Protein AF-C0JXL6-F1 (afdb_monomer_lite)

Foldseek 3Di:
DDDDDLFQCVVVVVVVVVCVVQPPVNDDPQKDWQAWFAFPVDLLAGFWTWTAHLVDGDIDTGGDRFDAQAQFWADLLAQWPDNPPLSCQDLPHRLRLLCLFQRCVRSVFAWPPLLWWDFDKAFPSLRADCCCVCPVLVWAKAWQVRDSQCPDPVLLVVLVVVPPQSVDPDHQPLSVLLSCLVCVVVVRDQIWTLLQVSLVVVPVVDDPVVSVVSLVVVVSSCVSRGVSVVVVCVVVVNDSNVDITTIDGIWIIQFCAASTFTATLFAADPDPPDDPVRFDADPPDTFGQATSRHSYGYFGRHGGPHYNCPPPNRVVRVVSNVVRSVVSCVVPVVDNGHGPDDPVRSSCVLCLQACLCVVFVVVDPDNCDGPQAHFLVRLSVLSNVLCCVAVQTVVVVQEHELVSLVSSVVSLVVSVVRLSNYHDNHSVSSSSSSSSVSSSSSVNVNSVVVNVDPACPRNSSHHYDD

Organism: NCBI:txid34034

Sequence (466 aa):
WQIMIHGESYKRIVAEAAKLALGEENILERVFIVELLNDANNPNQIAGAVGFSVRENKVYIIKCKTAMVACGGAVNIYQPRSVGEGKGRAWYPVWDAGSTYTMALRAGAELSMMENRFTPARFKDGYGPVGAWFLLFKAHLENALGENFAASDAAKEELANYAPYGTGAVPPTCLRNHLMLFEMKAGRGPVIMDTVSALAKLGGTMSKKELKHLESEAWEDFLDMTCGQANLWCATNTEPEKKNSEIMPTEPYLLGSHSGCCGIWASGPDEDWVPEDYKWGTNGKVYNRMTTVDGLFTAGDGVGCSGHKFSSGSHYEGRIVGKMMVRWIRDNADFTPTIKETKEELVDLVYKPVRTYLDNCDYSTMSDVNPKYCKPAGMALRLMKITHEYGAGTATYYQTNGRSLEICMENFQMMHEDLEKIAAGDLHELMRAWEIFHRLYTVEAHLRHIQFRKETRYPGFYYRRA

InterPro domains:
  IPR011803 Adenylylsulphate reductase, alpha subunit [TIGR02061] (1-464)
  IPR027477 Succinate dehydrogenase/fumarate reductase flavoprotein, catalytic domain superfamily [SSF56425] (114-261)
  IPR030664 FAD-dependent oxidoreductase SdhA/FrdA/AprA [PTHR11632] (25-459)
  IPR036188 FAD/NAD(P)-binding domain superfamily [G3DSA:3.50.50.60] (1-155)
  IPR036188 FAD/NAD(P)-binding domain superfamily [G3DSA:3.50.50.60] (168-466)
  IPR036188 FAD/NAD(P)-binding domain superfamily [SSF51905] (1-351)
  IPR037099 Fumarate reductase/succinate dehydrogenase flavoprotein-like, C-terminal domain superfamily [SSF46977] (370-465)

Secondary structure (DSSP, 8-state):
-------TTHHHHHHHHHHHHH-GGG---SEEEEEEEEBSS-TTBEEEEEEEESSSS-EEEEE-SSEEE----B-SSS--S--SGGGG--SS-TT-BSHHHHHHHHTTPPEESTT--B--EEETTT----HHHHHTS---EE-TTS--GGGSHHHHHHHHTTTTTTTSSS--HHHHHHHHHHHHHTT-PPEEE-HHHHHHHHHTTS-HHHHHHHHHHHHHHHHTT-HHHHHHHHHTT--TTT--EEEEE---BB-SSSS---EE-----S-TTS-GGG--EETTEE-TTB-SSBTEEE-GGGB-S----HHHHHHHHHHHHHHHHHHHHHHTTT----B-S-HHHHHHHHHHHHHHHHTTGGGSSSTTS-TT-B-HHHHHHHHHHHHHHHTT-GGGTTEE-HHHHHHHHHHHHHHHHHHTTB--SSHHHHHHHHHHHHHHHHHHHHHHHHHH--S-SSTTT-EE--

pLDDT: mean 96.46, std 4.43, range [49.75, 98.94]

Structure (mmCIF, N/CA/C/O backbone):
data_AF-C0JXL6-F1
#
_entry.id   AF-C0JXL6-F1
#
loop_
_atom_site.group_PDB
_atom_site.id
_atom_site.type_symbol
_atom_site.label_atom_id
_atom_site.label_alt_id
_atom_site.label_comp_id
_atom_site.label_asym_id
_atom_site.label_entity_id
_atom_site.label_seq_id
_atom_site.pdbx_PDB_ins_code
_atom_site.Cartn_x
_atom_site.Cartn_y
_atom_site.Cartn_z
_atom_site.occupancy
_atom_site.B_iso_or_equiv
_atom_site.auth_seq_id
_atom_site.auth_comp_id
_atom_site.auth_asym_id
_atom_site.auth_atom_id
_atom_site.pdbx_PDB_model_num
ATOM 1 N N . TRP A 1 1 ? 18.077 11.929 -4.199 1.00 49.75 1 TRP A N 1
ATOM 2 C CA . TRP A 1 1 ? 19.347 11.327 -3.764 1.00 49.75 1 TRP A CA 1
ATOM 3 C C . TRP A 1 1 ? 19.103 9.843 -3.579 1.00 49.75 1 TRP A C 1
ATOM 5 O O . TRP A 1 1 ? 18.193 9.496 -2.839 1.00 49.75 1 TRP A O 1
ATOM 15 N N . GLN A 1 2 ? 19.827 8.993 -4.303 1.00 67.06 2 GLN A N 1
ATOM 16 C CA . GLN A 1 2 ? 19.901 7.560 -4.019 1.00 67.06 2 GLN A CA 1
ATOM 17 C C . GLN A 1 2 ? 21.312 7.292 -3.511 1.00 67.06 2 GLN A C 1
ATOM 19 O O . GLN A 1 2 ? 22.275 7.737 -4.132 1.00 67.06 2 GLN A O 1
ATOM 24 N N . ILE A 1 3 ? 21.405 6.647 -2.355 1.00 86.31 3 ILE A N 1
ATOM 25 C CA . ILE A 1 3 ? 22.659 6.197 -1.762 1.00 86.31 3 ILE A CA 1
ATOM 26 C C . ILE A 1 3 ? 22.586 4.676 -1.685 1.00 86.31 3 ILE A C 1
ATOM 28 O O . ILE A 1 3 ? 21.560 4.140 -1.265 1.00 86.31 3 ILE A O 1
ATOM 32 N N . MET A 1 4 ? 23.637 4.001 -2.138 1.00 86.25 4 MET A N 1
ATOM 33 C CA . MET A 1 4 ? 23.740 2.551 -2.002 1.00 86.25 4 MET A CA 1
ATOM 34 C C . MET A 1 4 ? 24.101 2.219 -0.553 1.00 86.25 4 MET A C 1
ATOM 36 O O . MET A 1 4 ? 24.864 2.953 0.081 1.00 86.25 4 MET A O 1
ATOM 40 N N . ILE A 1 5 ? 23.522 1.145 -0.025 1.00 92.75 5 ILE A N 1
ATOM 41 C CA . ILE A 1 5 ? 23.782 0.633 1.322 1.00 92.75 5 ILE A CA 1
ATOM 42 C C . ILE A 1 5 ? 23.865 -0.890 1.258 1.00 92.75 5 ILE A C 1
ATOM 44 O O . ILE A 1 5 ? 23.148 -1.487 0.464 1.00 92.75 5 ILE A O 1
ATOM 48 N N . HIS A 1 6 ? 24.664 -1.487 2.140 1.00 95.25 6 HIS A N 1
ATOM 49 C CA . HIS A 1 6 ? 24.623 -2.923 2.428 1.00 95.25 6 HIS A CA 1
ATOM 50 C C . HIS A 1 6 ? 23.470 -3.176 3.405 1.00 95.25 6 HIS A C 1
ATOM 52 O O . HIS A 1 6 ? 23.592 -2.985 4.620 1.00 95.25 6 HIS A O 1
ATOM 58 N N . GLY A 1 7 ? 22.297 -3.431 2.838 1.00 95.75 7 GLY A N 1
ATOM 59 C CA . GLY A 1 7 ? 20.996 -3.239 3.467 1.00 95.75 7 GLY A CA 1
ATOM 60 C C . GLY A 1 7 ? 20.316 -4.497 3.995 1.00 95.75 7 GLY A C 1
ATOM 61 O O . GLY A 1 7 ? 19.226 -4.359 4.551 1.00 95.75 7 GLY A O 1
ATOM 62 N N . GLU A 1 8 ? 20.914 -5.687 3.872 1.00 97.69 8 GLU A N 1
ATOM 63 C CA . GLU A 1 8 ? 20.296 -6.965 4.282 1.00 97.69 8 GLU A CA 1
ATOM 64 C C . GLU A 1 8 ? 19.684 -6.897 5.696 1.00 97.69 8 GLU A C 1
ATOM 66 O O . GLU A 1 8 ? 18.514 -7.219 5.917 1.00 97.69 8 GLU A O 1
ATOM 71 N N . SER A 1 9 ? 20.441 -6.351 6.650 1.00 98.12 9 SER A N 1
ATOM 72 C CA . SER A 1 9 ? 20.039 -6.249 8.057 1.00 98.12 9 SER A CA 1
ATOM 73 C C . SER A 1 9 ? 19.316 -4.942 8.407 1.00 98.12 9 SER A C 1
ATOM 75 O O . SER A 1 9 ? 19.086 -4.651 9.585 1.00 98.12 9 SER A O 1
ATOM 77 N N . TYR A 1 10 ? 18.897 -4.140 7.423 1.00 98.25 10 TYR A N 1
ATOM 78 C CA . TYR A 1 10 ? 18.360 -2.797 7.665 1.00 98.25 10 TYR A CA 1
ATOM 79 C C . TYR A 1 10 ? 17.147 -2.808 8.610 1.00 98.25 10 TYR A C 1
ATOM 81 O O . TYR A 1 10 ? 17.117 -2.074 9.603 1.00 98.25 10 TYR A O 1
ATOM 89 N N . LYS A 1 11 ? 16.165 -3.695 8.388 1.00 98.12 11 LYS A N 1
ATOM 90 C CA . LYS A 1 11 ? 15.006 -3.796 9.294 1.00 98.12 11 LYS A CA 1
ATOM 91 C C . LYS A 1 11 ? 15.401 -4.284 10.691 1.00 98.12 11 LYS A C 1
ATOM 93 O O . LYS A 1 11 ? 14.800 -3.824 11.659 1.00 98.12 11 LYS A O 1
ATOM 98 N N . ARG A 1 12 ? 16.382 -5.186 10.813 1.00 98.12 12 ARG A N 1
ATOM 99 C CA . ARG A 1 12 ? 16.858 -5.698 12.112 1.00 98.12 12 ARG A CA 1
ATOM 100 C C . ARG A 1 12 ? 17.464 -4.572 12.944 1.00 98.12 12 ARG A C 1
ATOM 102 O O . ARG A 1 12 ? 17.045 -4.395 14.081 1.00 98.12 12 ARG A O 1
ATOM 109 N N . ILE A 1 13 ? 18.329 -3.758 12.339 1.00 98.62 13 ILE A N 1
ATOM 110 C CA . ILE A 1 13 ? 18.956 -2.596 12.987 1.00 98.62 13 ILE A CA 1
ATOM 111 C C . ILE A 1 13 ? 17.895 -1.598 13.477 1.00 98.62 13 ILE A C 1
ATOM 113 O O . ILE A 1 13 ? 17.912 -1.177 14.632 1.00 98.62 13 ILE A O 1
ATOM 117 N N . VAL A 1 14 ? 16.926 -1.241 12.625 1.00 98.44 14 VAL A N 1
ATOM 118 C CA . VAL A 1 14 ? 15.862 -0.291 13.005 1.00 98.44 14 VAL A CA 1
ATOM 119 C C . VAL A 1 14 ? 14.944 -0.869 14.091 1.00 98.44 14 VAL A C 1
ATOM 121 O O . VAL A 1 14 ? 14.536 -0.145 14.999 1.00 98.44 14 VAL A O 1
ATOM 124 N N . ALA A 1 15 ? 14.615 -2.162 14.017 1.00 98.44 15 ALA A N 1
ATOM 125 C CA . ALA A 1 15 ? 13.768 -2.828 15.004 1.00 98.44 15 ALA A CA 1
ATOM 126 C C . ALA A 1 15 ? 14.455 -2.956 16.371 1.00 98.44 15 ALA A C 1
ATOM 128 O O . ALA A 1 15 ? 13.800 -2.758 17.391 1.00 98.44 15 ALA A O 1
ATOM 129 N N . GLU A 1 16 ? 15.759 -3.235 16.402 1.00 98.62 16 GLU A N 1
ATOM 130 C CA . GLU A 1 16 ? 16.542 -3.274 17.638 1.00 98.62 16 GLU A CA 1
ATOM 131 C C . GLU A 1 16 ? 16.536 -1.913 18.340 1.00 98.62 16 GLU A C 1
ATOM 133 O O . GLU A 1 16 ? 16.217 -1.836 19.525 1.00 98.62 16 GLU A O 1
ATOM 138 N N . ALA A 1 17 ? 16.774 -0.826 17.597 1.00 98.50 17 ALA A N 1
ATOM 139 C CA . ALA A 1 17 ? 16.717 0.526 18.148 1.00 98.50 17 ALA A CA 1
ATOM 140 C C . ALA A 1 17 ? 15.333 0.861 18.739 1.00 98.50 17 ALA A C 1
ATOM 142 O O . ALA A 1 17 ? 15.245 1.446 19.818 1.00 98.50 17 ALA A O 1
ATOM 143 N N . ALA A 1 18 ? 14.247 0.460 18.066 1.00 98.19 18 ALA A N 1
ATOM 144 C CA . AL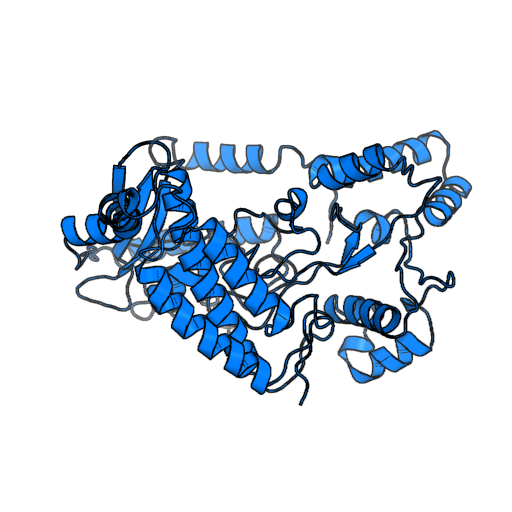A A 1 18 ? 12.888 0.646 18.575 1.00 98.19 18 ALA A CA 1
ATOM 145 C C . ALA A 1 18 ? 12.621 -0.187 19.841 1.00 98.19 18 ALA A C 1
ATOM 147 O O . ALA A 1 18 ? 12.051 0.328 20.801 1.00 98.19 18 ALA A O 1
ATOM 148 N N . LYS A 1 19 ? 13.073 -1.448 19.864 1.00 98.50 19 LYS A N 1
ATOM 149 C CA . LYS A 1 19 ? 12.938 -2.349 21.016 1.00 98.50 19 LYS A CA 1
ATOM 150 C C . LYS A 1 19 ? 13.689 -1.826 22.240 1.00 98.50 19 LYS A C 1
ATOM 152 O O . LYS A 1 19 ? 13.130 -1.824 23.331 1.00 98.50 19 LYS A O 1
ATOM 157 N N . LEU A 1 20 ? 14.913 -1.329 22.056 1.00 98.44 20 LEU A N 1
ATOM 158 C CA . LEU A 1 20 ? 15.708 -0.724 23.129 1.00 98.44 20 LEU A CA 1
ATOM 159 C C . LEU A 1 20 ? 15.070 0.557 23.681 1.00 98.44 20 LEU A C 1
ATOM 161 O O . LEU A 1 20 ? 15.148 0.808 24.879 1.00 98.44 20 LEU A O 1
ATOM 165 N N . ALA A 1 21 ? 14.442 1.363 22.822 1.00 98.31 21 ALA A N 1
ATOM 166 C CA . ALA A 1 21 ? 13.808 2.611 23.238 1.00 98.31 21 ALA A CA 1
ATOM 167 C C . ALA A 1 21 ? 12.467 2.404 23.963 1.00 98.31 21 ALA A C 1
ATOM 169 O O . ALA A 1 21 ? 12.161 3.162 24.881 1.00 98.31 21 ALA A O 1
ATOM 170 N N . LEU A 1 22 ? 11.660 1.423 23.539 1.00 97.56 22 LEU A N 1
ATOM 171 C CA . LEU A 1 22 ? 10.325 1.177 24.100 1.00 97.56 22 LEU A CA 1
ATOM 172 C C . LEU A 1 22 ? 10.312 0.178 25.262 1.00 97.56 22 LEU A C 1
ATOM 174 O O . LEU A 1 22 ? 9.408 0.261 26.085 1.00 97.56 22 LEU A O 1
ATOM 178 N N . GLY A 1 23 ? 11.265 -0.754 25.327 1.00 98.25 23 GLY A N 1
ATOM 179 C CA . GLY A 1 23 ? 11.166 -1.938 26.186 1.00 98.25 23 GLY A CA 1
ATOM 180 C C . GLY A 1 23 ? 10.314 -3.035 25.536 1.00 98.25 23 GLY A C 1
ATOM 181 O O . GLY A 1 23 ? 9.304 -2.765 24.883 1.00 98.25 23 GLY A O 1
ATOM 182 N N . GLU A 1 24 ? 10.737 -4.292 25.672 1.00 97.38 24 GLU A N 1
ATOM 183 C CA . GLU A 1 24 ? 10.068 -5.446 25.049 1.00 97.38 24 GLU A CA 1
ATOM 184 C C . GLU A 1 24 ? 8.654 -5.671 25.593 1.00 97.38 24 GLU A C 1
ATOM 186 O O . GLU A 1 24 ? 7.757 -6.069 24.857 1.00 97.38 24 GLU A O 1
ATOM 191 N N . GLU A 1 25 ? 8.433 -5.351 26.863 1.00 97.62 25 GLU A N 1
ATOM 192 C CA . GLU A 1 25 ? 7.148 -5.445 27.549 1.00 97.62 25 GLU A CA 1
ATOM 193 C C . GLU A 1 25 ? 6.068 -4.523 26.963 1.00 97.62 25 GLU A C 1
ATOM 195 O O . GLU A 1 25 ? 4.878 -4.784 27.137 1.00 97.62 25 GLU A O 1
ATOM 200 N N . ASN A 1 26 ? 6.473 -3.476 26.234 1.00 98.12 26 ASN A N 1
ATOM 201 C CA . ASN A 1 26 ? 5.577 -2.535 25.562 1.00 98.12 26 ASN A CA 1
ATOM 202 C C . ASN A 1 26 ? 5.335 -2.897 24.085 1.00 98.12 26 ASN A C 1
ATOM 204 O O . ASN A 1 26 ? 4.724 -2.120 23.348 1.00 98.12 26 ASN A O 1
ATOM 208 N N . ILE A 1 27 ? 5.809 -4.066 23.634 1.00 98.56 27 ILE A N 1
ATOM 209 C CA . ILE A 1 27 ? 5.685 -4.532 22.251 1.00 98.56 27 ILE A CA 1
ATOM 210 C C . ILE A 1 27 ? 4.828 -5.795 22.209 1.00 98.56 27 ILE A C 1
ATOM 212 O O . ILE A 1 27 ? 5.221 -6.869 22.658 1.00 98.56 27 ILE A O 1
ATOM 216 N N . LEU A 1 28 ? 3.653 -5.677 21.594 1.00 98.44 28 LEU A N 1
ATOM 217 C CA . LEU A 1 28 ? 2.789 -6.815 21.300 1.00 98.44 28 LEU A CA 1
ATOM 218 C C . LEU A 1 28 ? 3.066 -7.318 19.880 1.00 98.44 28 LEU A C 1
ATOM 220 O O . LEU A 1 28 ? 2.667 -6.694 18.897 1.00 98.44 28 LEU A O 1
ATOM 224 N N . GLU A 1 29 ? 3.737 -8.461 19.761 1.00 98.69 29 GLU A N 1
ATOM 225 C CA . GLU A 1 29 ? 3.913 -9.148 18.480 1.00 98.69 29 GLU A CA 1
ATOM 226 C C . GLU A 1 29 ? 2.806 -10.174 18.227 1.00 98.69 29 GLU A C 1
ATOM 228 O O . GLU A 1 29 ? 2.172 -10.684 19.148 1.00 98.69 29 GLU A O 1
ATOM 233 N N . ARG A 1 30 ? 2.598 -10.527 16.950 1.00 98.69 30 ARG A N 1
ATOM 234 C CA . ARG A 1 30 ? 1.589 -11.520 16.529 1.00 98.69 30 ARG A CA 1
ATOM 235 C C . ARG A 1 30 ? 0.165 -11.176 16.983 1.00 98.69 30 ARG A C 1
ATOM 237 O O . ARG A 1 30 ? -0.664 -12.073 17.103 1.00 98.69 30 ARG A O 1
ATOM 244 N N . VAL A 1 31 ? -0.124 -9.888 17.150 1.00 98.88 31 VAL A N 1
ATOM 245 C CA . VAL A 1 31 ? -1.469 -9.351 17.353 1.00 98.88 31 VAL A CA 1
ATOM 246 C C . VAL A 1 31 ? -1.882 -8.606 16.089 1.00 98.88 31 VAL A C 1
ATOM 248 O O . VAL A 1 31 ? -1.199 -7.676 15.664 1.00 98.88 31 VAL A O 1
ATOM 251 N N . PHE A 1 32 ? -2.974 -9.036 15.463 1.00 98.88 32 PHE A N 1
ATOM 252 C CA . PHE A 1 32 ? -3.560 -8.354 14.315 1.00 98.88 32 PHE A CA 1
ATOM 253 C C . PHE A 1 32 ? -4.652 -7.401 14.804 1.00 98.88 32 PHE A C 1
ATOM 255 O O . PHE A 1 32 ? -5.586 -7.837 15.478 1.00 98.88 32 PHE A O 1
ATOM 262 N N . ILE A 1 33 ? -4.528 -6.112 14.486 1.00 98.88 33 ILE A N 1
ATOM 263 C CA . ILE A 1 33 ? -5.540 -5.097 14.808 1.00 98.88 33 ILE A CA 1
ATOM 264 C C . ILE A 1 33 ? -6.602 -5.087 13.709 1.00 98.88 33 ILE A C 1
ATOM 266 O O . ILE A 1 33 ? -6.267 -5.079 12.525 1.00 98.88 33 ILE A O 1
ATOM 270 N N . VAL A 1 34 ? -7.866 -5.122 14.124 1.00 98.69 34 VAL A N 1
ATOM 271 C CA . VAL A 1 34 ? -9.043 -5.260 13.258 1.00 98.69 34 VAL A CA 1
ATOM 272 C C . VAL A 1 34 ? -9.753 -3.925 13.062 1.00 98.69 34 VAL A C 1
ATOM 274 O O . VAL A 1 34 ? -10.103 -3.574 11.945 1.00 98.69 34 VAL A O 1
ATOM 277 N N . GLU A 1 35 ? -9.979 -3.180 14.141 1.00 98.69 35 GLU A N 1
ATOM 278 C CA . GLU A 1 35 ? -10.809 -1.974 14.106 1.00 98.69 35 GLU A CA 1
ATOM 279 C C . GLU A 1 35 ? -10.278 -0.947 15.112 1.00 98.69 35 GLU A C 1
ATOM 281 O O . GLU A 1 35 ? -9.796 -1.308 16.195 1.00 98.69 35 GLU A O 1
ATOM 286 N N . LEU A 1 36 ? -10.364 0.333 14.749 1.00 98.81 36 LEU A N 1
ATOM 287 C CA . LEU A 1 36 ? -10.132 1.453 15.660 1.00 98.81 36 LEU A CA 1
ATOM 288 C C . LEU A 1 36 ? -11.436 1.821 16.371 1.00 98.81 36 LEU A C 1
ATOM 290 O O . LEU A 1 36 ? -12.514 1.747 15.793 1.00 98.81 36 LEU A O 1
ATOM 294 N N . LEU A 1 37 ? -11.331 2.229 17.631 1.00 98.75 37 LEU A N 1
ATOM 295 C CA . LEU A 1 37 ? -12.476 2.531 18.485 1.00 98.75 37 LEU A CA 1
ATOM 296 C C . LEU A 1 37 ? -12.469 4.020 18.817 1.00 98.75 37 LEU A C 1
ATOM 298 O O . LEU A 1 37 ? -11.505 4.508 19.415 1.00 98.75 37 LEU A O 1
ATOM 302 N N . ASN A 1 38 ? -13.534 4.726 18.445 1.00 98.69 38 ASN A N 1
ATOM 303 C CA . ASN A 1 38 ? -13.706 6.141 18.771 1.00 98.69 38 ASN A CA 1
ATOM 304 C C . ASN A 1 38 ? -14.308 6.323 20.172 1.00 98.69 38 ASN A C 1
ATOM 306 O O . ASN A 1 38 ? -14.887 5.400 20.749 1.00 98.69 38 ASN A O 1
ATOM 310 N N . ASP A 1 39 ? -14.141 7.515 20.739 1.00 98.50 39 ASP A N 1
ATOM 311 C CA . ASP A 1 39 ? -14.635 7.846 22.069 1.00 98.50 39 ASP A CA 1
ATOM 312 C C . ASP A 1 39 ? -16.166 7.890 22.101 1.00 98.50 39 ASP A C 1
ATOM 314 O O . ASP A 1 39 ? -16.822 8.455 21.224 1.00 98.50 39 ASP A O 1
ATOM 318 N N . ALA A 1 40 ? -16.746 7.324 23.157 1.00 98.00 40 ALA A N 1
ATOM 319 C CA . ALA A 1 40 ? -18.186 7.274 23.363 1.00 98.00 40 ALA A CA 1
ATOM 320 C C . ALA A 1 40 ? -18.828 8.667 23.449 1.00 98.00 40 ALA A C 1
ATOM 322 O O . ALA A 1 40 ? -20.004 8.819 23.116 1.00 98.00 40 ALA A O 1
ATOM 323 N N . ASN A 1 41 ? -18.070 9.672 23.896 1.00 96.94 41 ASN A N 1
ATOM 324 C CA . ASN A 1 41 ? -18.550 11.036 24.100 1.00 96.94 41 ASN A CA 1
ATOM 325 C C . ASN A 1 41 ? -18.173 11.971 22.943 1.00 96.94 41 ASN A C 1
ATOM 327 O O . ASN A 1 41 ? -18.780 13.032 22.803 1.00 96.94 41 ASN A O 1
ATOM 331 N N . ASN A 1 42 ? -17.195 11.591 22.115 1.00 96.38 42 ASN A N 1
ATOM 332 C CA . ASN A 1 42 ? -16.804 12.323 20.915 1.00 96.38 42 ASN A CA 1
ATOM 333 C C . ASN A 1 42 ? -16.536 11.347 19.751 1.00 96.38 42 ASN A C 1
ATOM 335 O O . ASN A 1 42 ? -15.442 10.784 19.659 1.00 96.38 42 ASN A O 1
ATOM 339 N N . PRO A 1 43 ? -17.493 11.175 18.819 1.00 95.38 43 PRO A N 1
ATOM 340 C CA . PRO A 1 43 ? -17.367 10.203 17.738 1.00 95.38 43 PRO A CA 1
ATOM 341 C C . PRO A 1 43 ? -16.276 10.541 16.711 1.00 95.38 43 PRO A C 1
ATOM 343 O O . PRO A 1 43 ? -15.982 9.683 15.887 1.00 95.38 43 PRO A O 1
ATOM 346 N N . ASN A 1 44 ? -15.676 11.741 16.740 1.00 97.25 44 ASN A N 1
ATOM 347 C CA . ASN A 1 44 ? -14.538 12.128 15.892 1.00 97.25 44 ASN A CA 1
ATOM 348 C C . ASN A 1 44 ? -13.195 12.106 16.652 1.00 97.25 44 ASN A C 1
ATOM 350 O O . ASN A 1 44 ? -12.255 12.801 16.277 1.00 97.25 44 ASN A O 1
ATOM 354 N N . GLN A 1 45 ? -13.091 11.344 17.741 1.00 98.25 45 GLN A N 1
ATOM 355 C CA . GLN A 1 45 ? -11.879 11.253 18.554 1.00 98.25 45 GLN A CA 1
ATOM 356 C C . GLN A 1 45 ? -11.531 9.801 18.850 1.00 98.25 45 GLN A C 1
ATOM 358 O O . GLN A 1 45 ? -12.407 9.009 19.179 1.00 98.25 45 GLN A O 1
ATOM 363 N N . ILE A 1 46 ? -10.249 9.448 18.767 1.00 98.69 46 ILE A N 1
ATOM 364 C CA . ILE A 1 46 ? -9.799 8.081 19.036 1.00 98.69 46 ILE A CA 1
ATOM 365 C C . ILE A 1 46 ? -9.832 7.753 20.539 1.00 98.69 46 ILE A C 1
ATOM 367 O O . ILE A 1 46 ? -9.455 8.575 21.376 1.00 98.69 46 ILE A O 1
ATOM 371 N N . ALA A 1 47 ? -10.214 6.522 20.881 1.00 98.62 47 ALA A N 1
ATOM 372 C CA . ALA A 1 47 ? -10.197 5.995 22.250 1.00 98.62 47 ALA A CA 1
ATOM 373 C C . ALA A 1 47 ? -9.498 4.632 22.384 1.00 98.62 47 ALA A C 1
ATOM 375 O O . ALA A 1 47 ? -9.131 4.223 23.493 1.00 98.62 47 ALA A O 1
ATOM 376 N N . GLY A 1 48 ? -9.289 3.907 21.285 1.00 98.56 48 GLY A N 1
ATOM 377 C CA . GLY A 1 48 ? -8.676 2.589 21.351 1.00 98.56 48 GLY A CA 1
ATOM 378 C C . GLY A 1 48 ? -8.621 1.832 20.035 1.00 98.56 48 GLY A C 1
ATOM 379 O O . GLY A 1 48 ? -8.818 2.383 18.955 1.00 98.56 48 GLY A O 1
ATOM 380 N N . ALA A 1 49 ? -8.356 0.537 20.152 1.00 98.88 49 ALA A N 1
ATOM 381 C CA . ALA A 1 49 ? -8.392 -0.425 19.064 1.00 98.88 49 ALA A CA 1
ATOM 382 C C . ALA A 1 49 ? -8.758 -1.817 19.594 1.00 98.88 49 ALA A C 1
ATOM 384 O O . ALA A 1 49 ? -8.515 -2.131 20.765 1.00 98.88 49 ALA A O 1
ATOM 385 N N . VAL A 1 50 ? -9.285 -2.673 18.722 1.00 98.88 50 VAL A N 1
ATOM 386 C CA . VAL A 1 50 ? -9.493 -4.097 19.004 1.00 98.88 50 VAL A CA 1
ATOM 387 C C . VAL A 1 50 ? -8.726 -4.958 18.005 1.00 98.88 50 VAL A C 1
ATOM 389 O O . VAL A 1 50 ? -8.630 -4.646 16.819 1.00 98.88 50 VAL A O 1
ATOM 392 N N . GLY A 1 51 ? -8.159 -6.055 18.491 1.00 98.81 51 GLY A N 1
ATOM 393 C CA . GLY A 1 51 ? -7.446 -7.032 17.684 1.00 98.81 51 GLY A CA 1
ATOM 394 C C . GLY A 1 51 ? -7.416 -8.403 18.340 1.00 98.81 51 GLY A C 1
ATOM 395 O O . GLY A 1 51 ? -8.052 -8.633 19.366 1.00 98.81 51 GLY A O 1
ATOM 396 N N . PHE A 1 52 ? -6.657 -9.329 17.771 1.00 98.88 52 PHE A N 1
ATOM 397 C CA . PHE A 1 52 ? -6.509 -10.675 18.321 1.00 98.88 52 PHE A CA 1
ATOM 398 C C . PHE A 1 52 ? -5.127 -11.251 18.051 1.00 98.88 52 PHE A C 1
ATOM 400 O O . PHE A 1 52 ? -4.431 -10.848 17.118 1.00 98.88 52 PHE A O 1
ATOM 407 N N . SER A 1 53 ? -4.728 -12.210 18.882 1.00 98.88 53 SER A N 1
ATOM 408 C CA . SER A 1 53 ? -3.508 -12.973 18.658 1.00 98.88 53 SER A CA 1
ATOM 409 C C . SER A 1 53 ? -3.690 -13.972 17.521 1.00 98.88 53 SER A C 1
ATOM 411 O O . SER A 1 53 ? -4.665 -14.712 17.467 1.00 98.88 53 SER A O 1
ATOM 413 N N . VAL A 1 54 ? -2.693 -14.061 16.644 1.00 98.69 54 VAL A N 1
ATOM 414 C CA . VAL A 1 54 ? -2.619 -15.097 15.602 1.00 98.69 54 VAL A CA 1
ATOM 415 C C . VAL A 1 54 ? -1.855 -16.344 16.073 1.00 98.69 54 VAL A C 1
ATOM 417 O O . VAL A 1 54 ? -1.323 -17.105 15.260 1.00 98.69 54 VAL A O 1
ATOM 420 N N . ARG A 1 55 ? -1.695 -16.514 17.391 1.00 98.56 55 ARG A N 1
ATOM 421 C CA . ARG A 1 55 ? -0.994 -17.646 18.029 1.00 98.56 55 ARG A CA 1
ATOM 422 C C . ARG A 1 55 ? -1.795 -18.314 19.140 1.00 98.56 55 ARG A C 1
ATOM 424 O O . ARG A 1 55 ? -1.551 -19.476 19.433 1.00 98.56 55 ARG A O 1
ATOM 431 N N . GLU A 1 56 ? -2.730 -17.596 19.740 1.00 98.06 56 GLU A N 1
ATOM 432 C CA . GLU A 1 56 ? -3.590 -18.065 20.822 1.00 98.06 56 GLU A CA 1
ATOM 433 C C . GLU A 1 56 ? -4.974 -17.426 20.673 1.00 98.06 56 GLU A C 1
ATOM 435 O O . GLU A 1 56 ? -5.100 -16.343 20.102 1.00 98.06 56 GLU A O 1
ATOM 440 N N . ASN A 1 57 ? -6.013 -18.067 21.208 1.00 98.12 57 ASN A N 1
ATOM 441 C CA . ASN A 1 57 ? -7.391 -17.578 21.116 1.00 98.12 57 ASN A CA 1
ATOM 442 C C . ASN A 1 57 ? -7.630 -16.418 22.099 1.00 98.12 57 ASN A C 1
ATOM 444 O O . ASN A 1 57 ? -8.368 -16.547 23.075 1.00 98.12 57 ASN A O 1
ATOM 448 N N . LYS A 1 58 ? -6.987 -15.273 21.854 1.00 98.62 58 LYS A N 1
ATOM 449 C CA . LYS A 1 58 ? -6.996 -14.094 22.727 1.00 98.62 58 LYS A CA 1
ATOM 450 C C . LYS A 1 58 ? -7.358 -12.840 21.941 1.00 98.62 58 LYS A C 1
ATOM 452 O O . LYS A 1 58 ? -6.674 -12.498 20.979 1.00 98.62 58 LYS A O 1
ATOM 457 N N . VAL A 1 59 ? -8.398 -12.140 22.392 1.00 98.75 59 VAL A N 1
ATOM 458 C CA . VAL A 1 59 ? -8.789 -10.813 21.889 1.00 98.75 59 VAL A CA 1
ATOM 459 C C . VAL A 1 59 ? -8.128 -9.744 22.752 1.00 98.75 59 VAL A C 1
ATOM 461 O O . VAL A 1 59 ? -8.154 -9.826 23.980 1.00 98.75 59 VAL A O 1
ATOM 464 N N . TYR A 1 60 ? -7.544 -8.745 22.102 1.00 98.81 60 TYR A N 1
ATOM 465 C CA . TYR A 1 60 ? -6.952 -7.567 22.719 1.00 98.81 60 TYR A CA 1
ATOM 466 C C . TYR A 1 60 ? -7.889 -6.383 22.517 1.00 98.81 60 TYR A C 1
ATOM 468 O O . TYR A 1 60 ? -8.211 -6.039 21.385 1.00 98.81 60 TYR A O 1
ATOM 476 N N . ILE A 1 61 ? -8.290 -5.747 23.614 1.00 98.62 61 ILE A N 1
ATOM 477 C CA . ILE A 1 61 ? -9.005 -4.470 23.605 1.00 98.62 61 ILE A CA 1
ATOM 478 C C . ILE A 1 61 ? -8.056 -3.453 24.229 1.00 98.62 61 ILE A C 1
ATOM 480 O O . ILE A 1 61 ? -7.746 -3.532 25.419 1.00 98.62 61 ILE A O 1
ATOM 484 N N . ILE A 1 62 ? -7.546 -2.542 23.409 1.00 98.56 62 ILE A N 1
ATOM 485 C CA . ILE A 1 62 ? -6.492 -1.599 23.776 1.00 98.56 62 ILE A CA 1
ATOM 486 C C . ILE A 1 62 ? -7.126 -0.220 23.899 1.00 98.56 62 ILE A C 1
ATOM 488 O O . ILE A 1 62 ? -7.626 0.316 22.917 1.00 98.56 62 ILE A O 1
ATOM 492 N N . LYS A 1 63 ? -7.094 0.367 25.098 1.00 98.44 63 LYS A N 1
ATOM 493 C CA . LYS A 1 63 ? -7.487 1.765 25.325 1.00 98.44 63 LYS A CA 1
ATOM 494 C C . LYS A 1 63 ? -6.272 2.672 25.174 1.00 98.44 63 LYS A C 1
ATOM 496 O O . LYS A 1 63 ? -5.217 2.375 25.733 1.00 98.44 63 LYS A O 1
ATOM 501 N N . CYS A 1 64 ? -6.418 3.788 24.470 1.00 98.31 64 CYS A N 1
ATOM 502 C CA . CYS A 1 64 ? -5.343 4.758 24.276 1.00 98.31 64 CYS A CA 1
ATOM 503 C C . CYS A 1 64 ? -5.880 6.190 24.190 1.00 98.31 64 CYS A C 1
ATOM 505 O O . CYS A 1 64 ? -6.973 6.421 23.688 1.00 98.31 64 CYS A O 1
ATOM 507 N N . LYS A 1 65 ? -5.083 7.166 24.642 1.00 98.31 65 LYS A N 1
ATOM 508 C CA . LYS A 1 65 ? -5.401 8.597 24.470 1.00 98.31 65 LYS A CA 1
ATOM 509 C C . LYS A 1 65 ? -5.159 9.089 23.039 1.00 98.31 65 LYS A C 1
ATOM 511 O O . LYS A 1 65 ? -5.785 10.038 22.600 1.00 98.31 65 LYS A O 1
ATOM 516 N N . THR A 1 66 ? -4.207 8.473 22.348 1.00 98.56 66 THR A N 1
ATOM 517 C CA . THR A 1 66 ? -3.810 8.781 20.972 1.00 98.56 66 THR A CA 1
ATOM 518 C C . THR A 1 66 ? -3.295 7.501 20.325 1.00 98.56 66 THR A C 1
ATOM 520 O O . THR A 1 66 ? -2.764 6.631 21.021 1.00 98.56 66 THR A O 1
ATOM 523 N N . ALA A 1 67 ? -3.442 7.388 19.008 1.00 98.75 67 ALA A N 1
ATOM 524 C CA . ALA A 1 67 ? -2.985 6.243 18.235 1.00 98.75 67 ALA A CA 1
ATOM 525 C C . ALA A 1 67 ? -2.225 6.701 16.989 1.00 98.75 67 ALA A C 1
ATOM 527 O O . ALA A 1 67 ? -2.555 7.723 16.394 1.00 98.75 67 ALA A O 1
ATOM 528 N N . MET A 1 68 ? -1.241 5.907 16.568 1.00 98.75 68 MET A N 1
ATOM 529 C CA . MET A 1 68 ? -0.658 6.000 15.233 1.00 98.75 68 MET A CA 1
ATOM 530 C C . MET A 1 68 ? -0.988 4.725 14.467 1.00 98.75 68 MET A C 1
ATOM 532 O O . MET A 1 68 ? -0.598 3.636 14.888 1.00 98.75 68 MET A O 1
ATOM 536 N N . VAL A 1 69 ? -1.649 4.862 13.321 1.00 98.69 69 VAL A N 1
ATOM 537 C CA . VAL A 1 69 ? -1.869 3.750 12.395 1.00 98.69 69 VAL A CA 1
ATOM 538 C C . VAL A 1 69 ? -0.838 3.809 11.267 1.00 98.69 69 VAL A C 1
ATOM 540 O O . VAL A 1 69 ? -0.832 4.738 10.468 1.00 98.69 69 VAL A O 1
ATOM 543 N N . ALA A 1 70 ? 0.075 2.837 11.216 1.00 98.50 70 ALA A N 1
ATOM 544 C CA . ALA A 1 70 ? 1.172 2.783 10.242 1.00 98.50 70 ALA A CA 1
ATOM 545 C C . ALA A 1 70 ? 1.435 1.332 9.793 1.00 98.50 70 ALA A C 1
ATOM 547 O O . ALA A 1 70 ? 2.515 0.777 9.989 1.00 98.50 70 ALA A O 1
ATOM 548 N N . CYS A 1 71 ? 0.413 0.699 9.219 1.00 98.69 71 CYS A N 1
ATOM 549 C CA . CYS A 1 71 ? 0.379 -0.723 8.861 1.00 98.69 71 CYS A CA 1
ATOM 550 C C . CYS A 1 71 ? 0.734 -0.994 7.383 1.00 98.69 71 CYS A C 1
ATOM 552 O O . CYS A 1 71 ? 0.260 -1.977 6.818 1.00 98.69 71 CYS A O 1
ATOM 554 N N . GLY A 1 72 ? 1.528 -0.120 6.754 1.00 98.56 72 GLY A N 1
ATOM 555 C CA . GLY A 1 72 ? 1.903 -0.235 5.340 1.00 98.56 72 GLY A CA 1
ATOM 556 C C . GLY A 1 72 ? 0.788 0.152 4.363 1.00 98.56 72 GLY A C 1
ATOM 557 O O . GLY A 1 72 ? -0.204 0.784 4.749 1.00 98.56 72 GLY A O 1
ATOM 558 N N . GLY A 1 73 ? 0.991 -0.195 3.092 1.00 98.62 73 GLY A N 1
ATOM 559 C CA . GLY A 1 73 ? 0.088 0.104 1.978 1.00 98.62 73 GLY A CA 1
ATOM 560 C C . GLY A 1 73 ? -0.971 -0.980 1.752 1.00 98.62 73 GLY A C 1
ATOM 561 O O . GLY A 1 73 ? -1.472 -1.596 2.695 1.00 98.62 73 GLY A O 1
ATOM 562 N N . ALA A 1 74 ? -1.320 -1.232 0.486 1.00 98.81 74 ALA A N 1
ATOM 563 C CA . ALA A 1 74 ? -2.213 -2.313 0.075 1.00 98.81 74 ALA A CA 1
ATOM 564 C C . ALA A 1 74 ? -1.744 -3.026 -1.204 1.00 98.81 74 ALA A C 1
ATOM 566 O O . ALA A 1 74 ? -1.516 -2.412 -2.253 1.00 98.81 74 ALA A O 1
ATOM 567 N N . VAL A 1 75 ? -1.657 -4.353 -1.102 1.00 98.62 75 VAL A N 1
ATOM 568 C CA . VAL A 1 75 ? -1.171 -5.301 -2.113 1.00 98.62 75 VAL A CA 1
ATOM 569 C C . VAL A 1 75 ? -2.165 -6.458 -2.249 1.00 98.62 75 VAL A C 1
ATOM 571 O O . VAL A 1 75 ? -2.975 -6.697 -1.351 1.00 98.62 75 VAL A O 1
ATOM 574 N N . ASN A 1 76 ? -2.144 -7.177 -3.378 1.00 98.25 76 ASN A N 1
ATOM 575 C CA . ASN A 1 76 ? -3.137 -8.208 -3.729 1.00 98.25 76 ASN A CA 1
ATOM 576 C C . ASN A 1 76 ? -4.585 -7.684 -3.726 1.00 98.25 76 ASN A C 1
ATOM 578 O O . ASN A 1 76 ? -5.537 -8.408 -3.449 1.00 98.25 76 ASN A O 1
ATOM 582 N N . ILE A 1 77 ? -4.737 -6.402 -4.049 1.00 98.25 77 ILE A N 1
ATOM 583 C CA . ILE A 1 77 ? -6.011 -5.742 -4.358 1.00 98.25 77 ILE A CA 1
ATOM 584 C C . ILE A 1 77 ? -6.329 -5.791 -5.858 1.00 98.25 77 ILE A C 1
ATOM 586 O O . ILE A 1 77 ? -7.459 -5.525 -6.242 1.00 98.25 77 ILE A O 1
ATOM 590 N N . TYR A 1 78 ? -5.351 -6.153 -6.694 1.00 98.69 78 TYR A N 1
ATOM 591 C CA . TYR A 1 78 ? -5.481 -6.485 -8.114 1.00 98.69 78 TYR A CA 1
ATOM 592 C C . TYR A 1 78 ? -4.911 -7.877 -8.343 1.00 98.69 78 TYR A C 1
ATOM 594 O O . TYR A 1 78 ? -3.980 -8.283 -7.648 1.00 98.69 78 TYR A O 1
ATOM 602 N N . GLN A 1 79 ? -5.446 -8.596 -9.328 1.00 98.38 79 GLN A N 1
ATOM 603 C CA . GLN A 1 79 ? -4.875 -9.876 -9.729 1.00 98.38 79 GLN A CA 1
ATOM 604 C C . GLN A 1 79 ? -3.445 -9.673 -10.264 1.00 98.38 79 GLN A C 1
ATOM 606 O O . GLN A 1 79 ? -3.257 -8.893 -11.203 1.00 98.38 79 GLN A O 1
ATOM 611 N N . PRO A 1 80 ? -2.440 -10.363 -9.699 1.00 98.06 80 PRO A N 1
ATOM 612 C CA . PRO A 1 80 ? -1.072 -10.278 -10.185 1.00 98.06 80 PRO A CA 1
ATOM 613 C C . PRO A 1 80 ? -0.893 -11.023 -11.506 1.00 98.06 80 PRO A C 1
ATOM 615 O O . PRO A 1 80 ? -1.722 -11.843 -11.910 1.00 98.06 80 PRO A O 1
ATOM 618 N N . ARG A 1 81 ? 0.236 -10.769 -12.175 1.00 98.12 81 ARG A N 1
ATOM 619 C CA . ARG A 1 81 ? 0.582 -11.444 -13.440 1.00 98.12 81 ARG A CA 1
ATOM 620 C C . ARG A 1 81 ? 0.767 -12.957 -13.293 1.00 98.12 81 ARG A C 1
ATOM 622 O O . ARG A 1 81 ? 0.453 -13.692 -14.224 1.00 98.12 81 ARG A O 1
ATOM 629 N N . SER A 1 82 ? 1.211 -13.413 -12.123 1.00 97.75 82 SER A N 1
ATOM 630 C CA . SER A 1 82 ? 1.337 -14.830 -11.772 1.00 97.75 82 SER A CA 1
ATOM 631 C C . SER A 1 82 ? 0.267 -15.212 -10.754 1.00 97.75 82 SER A C 1
ATOM 633 O O . SER A 1 82 ? 0.248 -14.673 -9.655 1.00 97.75 82 SER A O 1
ATOM 635 N N . VAL A 1 83 ? -0.621 -16.150 -11.097 1.00 96.31 83 VAL A N 1
ATOM 636 C CA . VAL A 1 83 ? -1.832 -16.451 -10.296 1.00 96.31 83 VAL A CA 1
ATOM 637 C C . VAL A 1 83 ? -1.744 -17.719 -9.437 1.00 96.31 83 VAL A C 1
ATOM 639 O O . VAL A 1 83 ? -2.565 -17.899 -8.536 1.00 96.31 83 VAL A O 1
ATOM 642 N N . GLY A 1 84 ? -0.752 -18.576 -9.702 1.00 96.75 84 GLY A N 1
ATOM 643 C CA . GLY A 1 84 ? -0.417 -19.746 -8.883 1.00 96.75 84 GLY A CA 1
ATOM 644 C C . GLY A 1 84 ? 0.437 -19.366 -7.670 1.00 96.75 84 GLY A C 1
ATOM 645 O O . GLY A 1 84 ? 0.178 -18.363 -7.008 1.00 96.75 84 GLY A O 1
ATOM 646 N N . GLU A 1 85 ? 1.503 -20.122 -7.399 1.00 97.31 85 GLU A N 1
ATOM 647 C CA . GLU A 1 85 ? 2.446 -19.826 -6.303 1.00 97.31 85 GLU A CA 1
ATOM 648 C C . GLU A 1 85 ? 3.069 -18.426 -6.421 1.00 97.31 85 GLU A C 1
ATOM 650 O O . GLU A 1 85 ? 3.209 -17.704 -5.432 1.00 97.31 85 GLU A O 1
ATOM 655 N N . GLY A 1 86 ? 3.338 -17.986 -7.656 1.00 96.38 86 GLY A N 1
ATOM 656 C CA . GLY A 1 86 ? 3.859 -16.653 -7.961 1.00 96.38 86 GLY A CA 1
ATOM 657 C C . GLY A 1 86 ? 2.945 -15.492 -7.547 1.00 96.38 86 GLY A C 1
ATOM 658 O O . GLY A 1 86 ? 3.400 -14.354 -7.542 1.00 96.38 86 GLY A O 1
ATOM 659 N N . LYS A 1 87 ? 1.702 -15.749 -7.117 1.00 95.94 87 LYS A N 1
ATOM 660 C CA . LYS A 1 87 ? 0.828 -14.737 -6.497 1.00 95.94 87 LYS A CA 1
ATOM 661 C C . LYS A 1 87 ? 1.443 -14.138 -5.229 1.00 95.94 87 LYS A C 1
ATOM 663 O O . LYS A 1 87 ? 1.151 -13.001 -4.875 1.00 95.94 87 LYS A O 1
ATOM 668 N N . GLY A 1 88 ? 2.299 -14.897 -4.539 1.00 96.88 88 GLY A N 1
ATOM 669 C CA . GLY A 1 88 ? 3.072 -14.398 -3.402 1.00 96.88 88 GLY A CA 1
ATOM 670 C C . GLY A 1 88 ? 4.163 -13.393 -3.791 1.00 96.88 88 GLY A C 1
ATOM 671 O O . GLY A 1 88 ? 4.655 -12.662 -2.933 1.00 96.88 88 GLY A O 1
ATOM 672 N N . ARG A 1 89 ? 4.541 -13.329 -5.076 1.00 98.00 89 ARG A N 1
ATOM 673 C CA . ARG A 1 89 ? 5.607 -12.469 -5.597 1.00 98.00 89 ARG A CA 1
ATOM 674 C C . ARG A 1 89 ? 5.050 -11.144 -6.117 1.00 98.00 89 ARG A C 1
ATOM 676 O O . ARG A 1 89 ? 5.206 -10.805 -7.279 1.00 98.00 89 ARG A O 1
ATOM 683 N N . ALA A 1 90 ? 4.446 -10.356 -5.239 1.00 98.00 90 ALA A N 1
ATOM 684 C CA . ALA A 1 90 ? 4.204 -8.943 -5.525 1.00 98.00 90 ALA A CA 1
ATOM 685 C C . ALA A 1 90 ? 5.518 -8.137 -5.436 1.00 98.00 90 ALA A C 1
ATOM 687 O O . ALA A 1 90 ? 6.476 -8.572 -4.784 1.00 98.00 90 ALA A O 1
ATOM 688 N N . TRP A 1 91 ? 5.590 -6.973 -6.090 1.00 98.56 91 TRP A N 1
ATOM 689 C CA . TRP A 1 91 ? 6.731 -6.056 -5.942 1.00 98.56 91 TRP A CA 1
ATOM 690 C C . TRP A 1 91 ? 6.718 -5.373 -4.568 1.00 98.56 91 TRP A C 1
ATOM 692 O O . TRP A 1 91 ? 7.753 -5.301 -3.908 1.00 98.56 91 TRP A O 1
ATOM 702 N N . TYR A 1 92 ? 5.549 -4.904 -4.125 1.00 98.38 92 TYR A N 1
ATOM 703 C CA . TYR A 1 92 ? 5.361 -4.364 -2.776 1.00 98.38 92 TYR A CA 1
ATOM 704 C C . TYR A 1 92 ? 5.017 -5.496 -1.783 1.00 98.38 92 TYR A C 1
ATOM 706 O O . TYR A 1 92 ? 4.590 -6.567 -2.228 1.00 98.38 92 TYR A O 1
ATOM 714 N N . PRO A 1 93 ? 5.219 -5.332 -0.460 1.00 98.12 93 PRO A N 1
ATOM 715 C CA . PRO A 1 93 ? 5.068 -6.426 0.494 1.00 98.12 93 PRO A CA 1
ATOM 716 C C . PRO A 1 93 ? 3.672 -7.061 0.490 1.00 98.12 93 PRO A C 1
ATOM 718 O O . PRO A 1 93 ? 2.669 -6.417 0.769 1.00 98.12 93 PRO A O 1
ATOM 721 N N . VAL A 1 94 ? 3.603 -8.364 0.206 1.00 98.12 94 VAL A N 1
ATOM 722 C CA . VAL A 1 94 ? 2.333 -9.090 -0.006 1.00 98.12 94 VAL A CA 1
ATOM 723 C C . VAL A 1 94 ? 1.412 -9.124 1.226 1.00 98.12 94 VAL A C 1
ATOM 725 O O . VAL A 1 94 ? 0.206 -9.349 1.110 1.00 98.12 94 VAL A O 1
ATOM 728 N N . TRP A 1 95 ? 1.978 -8.901 2.412 1.00 98.06 95 TRP A N 1
ATOM 729 C CA . TRP A 1 95 ? 1.260 -8.849 3.685 1.00 98.06 95 TRP A CA 1
ATOM 730 C C . TRP A 1 95 ? 0.576 -7.501 3.956 1.00 98.06 95 TRP A C 1
ATOM 732 O O . TRP A 1 95 ? -0.249 -7.427 4.862 1.00 98.06 95 TRP A O 1
ATOM 742 N N . ASP A 1 96 ? 0.855 -6.458 3.172 1.00 98.69 96 ASP A N 1
ATOM 743 C CA . ASP A 1 96 ? 0.202 -5.156 3.317 1.00 98.69 96 ASP A CA 1
ATOM 744 C C . ASP A 1 96 ? -1.232 -5.229 2.763 1.00 98.69 96 ASP A C 1
ATOM 746 O O . ASP A 1 96 ? -1.464 -5.322 1.555 1.00 98.69 96 ASP A O 1
ATOM 750 N N . ALA A 1 97 ? -2.218 -5.236 3.661 1.00 98.75 97 ALA A N 1
ATOM 751 C CA . ALA A 1 97 ? -3.628 -5.470 3.337 1.00 98.75 97 ALA A CA 1
ATOM 752 C C . ALA A 1 97 ? -4.479 -4.191 3.229 1.00 98.75 97 ALA A C 1
ATOM 754 O O . ALA A 1 97 ? -5.695 -4.279 3.094 1.00 98.75 97 ALA A O 1
ATOM 755 N N . GLY A 1 98 ? -3.878 -3.001 3.313 1.00 98.75 98 GLY A N 1
ATOM 756 C CA . GLY A 1 98 ? -4.626 -1.743 3.396 1.00 98.75 98 GLY A CA 1
ATOM 757 C C . GLY A 1 98 ? -5.221 -1.469 4.778 1.00 98.75 98 GLY A C 1
ATOM 758 O O . GLY A 1 98 ? -6.101 -0.618 4.910 1.00 98.75 98 GLY A O 1
ATOM 759 N N . SER A 1 99 ? -4.734 -2.153 5.822 1.00 98.88 99 SER A N 1
ATOM 760 C CA . SER A 1 99 ? -5.193 -1.958 7.204 1.00 98.88 99 SER A CA 1
ATOM 761 C C . SER A 1 99 ? -5.058 -0.498 7.642 1.00 98.88 99 SER A C 1
ATOM 763 O O . SER A 1 99 ? -5.948 0.018 8.310 1.00 98.88 99 SER A O 1
ATOM 765 N N . THR A 1 100 ? -3.998 0.198 7.205 1.00 98.88 100 THR A N 1
ATOM 766 C CA . THR A 1 100 ? -3.802 1.630 7.480 1.00 98.88 100 THR A CA 1
ATOM 767 C C . THR A 1 100 ? -4.986 2.470 7.020 1.00 98.88 100 THR A C 1
ATOM 769 O O . THR A 1 100 ? -5.508 3.283 7.778 1.00 98.88 100 THR A O 1
ATOM 772 N N . TYR A 1 101 ? -5.422 2.250 5.782 1.00 98.88 101 TYR A N 1
ATOM 773 C CA . TYR A 1 101 ? -6.442 3.063 5.134 1.00 98.88 101 TYR A CA 1
ATOM 774 C C . TYR A 1 101 ? -7.834 2.718 5.638 1.00 98.88 101 TYR A C 1
ATOM 776 O O . TYR A 1 101 ? -8.603 3.615 5.963 1.00 98.88 101 TYR A O 1
ATOM 784 N N . THR A 1 102 ? -8.145 1.424 5.739 1.00 98.88 102 THR A N 1
ATOM 785 C CA . THR A 1 102 ? -9.482 0.982 6.153 1.00 98.88 102 THR A CA 1
ATOM 786 C C . THR A 1 102 ? -9.782 1.374 7.583 1.00 98.88 102 THR A C 1
ATOM 788 O O . THR A 1 102 ? -10.839 1.940 7.836 1.00 98.88 102 THR A O 1
ATOM 791 N N . MET A 1 103 ? -8.856 1.123 8.509 1.00 98.88 103 MET A N 1
ATOM 792 C CA . MET A 1 103 ? -9.090 1.443 9.913 1.00 98.88 103 MET A CA 1
ATOM 793 C C . MET A 1 103 ? -9.243 2.954 10.129 1.00 98.88 103 MET A C 1
ATOM 795 O O . MET A 1 103 ? -10.141 3.379 10.847 1.00 98.88 103 MET A O 1
ATOM 799 N N . ALA A 1 104 ? -8.424 3.779 9.467 1.00 98.81 104 ALA A N 1
ATOM 800 C CA . ALA A 1 104 ? -8.559 5.232 9.549 1.00 98.81 104 ALA A CA 1
ATOM 801 C C . ALA A 1 104 ? -9.876 5.727 8.923 1.00 98.81 104 ALA A C 1
ATOM 803 O O . ALA A 1 104 ? -10.588 6.509 9.546 1.00 98.81 104 ALA A O 1
ATOM 804 N N . LEU A 1 105 ? -10.234 5.228 7.733 1.00 98.62 105 LEU A N 1
ATOM 805 C CA . LEU A 1 105 ? -11.496 5.548 7.059 1.00 98.62 105 LEU A CA 1
ATOM 806 C C . LEU A 1 105 ? -12.707 5.201 7.931 1.00 98.62 105 LEU A C 1
ATOM 808 O O . LEU A 1 105 ? -13.629 6.001 8.053 1.00 98.62 105 LEU A O 1
ATOM 812 N N . ARG A 1 106 ? -12.704 4.015 8.549 1.00 98.38 106 ARG A N 1
ATOM 813 C CA . ARG A 1 106 ? -13.797 3.551 9.414 1.00 98.38 106 ARG A CA 1
ATOM 814 C C . ARG A 1 106 ? -13.881 4.320 10.730 1.00 98.38 106 ARG A C 1
ATOM 816 O O . ARG A 1 106 ? -14.983 4.511 11.232 1.00 98.38 106 ARG A O 1
ATOM 823 N N . ALA A 1 107 ? -12.757 4.842 11.218 1.00 98.44 107 ALA A N 1
ATOM 824 C CA . ALA A 1 107 ? -12.726 5.808 12.314 1.00 98.44 107 ALA A CA 1
ATOM 825 C C . ALA A 1 107 ? -13.204 7.219 11.906 1.00 98.44 107 ALA A C 1
ATOM 827 O O . ALA A 1 107 ? -13.332 8.079 12.772 1.00 98.44 107 ALA A O 1
ATOM 828 N N . GLY A 1 108 ? -13.475 7.475 10.619 1.00 98.38 108 GLY A N 1
ATOM 829 C CA . GLY A 1 108 ? -13.951 8.767 10.113 1.00 98.38 108 GLY A CA 1
ATOM 830 C C . GLY A 1 108 ? -12.857 9.692 9.571 1.00 98.38 108 GLY A C 1
ATOM 831 O O . GLY A 1 108 ? -13.137 10.851 9.268 1.00 98.38 108 GLY A O 1
ATOM 832 N N . ALA A 1 109 ? -11.618 9.212 9.428 1.00 98.69 109 ALA A N 1
ATOM 833 C CA . ALA A 1 109 ? -10.539 10.017 8.868 1.00 98.69 109 ALA A CA 1
ATOM 834 C C . ALA A 1 109 ? -10.722 10.227 7.359 1.00 98.69 109 ALA A C 1
ATOM 836 O O . ALA A 1 109 ? -11.019 9.292 6.611 1.00 98.69 109 ALA A O 1
ATOM 837 N N . GLU A 1 110 ? -10.486 11.455 6.903 1.00 98.69 110 GLU A N 1
ATOM 838 C CA . GLU A 1 110 ? -10.534 11.796 5.487 1.00 98.69 110 GLU A CA 1
ATOM 839 C C . GLU A 1 110 ? -9.377 11.134 4.729 1.00 98.69 110 GLU A C 1
ATOM 841 O O . GLU A 1 110 ? -8.220 11.162 5.158 1.00 98.69 110 GLU A O 1
ATOM 846 N N . LEU A 1 111 ? -9.678 10.545 3.572 1.00 98.75 111 LEU A N 1
ATOM 847 C CA . LEU A 1 111 ? -8.674 10.023 2.651 1.00 98.75 111 LEU A CA 1
ATOM 848 C C . LEU A 1 111 ? -8.424 11.021 1.521 1.00 98.75 111 LEU A C 1
ATOM 850 O O . LEU A 1 111 ? -9.341 11.677 1.037 1.00 98.75 111 LEU A O 1
ATOM 854 N N . SER A 1 112 ? -7.187 11.085 1.041 1.00 98.25 112 SER A N 1
ATOM 855 C CA . SER A 1 112 ? -6.799 11.982 -0.041 1.00 98.25 112 SER A CA 1
ATOM 856 C C . SER A 1 112 ? -5.903 11.288 -1.057 1.00 98.25 112 SER A C 1
ATOM 858 O O . SER A 1 112 ? -5.132 10.376 -0.744 1.00 98.25 112 SER A O 1
ATOM 860 N N . MET A 1 113 ? -6.041 11.711 -2.315 1.00 98.44 113 MET A N 1
ATOM 861 C CA . MET A 1 113 ? -5.307 11.164 -3.459 1.00 98.44 113 MET A CA 1
ATOM 862 C C . MET A 1 113 ? -5.423 9.639 -3.602 1.00 98.44 113 MET A C 1
ATOM 864 O O . MET A 1 113 ? -4.530 9.005 -4.167 1.00 98.44 113 MET A O 1
ATOM 868 N N . MET A 1 114 ? -6.514 9.028 -3.118 1.00 98.81 114 MET A N 1
ATOM 869 C CA . MET A 1 114 ? -6.675 7.574 -3.169 1.00 98.81 114 MET A CA 1
ATOM 870 C C . MET A 1 114 ? -6.695 7.030 -4.592 1.00 98.81 114 MET A C 1
ATOM 872 O O . MET A 1 114 ? -6.332 5.882 -4.772 1.00 98.81 114 MET A O 1
ATOM 876 N N . GLU A 1 115 ? -7.033 7.821 -5.614 1.00 98.62 115 GLU A N 1
ATOM 877 C CA . GLU A 1 115 ? -6.933 7.442 -7.029 1.00 98.62 115 GLU A CA 1
ATOM 878 C C . GLU A 1 115 ? -5.495 7.216 -7.510 1.00 98.62 115 GLU A C 1
ATOM 880 O O . GLU A 1 115 ? -5.279 6.570 -8.542 1.00 98.62 115 GLU A O 1
ATOM 885 N N . ASN A 1 116 ? -4.508 7.771 -6.805 1.00 98.75 116 ASN A N 1
ATOM 886 C CA . ASN A 1 116 ? -3.117 7.550 -7.129 1.00 98.75 116 ASN A CA 1
ATOM 887 C C . ASN A 1 116 ? -2.727 6.117 -6.741 1.00 98.75 116 ASN A C 1
ATOM 889 O O . ASN A 1 116 ? -2.938 5.661 -5.627 1.00 98.75 116 ASN A O 1
ATOM 893 N N . ARG A 1 117 ? -2.157 5.398 -7.699 1.00 98.44 117 ARG A N 1
ATOM 894 C CA . ARG A 1 117 ? -1.642 4.035 -7.546 1.00 98.44 117 ARG A CA 1
ATOM 895 C C . ARG A 1 117 ? -0.213 4.021 -8.051 1.00 98.44 117 ARG A C 1
ATOM 897 O O . ARG A 1 117 ? 0.141 4.845 -8.895 1.00 98.44 117 ARG A O 1
ATOM 904 N N . PHE A 1 118 ? 0.581 3.060 -7.604 1.00 98.62 118 PHE A N 1
ATOM 905 C CA . PHE A 1 118 ? 1.899 2.826 -8.171 1.00 98.62 118 PHE A CA 1
ATOM 906 C C . PHE A 1 118 ? 1.932 1.513 -8.951 1.00 98.62 118 PHE A C 1
ATOM 908 O O . PHE A 1 118 ? 1.603 0.453 -8.426 1.00 98.62 118 PHE A O 1
ATOM 915 N N . THR A 1 119 ? 2.356 1.601 -10.210 1.00 97.75 119 THR A N 1
ATOM 916 C CA . THR A 1 119 ? 2.527 0.459 -11.115 1.00 97.75 119 THR A CA 1
ATOM 917 C C . THR A 1 119 ? 4.006 0.374 -11.483 1.00 97.75 119 THR A C 1
ATOM 919 O O . THR A 1 119 ? 4.429 0.985 -12.457 1.00 97.75 119 THR A O 1
ATOM 922 N N . PRO A 1 120 ? 4.866 -0.263 -10.685 1.00 97.31 120 PRO A N 1
ATOM 923 C CA . PRO A 1 120 ? 6.294 -0.317 -10.982 1.00 97.31 120 PRO A CA 1
ATOM 924 C C . PRO A 1 120 ? 6.576 -1.085 -12.282 1.00 97.31 120 PRO A C 1
ATOM 926 O O . PRO A 1 120 ? 6.004 -2.138 -12.527 1.00 97.31 120 PRO A O 1
ATOM 929 N N . ALA A 1 121 ? 7.506 -0.583 -13.095 1.00 97.00 121 ALA A N 1
ATOM 930 C CA . ALA A 1 121 ? 8.155 -1.358 -14.151 1.00 97.00 121 ALA A CA 1
ATOM 931 C C . ALA A 1 121 ? 9.436 -1.987 -13.591 1.00 97.00 121 ALA A C 1
ATOM 933 O O . ALA A 1 121 ? 10.313 -1.273 -13.089 1.00 97.00 121 ALA A O 1
ATOM 934 N N . ARG A 1 122 ? 9.514 -3.317 -13.601 1.00 98.06 122 ARG A N 1
ATOM 935 C CA . ARG A 1 122 ? 10.603 -4.102 -12.993 1.00 98.06 122 ARG A CA 1
ATOM 936 C C . ARG A 1 122 ? 10.987 -5.261 -13.890 1.00 98.06 122 ARG A C 1
ATOM 938 O O . ARG A 1 122 ? 10.268 -5.537 -14.849 1.00 98.06 122 ARG A O 1
ATOM 945 N N . PHE A 1 123 ? 12.071 -5.953 -13.553 1.00 98.38 123 PHE A N 1
ATOM 946 C CA . PHE A 1 123 ? 12.355 -7.242 -14.173 1.00 98.38 123 PHE A CA 1
ATOM 947 C C . PHE A 1 123 ? 11.140 -8.163 -14.068 1.00 98.38 123 PHE A C 1
ATOM 949 O O . PHE A 1 123 ? 10.502 -8.263 -13.017 1.00 98.38 123 PHE A O 1
ATOM 956 N N . LYS A 1 124 ? 10.770 -8.759 -15.199 1.00 98.44 124 LYS A N 1
ATOM 957 C CA . LYS A 1 124 ? 9.541 -9.528 -15.346 1.00 98.44 124 LYS A CA 1
ATOM 958 C C . LYS A 1 124 ? 9.523 -10.706 -14.362 1.00 98.44 124 LYS A C 1
ATOM 960 O O . LYS A 1 124 ? 10.536 -11.362 -14.143 1.00 98.44 124 LYS A O 1
ATOM 965 N N . ASP A 1 125 ? 8.346 -10.953 -13.789 1.00 98.06 125 ASP A N 1
ATOM 966 C CA . ASP A 1 125 ? 8.006 -12.014 -12.828 1.00 98.06 125 ASP A CA 1
ATOM 967 C C . ASP A 1 125 ? 8.684 -11.898 -11.448 1.00 98.06 125 ASP A C 1
ATOM 969 O O . ASP A 1 125 ? 7.993 -11.893 -10.431 1.00 98.06 125 ASP A O 1
ATOM 973 N N . GLY A 1 126 ? 10.012 -11.777 -11.381 1.00 97.62 126 GLY A N 1
ATOM 974 C CA . GLY A 1 126 ? 10.753 -11.669 -10.115 1.00 97.62 126 GLY A CA 1
ATOM 975 C C . GLY A 1 126 ? 10.677 -10.283 -9.465 1.00 97.62 126 GLY A C 1
ATOM 976 O O . GLY A 1 126 ? 10.894 -10.155 -8.258 1.00 97.62 126 GLY A O 1
ATOM 977 N N . TYR A 1 127 ? 10.331 -9.265 -10.259 1.00 98.19 127 TYR A N 1
ATOM 978 C CA . TYR A 1 127 ? 10.169 -7.864 -9.873 1.00 98.19 127 TYR A CA 1
ATOM 979 C C . TYR A 1 127 ? 11.393 -7.236 -9.200 1.00 98.19 127 TYR A C 1
ATOM 981 O O . TYR A 1 127 ? 11.260 -6.332 -8.370 1.00 98.19 127 TYR A O 1
ATOM 989 N N . GLY A 1 128 ? 12.587 -7.671 -9.611 1.00 97.31 128 GLY A N 1
ATOM 990 C CA . GLY A 1 128 ? 13.845 -7.099 -9.145 1.00 97.31 128 GLY A CA 1
ATOM 991 C C . GLY A 1 128 ? 13.997 -5.608 -9.473 1.00 97.31 128 GLY A C 1
ATOM 992 O O . GLY A 1 128 ? 13.410 -5.114 -10.450 1.00 97.31 128 GLY A O 1
ATOM 993 N N . PRO A 1 129 ? 14.764 -4.872 -8.654 1.00 95.00 129 PRO A N 1
ATOM 994 C CA . PRO A 1 129 ? 15.027 -3.454 -8.858 1.00 95.00 129 PRO A CA 1
ATOM 995 C C . PRO A 1 129 ? 15.716 -3.180 -10.198 1.00 95.00 129 PRO A C 1
ATOM 997 O O . PRO A 1 129 ? 16.502 -3.965 -10.708 1.00 95.00 129 PRO A O 1
ATOM 1000 N N . VAL A 1 130 ? 15.396 -2.026 -10.780 1.00 93.25 130 VAL A N 1
ATOM 1001 C CA . VAL A 1 130 ? 15.958 -1.549 -12.059 1.00 93.25 130 VAL A CA 1
ATOM 1002 C C . VAL A 1 130 ? 16.780 -0.268 -11.887 1.00 93.25 130 VAL A C 1
ATOM 1004 O O . VAL A 1 130 ? 17.366 0.236 -12.839 1.00 93.25 130 VAL A O 1
ATOM 1007 N N . GLY A 1 131 ? 16.788 0.300 -10.675 1.00 86.06 131 GLY A N 1
ATOM 1008 C CA . GLY A 1 131 ? 17.404 1.595 -10.386 1.00 86.06 131 GLY A CA 1
ATOM 1009 C C . GLY A 1 131 ? 18.911 1.580 -10.615 1.00 86.06 131 GLY A C 1
ATOM 1010 O O . GLY A 1 131 ? 19.413 2.438 -11.341 1.00 86.06 131 GLY A O 1
ATOM 1011 N N . ALA A 1 132 ? 19.602 0.577 -10.066 1.00 85.50 132 ALA A N 1
ATOM 1012 C CA . ALA A 1 132 ? 21.033 0.387 -10.268 1.00 85.50 132 ALA A CA 1
ATOM 1013 C C . ALA A 1 132 ? 21.358 0.233 -11.762 1.00 85.50 132 ALA A C 1
ATOM 1015 O O . ALA A 1 132 ? 22.215 0.945 -12.280 1.00 85.50 132 ALA A O 1
ATOM 1016 N N . TRP A 1 133 ? 20.607 -0.599 -12.489 1.00 88.62 133 TRP A N 1
ATOM 1017 C CA . TRP A 1 133 ? 20.796 -0.834 -13.925 1.00 88.62 133 TRP A CA 1
ATOM 1018 C C . TRP A 1 133 ? 20.700 0.435 -14.781 1.00 88.62 133 TRP A C 1
ATOM 1020 O O . TRP A 1 133 ? 21.567 0.684 -15.618 1.00 88.62 133 TRP A O 1
ATOM 1030 N N . PHE A 1 134 ? 19.714 1.298 -14.530 1.00 88.31 134 PHE A N 1
ATOM 1031 C CA . PHE A 1 134 ? 19.617 2.577 -15.240 1.00 88.31 134 PHE A CA 1
ATOM 1032 C C . PHE A 1 134 ? 20.692 3.585 -14.815 1.00 88.31 134 PHE A C 1
ATOM 1034 O O . PHE A 1 134 ? 21.243 4.306 -15.648 1.00 88.31 134 PHE A O 1
ATOM 1041 N N . LEU A 1 135 ? 20.968 3.695 -13.513 1.00 81.81 135 LEU A N 1
ATOM 1042 C CA . LEU A 1 135 ? 21.745 4.811 -12.969 1.00 81.81 135 LEU A CA 1
ATOM 1043 C C . LEU A 1 135 ? 23.239 4.520 -12.859 1.00 81.81 135 LEU A C 1
ATOM 1045 O O . LEU A 1 135 ? 24.029 5.413 -13.166 1.00 81.81 135 LEU A O 1
ATOM 1049 N N . LEU A 1 136 ? 23.621 3.313 -12.453 1.00 81.00 136 LEU A N 1
ATOM 1050 C CA . LEU A 1 136 ? 25.012 2.875 -12.317 1.00 81.00 136 LEU A CA 1
ATOM 1051 C C . LEU A 1 136 ? 25.500 2.252 -13.625 1.00 81.00 136 LEU A C 1
ATOM 1053 O O . LEU A 1 136 ? 26.463 2.741 -14.210 1.00 81.00 136 LEU A O 1
ATOM 1057 N N . PHE A 1 137 ? 24.772 1.256 -14.138 1.00 83.81 137 PHE A N 1
ATOM 1058 C CA . PHE A 1 137 ? 25.189 0.506 -15.330 1.00 83.81 137 PHE A CA 1
ATOM 1059 C C . PHE A 1 137 ? 24.885 1.223 -16.650 1.00 83.81 137 PHE A C 1
ATOM 1061 O O . PHE A 1 137 ? 25.395 0.831 -17.696 1.00 83.81 137 PHE A O 1
ATOM 1068 N N . LYS A 1 138 ? 24.074 2.291 -16.614 1.00 88.94 138 LYS A N 1
ATOM 1069 C CA . LYS A 1 138 ? 23.638 3.056 -17.797 1.00 88.94 138 LYS A CA 1
ATOM 1070 C C . LYS A 1 138 ? 22.954 2.185 -18.860 1.00 88.94 138 LYS A C 1
ATOM 1072 O O . LYS A 1 138 ? 23.025 2.511 -20.044 1.00 88.94 138 LYS A O 1
ATOM 1077 N N . ALA A 1 139 ? 22.294 1.106 -18.439 1.00 92.50 139 ALA A N 1
ATOM 1078 C CA . ALA A 1 139 ? 21.481 0.282 -19.322 1.00 92.50 139 ALA A CA 1
ATOM 1079 C C . ALA A 1 139 ? 20.266 1.074 -19.826 1.00 92.50 139 ALA A C 1
ATOM 1081 O O . ALA A 1 139 ? 19.752 1.959 -19.134 1.00 92.50 139 ALA A O 1
ATOM 1082 N N . HIS A 1 140 ? 19.788 0.741 -21.020 1.00 93.75 140 HIS A N 1
ATOM 1083 C CA . HIS A 1 140 ? 18.555 1.283 -21.592 1.00 93.75 140 HIS A CA 1
ATOM 1084 C C . HIS A 1 140 ? 17.533 0.171 -21.836 1.00 93.75 140 HIS A C 1
ATOM 1086 O O . HIS A 1 140 ? 17.811 -1.014 -21.640 1.00 93.75 140 HIS A O 1
ATOM 1092 N N . LEU A 1 141 ? 16.314 0.578 -22.198 1.00 96.00 141 LEU A N 1
ATOM 1093 C CA . LEU A 1 141 ? 15.256 -0.345 -22.589 1.00 96.00 141 LEU A CA 1
ATOM 1094 C C . LEU A 1 141 ? 15.131 -0.386 -24.102 1.00 96.00 141 LEU A C 1
ATOM 1096 O O . LEU A 1 141 ? 15.134 0.662 -24.744 1.00 96.00 141 LEU A O 1
ATOM 1100 N N . GLU A 1 142 ? 14.937 -1.584 -24.629 1.00 97.00 142 GLU A N 1
ATOM 1101 C CA . GLU A 1 142 ? 14.663 -1.837 -26.034 1.00 97.00 142 GLU A CA 1
ATOM 1102 C C . GLU A 1 142 ? 13.297 -2.497 -26.208 1.00 97.00 142 GLU A C 1
ATOM 1104 O O . GLU A 1 142 ? 12.808 -3.202 -25.320 1.00 97.00 142 GLU A O 1
ATOM 1109 N N . ASN A 1 143 ? 12.658 -2.240 -27.345 1.00 96.62 143 ASN A N 1
ATOM 1110 C CA . ASN A 1 143 ? 11.494 -3.003 -27.788 1.00 96.62 143 ASN A CA 1
ATOM 1111 C C . ASN A 1 143 ? 11.956 -4.276 -28.538 1.00 96.62 143 ASN A C 1
ATOM 1113 O O . ASN A 1 143 ? 13.153 -4.537 -28.671 1.00 96.62 143 ASN A O 1
ATOM 1117 N N . ALA A 1 144 ? 11.024 -5.070 -29.068 1.00 95.94 144 ALA A N 1
ATOM 1118 C CA . ALA A 1 144 ? 11.347 -6.311 -29.782 1.00 95.94 144 ALA A CA 1
ATOM 1119 C C . ALA A 1 144 ? 12.163 -6.117 -31.074 1.00 95.94 144 ALA A C 1
ATOM 1121 O O . ALA A 1 144 ? 12.680 -7.090 -31.620 1.00 95.94 144 ALA A O 1
ATOM 1122 N N . LEU A 1 145 ? 12.264 -4.882 -31.573 1.00 95.44 145 LEU A N 1
ATOM 1123 C CA . LEU A 1 145 ? 13.038 -4.523 -32.760 1.00 95.44 145 LEU A CA 1
ATOM 1124 C C . LEU A 1 145 ? 14.483 -4.114 -32.416 1.00 95.44 145 LEU A C 1
ATOM 1126 O O . LEU A 1 145 ? 15.251 -3.803 -33.324 1.00 95.44 145 LEU A O 1
ATOM 1130 N N . GLY A 1 146 ? 14.862 -4.112 -31.131 1.00 94.81 146 GLY A N 1
ATOM 1131 C CA . GLY A 1 146 ? 16.166 -3.623 -30.663 1.00 94.81 146 GLY A CA 1
ATOM 1132 C C . GLY A 1 146 ? 16.255 -2.094 -30.613 1.00 94.81 146 GLY A C 1
ATOM 1133 O O . GLY A 1 146 ? 17.342 -1.525 -30.567 1.00 94.81 146 GLY A O 1
ATOM 1134 N N . GLU A 1 147 ? 15.119 -1.394 -30.663 1.00 95.19 147 GLU A N 1
ATOM 1135 C CA . GLU A 1 147 ? 15.096 0.065 -30.658 1.00 95.19 147 GLU A CA 1
ATOM 1136 C C . GLU A 1 147 ? 15.037 0.585 -29.224 1.00 95.19 147 GLU A C 1
ATOM 1138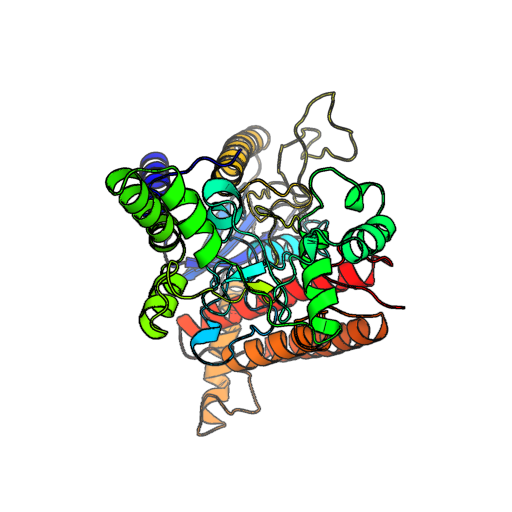 O O . GLU A 1 147 ? 14.135 0.222 -28.463 1.00 95.19 147 GLU A O 1
ATOM 1143 N N . ASN A 1 148 ? 15.922 1.526 -28.881 1.00 95.25 148 ASN A N 1
ATOM 1144 C CA . ASN A 1 148 ? 15.789 2.337 -27.670 1.00 95.25 148 ASN A CA 1
ATOM 1145 C C . ASN A 1 148 ? 14.600 3.305 -27.809 1.00 95.25 148 ASN A C 1
ATOM 1147 O O . ASN A 1 148 ? 14.759 4.503 -28.067 1.00 95.25 148 ASN A O 1
ATOM 1151 N N . PHE A 1 149 ? 13.388 2.765 -27.667 1.00 94.38 149 PHE A N 1
ATOM 1152 C CA . PHE A 1 149 ? 12.132 3.453 -27.959 1.00 94.38 149 PHE A CA 1
ATOM 1153 C C . PHE A 1 149 ? 11.972 4.739 -27.147 1.00 94.38 149 PHE A C 1
ATOM 1155 O O . PHE A 1 149 ? 11.445 5.719 -27.664 1.00 94.38 149 PHE A O 1
ATOM 1162 N N . ALA A 1 150 ? 12.477 4.785 -25.910 1.00 91.12 150 ALA A N 1
ATOM 1163 C CA . ALA A 1 150 ? 12.376 5.959 -25.046 1.00 91.12 150 ALA A CA 1
ATOM 1164 C C . ALA A 1 150 ? 13.163 7.174 -25.575 1.00 91.12 150 ALA A C 1
ATOM 1166 O O . ALA A 1 150 ? 12.853 8.305 -25.203 1.00 91.12 150 ALA A O 1
ATOM 1167 N N . ALA A 1 151 ? 14.159 6.953 -26.438 1.00 90.75 151 ALA A N 1
ATOM 1168 C CA . ALA A 1 151 ? 14.943 8.003 -27.087 1.00 90.75 151 ALA A CA 1
ATOM 1169 C C . ALA A 1 151 ? 14.441 8.363 -28.501 1.00 90.75 151 ALA A C 1
ATOM 1171 O O . ALA A 1 151 ? 14.969 9.295 -29.115 1.00 90.75 151 ALA A O 1
ATOM 1172 N N . SER A 1 152 ? 13.441 7.642 -29.018 1.00 92.19 152 SER A N 1
ATOM 1173 C CA . SER A 1 152 ? 12.899 7.844 -30.365 1.00 92.19 152 SER A CA 1
ATOM 1174 C C . SER A 1 152 ? 12.119 9.156 -30.499 1.00 92.19 152 SER A C 1
ATOM 1176 O O . SER A 1 152 ? 11.594 9.696 -29.522 1.00 92.19 152 SER A O 1
ATOM 1178 N N . ASP A 1 153 ? 11.997 9.658 -31.728 1.00 93.12 153 ASP A N 1
ATOM 1179 C CA . ASP A 1 153 ? 11.181 10.846 -32.003 1.00 93.12 153 ASP A CA 1
ATOM 1180 C C . ASP A 1 153 ? 9.686 10.583 -31.767 1.00 93.12 153 ASP A C 1
ATOM 1182 O O . ASP A 1 153 ? 9.001 11.456 -31.240 1.00 93.12 153 ASP A O 1
ATOM 1186 N N . ALA A 1 154 ? 9.211 9.356 -32.013 1.00 92.50 154 ALA A N 1
ATOM 1187 C CA . ALA A 1 154 ? 7.847 8.942 -31.684 1.00 92.50 154 ALA A CA 1
ATOM 1188 C C . ALA A 1 154 ? 7.557 9.040 -30.174 1.00 92.50 154 ALA A C 1
ATOM 1190 O O . ALA A 1 154 ? 6.497 9.515 -29.775 1.00 92.50 154 ALA A O 1
ATOM 1191 N N . ALA A 1 155 ? 8.508 8.651 -29.316 1.00 92.94 155 ALA A N 1
ATOM 1192 C CA . ALA A 1 155 ? 8.352 8.812 -27.871 1.00 92.94 155 ALA A CA 1
ATOM 1193 C C . ALA A 1 155 ? 8.342 10.286 -27.444 1.00 92.94 155 ALA A C 1
ATOM 1195 O O . ALA A 1 155 ? 7.577 10.652 -26.553 1.00 92.94 155 ALA A O 1
ATOM 1196 N N . LYS A 1 156 ? 9.154 11.147 -28.073 1.00 92.75 156 LYS A N 1
ATOM 1197 C CA . LYS A 1 156 ? 9.131 12.596 -27.800 1.00 92.75 156 LYS A CA 1
ATOM 1198 C C . LYS A 1 156 ? 7.798 13.221 -28.209 1.00 92.75 156 LYS A C 1
ATOM 1200 O O . LYS A 1 156 ? 7.260 14.022 -27.449 1.00 92.75 156 LYS A O 1
ATOM 1205 N N . GLU A 1 157 ? 7.274 12.850 -29.376 1.00 95.00 157 GLU A N 1
ATOM 1206 C CA . GLU A 1 157 ? 5.970 13.303 -29.866 1.00 95.00 157 GLU A CA 1
ATOM 1207 C C . GLU A 1 157 ? 4.843 12.853 -28.928 1.00 95.00 157 GLU A C 1
ATOM 1209 O O . GLU A 1 157 ? 4.039 13.676 -28.494 1.00 95.00 157 GLU A O 1
ATOM 1214 N N . GLU A 1 158 ? 4.846 11.584 -28.509 1.00 95.25 158 GLU A N 1
ATOM 1215 C CA . GLU A 1 158 ? 3.843 11.073 -27.570 1.00 95.25 158 GLU A CA 1
ATOM 1216 C C . GLU A 1 158 ? 3.922 11.775 -26.205 1.00 95.25 158 GLU A C 1
ATOM 1218 O O . GLU A 1 158 ? 2.900 12.151 -25.627 1.00 95.25 158 GLU A O 1
ATOM 1223 N N . LEU A 1 159 ? 5.129 12.021 -25.683 1.00 96.19 159 LEU A N 1
ATOM 1224 C CA . LEU A 1 159 ? 5.313 12.744 -24.422 1.00 96.19 159 LEU A CA 1
ATOM 1225 C C . LEU A 1 159 ? 4.910 14.224 -24.505 1.00 96.19 159 LEU A C 1
ATOM 1227 O O . LEU A 1 159 ? 4.513 14.796 -23.484 1.00 96.19 159 LEU A O 1
ATOM 1231 N N . ALA A 1 160 ? 4.971 14.849 -25.684 1.00 95.75 160 ALA A N 1
ATOM 1232 C CA . ALA A 1 160 ? 4.566 16.243 -25.871 1.00 95.75 160 ALA A CA 1
ATOM 1233 C C . ALA A 1 160 ? 3.075 16.467 -25.557 1.00 95.75 160 ALA A C 1
ATOM 1235 O O . ALA A 1 160 ? 2.710 17.540 -25.069 1.00 95.75 160 ALA A O 1
ATOM 1236 N N . ASN A 1 161 ? 2.236 15.432 -25.700 1.00 95.38 161 ASN A N 1
ATOM 1237 C CA . ASN A 1 161 ? 0.822 15.450 -25.303 1.00 95.38 161 ASN A CA 1
ATOM 1238 C C . ASN A 1 161 ? 0.609 15.683 -23.792 1.00 95.38 161 ASN A C 1
ATOM 1240 O O . ASN A 1 161 ? -0.505 15.978 -23.358 1.00 95.38 161 ASN A O 1
ATOM 1244 N N . TYR A 1 162 ? 1.667 15.569 -22.982 1.00 95.69 162 TYR A N 1
ATOM 1245 C CA . TYR A 1 162 ? 1.642 15.718 -21.525 1.00 95.69 162 TYR A CA 1
ATOM 1246 C C . TYR A 1 162 ? 2.487 16.899 -21.025 1.00 95.69 162 TYR A C 1
ATOM 1248 O O . TYR A 1 162 ? 2.966 16.884 -19.886 1.00 95.69 162 TYR A O 1
ATOM 1256 N N . ALA A 1 163 ? 2.709 17.919 -21.857 1.00 94.44 163 ALA A N 1
ATOM 1257 C CA . ALA A 1 163 ? 3.422 19.132 -21.461 1.00 94.44 163 ALA A CA 1
ATOM 1258 C C . ALA A 1 163 ? 2.754 19.848 -20.254 1.00 94.44 163 ALA A C 1
ATOM 1260 O O . ALA A 1 163 ? 1.529 19.821 -20.118 1.00 94.44 163 ALA A O 1
ATOM 1261 N N . PRO A 1 164 ? 3.534 20.488 -19.356 1.00 94.81 164 PRO A N 1
ATOM 1262 C CA . PRO A 1 164 ? 5.000 20.568 -19.361 1.00 94.81 164 PRO A CA 1
ATOM 1263 C C . PRO A 1 164 ? 5.687 19.317 -18.780 1.00 94.81 164 PRO A C 1
ATOM 1265 O O . PRO A 1 164 ? 6.911 19.215 -18.806 1.00 94.81 164 PRO A O 1
ATOM 1268 N N . TYR A 1 165 ? 4.925 18.364 -18.236 1.00 95.31 165 TYR A N 1
ATOM 1269 C CA . TYR A 1 165 ? 5.465 17.221 -17.495 1.00 95.31 165 TYR A CA 1
ATOM 1270 C C . TYR A 1 165 ? 6.218 16.230 -18.393 1.00 95.31 165 TYR A C 1
ATOM 1272 O O . TYR A 1 165 ? 7.269 15.727 -18.001 1.00 95.31 165 TYR A O 1
ATOM 1280 N N . GLY A 1 166 ? 5.701 15.957 -19.594 1.00 93.75 166 GLY A N 1
ATOM 1281 C CA . GLY A 1 166 ? 6.332 15.059 -20.568 1.00 93.75 166 GLY A CA 1
ATOM 1282 C C . GLY A 1 166 ? 7.549 15.653 -21.277 1.00 93.75 166 GLY A C 1
ATOM 1283 O O . GLY A 1 166 ? 8.397 14.910 -21.754 1.00 93.75 166 GLY A O 1
ATOM 1284 N N . THR A 1 167 ? 7.681 16.980 -21.279 1.00 92.69 167 THR A N 1
ATOM 1285 C CA . THR A 1 167 ? 8.792 17.709 -21.913 1.00 92.69 167 THR A CA 1
ATOM 1286 C C . THR A 1 167 ? 9.904 18.084 -20.928 1.00 92.69 167 THR A C 1
ATOM 1288 O O . THR A 1 167 ? 10.848 18.781 -21.294 1.00 92.69 167 THR A O 1
ATOM 1291 N N . GLY A 1 168 ? 9.795 17.670 -19.662 1.00 90.38 168 GLY A N 1
ATOM 1292 C CA . GLY A 1 168 ? 10.847 17.864 -18.668 1.00 90.38 168 GLY A CA 1
ATOM 1293 C C . GLY A 1 168 ? 12.078 16.995 -18.950 1.00 90.38 168 GLY A C 1
ATOM 1294 O O . GLY A 1 168 ? 11.978 15.937 -19.565 1.00 90.38 168 GLY A O 1
ATOM 1295 N N . ALA A 1 169 ? 13.244 17.408 -18.439 1.00 87.69 169 ALA A N 1
ATOM 1296 C CA . ALA A 1 169 ? 14.511 16.691 -18.643 1.00 87.69 169 ALA A CA 1
ATOM 1297 C C . ALA A 1 169 ? 14.478 15.230 -18.155 1.00 87.69 169 ALA A C 1
ATOM 1299 O O . ALA A 1 169 ? 15.154 14.367 -18.710 1.00 87.69 169 ALA A O 1
ATOM 1300 N N . VAL A 1 170 ? 13.687 14.953 -17.115 1.00 86.81 170 VAL A N 1
ATOM 1301 C CA . VAL A 1 170 ? 13.421 13.601 -16.622 1.00 86.81 170 VAL A CA 1
ATOM 1302 C C . VAL A 1 170 ? 11.906 13.399 -16.612 1.00 86.81 170 VAL A C 1
ATOM 1304 O O . VAL A 1 170 ? 11.237 13.939 -15.726 1.00 86.81 170 VAL A O 1
ATOM 1307 N N . PRO A 1 171 ? 11.346 12.629 -17.562 1.00 90.38 171 PRO A N 1
ATOM 1308 C CA . PRO A 1 171 ? 9.913 12.368 -17.599 1.00 90.38 171 PRO A CA 1
ATOM 1309 C C . PRO A 1 171 ? 9.443 11.702 -16.296 1.00 90.38 171 PRO A C 1
ATOM 1311 O O . PRO A 1 171 ? 10.136 10.804 -15.810 1.00 90.38 171 PRO A O 1
ATOM 1314 N N . PRO A 1 172 ? 8.284 12.077 -15.725 1.00 95.25 172 PRO A N 1
ATOM 1315 C CA . PRO A 1 172 ? 7.673 11.397 -14.584 1.00 95.25 172 PRO A CA 1
ATOM 1316 C C . PRO A 1 172 ? 7.571 9.875 -14.750 1.00 95.25 172 PRO A C 1
ATOM 1318 O O . PRO A 1 172 ? 7.403 9.359 -15.853 1.00 95.25 172 PRO A O 1
ATOM 1321 N N . THR A 1 173 ? 7.617 9.135 -13.638 1.00 95.62 173 THR A N 1
ATOM 1322 C CA . THR A 1 173 ? 7.612 7.658 -13.653 1.00 95.62 173 THR A CA 1
ATOM 1323 C C . THR A 1 173 ? 6.406 7.064 -14.381 1.00 95.62 173 THR A C 1
ATOM 1325 O O . THR A 1 173 ? 6.571 6.113 -15.139 1.00 95.62 173 THR A O 1
ATOM 1328 N N . CYS A 1 174 ? 5.215 7.640 -14.204 1.00 97.56 174 CYS A N 1
ATOM 1329 C CA . CYS A 1 174 ? 4.020 7.211 -14.929 1.00 97.56 174 CYS A CA 1
ATOM 1330 C C . CYS A 1 174 ? 4.181 7.387 -16.450 1.00 97.56 174 CYS A C 1
ATOM 1332 O O . CYS A 1 174 ? 3.885 6.461 -17.197 1.00 97.56 174 CYS A O 1
ATOM 1334 N N . LEU A 1 175 ? 4.769 8.493 -16.918 1.00 97.81 175 LEU A N 1
ATOM 1335 C CA . LEU A 1 175 ? 5.014 8.719 -18.345 1.00 97.81 175 LEU A CA 1
ATOM 1336 C C . LEU A 1 175 ? 6.044 7.751 -18.940 1.00 97.81 175 LEU A C 1
ATOM 1338 O O . LEU A 1 175 ? 5.881 7.303 -20.072 1.00 97.81 175 LEU A O 1
ATOM 1342 N N . ARG A 1 176 ? 7.054 7.337 -18.166 1.00 95.25 176 ARG A N 1
ATOM 1343 C CA . ARG A 1 176 ? 7.975 6.271 -18.603 1.00 95.25 176 ARG A CA 1
ATOM 1344 C C . ARG A 1 176 ? 7.253 4.929 -18.773 1.00 95.25 176 ARG A C 1
ATOM 1346 O O . ARG A 1 176 ? 7.472 4.242 -19.766 1.00 95.25 176 ARG A O 1
ATOM 1353 N N . ASN A 1 177 ? 6.337 4.585 -17.865 1.00 96.94 177 ASN A N 1
ATOM 1354 C CA . ASN A 1 177 ? 5.479 3.409 -18.048 1.00 96.94 177 ASN A CA 1
ATOM 1355 C C . ASN A 1 177 ? 4.537 3.558 -19.241 1.00 96.94 177 ASN A C 1
ATOM 1357 O O . ASN A 1 177 ? 4.255 2.584 -19.931 1.00 96.94 177 ASN A O 1
ATOM 1361 N N . HIS A 1 178 ? 4.010 4.759 -19.466 1.00 97.75 178 HIS A N 1
ATOM 1362 C CA . HIS A 1 178 ? 3.116 5.017 -20.580 1.00 97.75 178 HIS A CA 1
ATOM 1363 C C . HIS A 1 178 ? 3.790 4.717 -21.921 1.00 97.75 178 HIS A C 1
ATOM 1365 O O . HIS A 1 178 ? 3.163 4.047 -22.739 1.00 97.75 178 HIS A O 1
ATOM 1371 N N . LEU A 1 179 ? 5.059 5.103 -22.100 1.00 96.75 179 LEU A N 1
ATOM 1372 C CA . LEU A 1 179 ? 5.842 4.734 -23.282 1.00 96.75 179 LEU A CA 1
ATOM 1373 C C . LEU A 1 179 ? 5.992 3.215 -23.429 1.00 96.75 179 LEU A C 1
ATOM 1375 O O . LEU A 1 179 ? 5.783 2.682 -24.514 1.00 96.75 179 LEU A O 1
ATOM 1379 N N . MET A 1 180 ? 6.259 2.488 -22.339 1.00 96.75 180 MET A N 1
ATOM 1380 C CA . MET A 1 180 ? 6.287 1.019 -22.397 1.00 96.75 180 MET A CA 1
ATOM 1381 C C . MET A 1 180 ? 4.938 0.437 -22.842 1.00 96.75 180 MET A C 1
ATOM 1383 O O . MET A 1 180 ? 4.887 -0.468 -23.671 1.00 96.75 180 MET A O 1
ATOM 1387 N N . LEU A 1 181 ? 3.826 0.957 -22.315 1.00 97.06 181 LEU A N 1
ATOM 1388 C CA . LEU A 1 181 ? 2.490 0.498 -22.702 1.00 97.06 181 LEU A CA 1
ATOM 1389 C C . LEU A 1 181 ? 2.134 0.874 -24.139 1.00 97.06 181 LEU A C 1
ATOM 1391 O O . LEU A 1 181 ? 1.369 0.144 -24.766 1.00 97.06 181 LEU A O 1
ATOM 1395 N N . PHE A 1 182 ? 2.662 1.984 -24.648 1.00 95.00 182 PHE A N 1
ATOM 1396 C CA . PHE A 1 182 ? 2.517 2.393 -26.040 1.00 95.00 182 PHE A CA 1
ATOM 1397 C C . PHE A 1 182 ? 3.158 1.358 -26.976 1.00 95.00 182 PHE A C 1
ATOM 1399 O O . PHE A 1 182 ? 2.484 0.845 -27.870 1.00 95.00 182 PHE A O 1
ATOM 1406 N N . GLU A 1 183 ? 4.395 0.943 -26.687 1.00 96.44 183 GLU A N 1
ATOM 1407 C CA . GLU A 1 183 ? 5.087 -0.127 -27.419 1.00 96.44 183 GLU A CA 1
ATOM 1408 C C . GLU A 1 183 ? 4.343 -1.466 -27.333 1.00 96.44 183 GLU A C 1
ATOM 1410 O O . GLU A 1 183 ? 4.071 -2.114 -28.347 1.00 96.44 183 GLU A O 1
ATOM 1415 N N . MET A 1 184 ? 3.951 -1.870 -26.121 1.00 96.12 184 MET A N 1
ATOM 1416 C CA . MET A 1 184 ? 3.272 -3.149 -25.897 1.00 96.12 184 MET A CA 1
ATOM 1417 C C . MET A 1 184 ? 1.914 -3.225 -26.607 1.00 96.12 184 MET A C 1
ATOM 1419 O O . MET A 1 184 ? 1.571 -4.272 -27.149 1.00 96.12 184 MET A O 1
ATOM 1423 N N . LYS A 1 185 ? 1.135 -2.135 -26.621 1.00 95.56 185 LYS A N 1
ATOM 1424 C CA . LYS A 1 185 ? -0.171 -2.086 -27.305 1.00 95.56 185 LYS A CA 1
ATOM 1425 C C . LYS A 1 185 ? -0.050 -2.115 -28.818 1.00 95.56 185 LYS A C 1
ATOM 1427 O O . LYS A 1 185 ? -0.955 -2.608 -29.482 1.00 95.56 185 LYS A O 1
ATOM 1432 N N . ALA A 1 186 ? 1.056 -1.612 -29.349 1.00 95.50 186 ALA A N 1
ATOM 1433 C CA . ALA A 1 186 ? 1.348 -1.677 -30.769 1.00 95.50 186 ALA A CA 1
ATOM 1434 C C . ALA A 1 186 ? 1.961 -3.023 -31.204 1.00 95.50 186 ALA A C 1
ATOM 1436 O O . ALA A 1 186 ? 2.351 -3.165 -32.359 1.00 95.50 186 ALA A O 1
ATOM 1437 N N . GLY A 1 187 ? 2.070 -4.003 -30.295 1.00 96.19 187 GLY A N 1
ATOM 1438 C CA . GLY A 1 187 ? 2.641 -5.318 -30.592 1.00 96.19 187 GLY A CA 1
ATOM 1439 C C . GLY A 1 187 ? 4.167 -5.331 -30.705 1.00 96.19 187 GLY A C 1
ATOM 1440 O O . GLY A 1 187 ? 4.720 -6.319 -31.172 1.00 96.19 187 GLY A O 1
ATOM 1441 N N . ARG A 1 188 ? 4.853 -4.266 -30.267 1.00 96.62 188 ARG A N 1
ATOM 1442 C CA . ARG A 1 188 ? 6.323 -4.153 -30.301 1.00 96.62 188 ARG A CA 1
ATOM 1443 C C . ARG A 1 188 ? 7.005 -4.632 -29.015 1.00 96.62 188 ARG A C 1
ATOM 1445 O O . ARG A 1 188 ? 8.208 -4.467 -28.856 1.00 96.62 188 ARG A O 1
ATOM 1452 N N . GLY A 1 189 ? 6.254 -5.223 -28.084 1.00 95.12 189 GLY A N 1
ATOM 1453 C CA . GLY A 1 189 ? 6.841 -5.958 -26.959 1.00 95.12 189 GLY A CA 1
ATOM 1454 C C . GLY A 1 189 ? 7.469 -7.292 -27.406 1.00 95.12 189 GLY A C 1
ATOM 1455 O O . GLY A 1 189 ? 7.154 -7.760 -28.500 1.00 95.12 189 GLY A O 1
ATOM 1456 N N . PRO A 1 190 ? 8.299 -7.948 -26.572 1.00 96.88 190 PRO A N 1
ATOM 1457 C CA . PRO A 1 190 ? 8.625 -7.610 -25.183 1.00 96.88 190 PRO A CA 1
ATOM 1458 C C . PRO A 1 190 ? 9.506 -6.361 -25.042 1.00 96.88 190 PRO A C 1
ATOM 1460 O O . PRO A 1 190 ? 10.188 -5.956 -25.976 1.00 96.88 190 PRO A O 1
ATOM 1463 N N . VAL A 1 191 ? 9.472 -5.753 -23.853 1.00 97.69 191 VAL A N 1
ATOM 1464 C CA . VAL A 1 191 ? 10.410 -4.690 -23.470 1.00 97.69 191 VAL A CA 1
ATOM 1465 C C . VAL A 1 191 ? 11.581 -5.339 -22.745 1.00 97.69 191 VAL A C 1
ATOM 1467 O O . VAL A 1 191 ? 11.376 -6.063 -21.772 1.00 97.69 191 VAL A O 1
ATOM 1470 N N . ILE A 1 192 ? 12.797 -5.088 -23.211 1.00 97.81 192 ILE A N 1
ATOM 1471 C CA . ILE A 1 192 ? 14.021 -5.760 -22.775 1.00 97.81 192 ILE A CA 1
ATOM 1472 C C . ILE A 1 192 ? 14.961 -4.720 -22.170 1.00 97.81 192 ILE A C 1
ATOM 1474 O O . ILE A 1 192 ? 15.126 -3.637 -22.718 1.00 97.81 192 ILE A O 1
ATOM 1478 N N . MET A 1 193 ? 15.577 -5.030 -21.032 1.00 97.38 193 MET A N 1
ATOM 1479 C CA . MET A 1 193 ? 16.707 -4.261 -20.523 1.00 97.38 193 MET A CA 1
ATOM 1480 C C . MET A 1 193 ? 18.002 -4.807 -21.117 1.00 97.38 193 MET A C 1
ATOM 1482 O O . MET A 1 193 ? 18.321 -5.980 -20.907 1.00 97.38 193 MET A O 1
ATOM 1486 N N . ASP A 1 194 ? 18.738 -3.958 -21.833 1.00 96.00 194 ASP A N 1
ATOM 1487 C CA . ASP A 1 194 ? 19.994 -4.335 -22.484 1.00 96.00 194 ASP A CA 1
ATOM 1488 C C . ASP A 1 194 ? 21.169 -4.328 -21.491 1.00 96.00 194 ASP A C 1
ATOM 1490 O O . ASP A 1 194 ? 21.970 -3.393 -21.417 1.00 96.00 194 ASP A O 1
ATOM 1494 N N . THR A 1 195 ? 21.230 -5.370 -20.659 1.00 93.50 195 THR A N 1
ATOM 1495 C CA . THR A 1 195 ? 22.285 -5.568 -19.657 1.00 93.50 195 THR A CA 1
ATOM 1496 C C . THR A 1 195 ? 23.608 -5.973 -20.301 1.00 93.50 195 THR A C 1
ATOM 1498 O O . THR A 1 195 ? 24.665 -5.536 -19.845 1.00 93.50 195 THR A O 1
ATOM 1501 N N . VAL A 1 196 ? 23.561 -6.752 -21.385 1.00 93.56 196 VAL A N 1
ATOM 1502 C CA . VAL A 1 196 ? 24.740 -7.283 -22.080 1.00 93.56 196 VAL A CA 1
ATOM 1503 C C . VAL A 1 196 ? 25.577 -6.151 -22.666 1.00 93.56 196 VAL A C 1
ATOM 1505 O O . VAL A 1 196 ? 26.764 -6.044 -22.346 1.00 93.56 196 VAL A O 1
ATOM 1508 N N . SER A 1 197 ? 24.984 -5.262 -23.474 1.00 93.50 197 SER A N 1
ATOM 1509 C CA . SER A 1 197 ? 25.762 -4.168 -24.073 1.00 93.50 197 SER A CA 1
ATOM 1510 C C . SER A 1 197 ? 26.206 -3.147 -23.029 1.00 93.50 197 SER A C 1
ATOM 1512 O O . SER A 1 197 ? 27.305 -2.599 -23.137 1.00 93.50 197 SER A O 1
ATOM 1514 N N . ALA A 1 198 ? 25.388 -2.907 -21.997 1.00 91.94 198 ALA A N 1
ATOM 1515 C CA . ALA A 1 198 ? 25.738 -2.013 -20.896 1.00 91.94 198 ALA A CA 1
ATOM 1516 C C . ALA A 1 198 ? 27.002 -2.492 -20.160 1.00 91.94 198 ALA A C 1
ATOM 1518 O O . ALA A 1 198 ? 27.958 -1.728 -19.996 1.00 91.94 198 ALA A O 1
ATOM 1519 N N . LEU A 1 199 ? 27.050 -3.776 -19.793 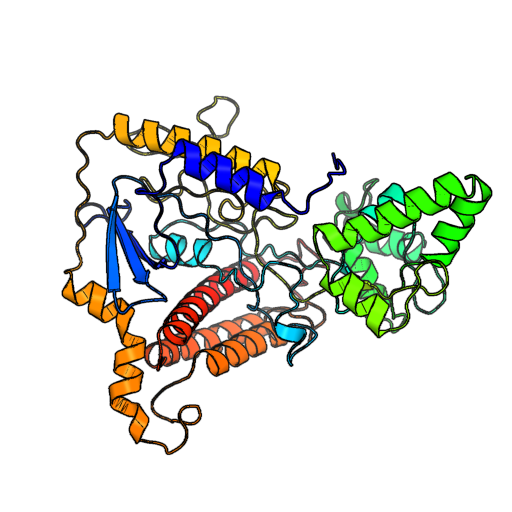1.00 88.81 199 LEU A N 1
ATOM 1520 C CA . LEU A 1 199 ? 28.209 -4.380 -19.134 1.00 88.81 199 LEU A CA 1
ATOM 1521 C C . LEU A 1 199 ? 29.426 -4.460 -20.063 1.00 88.81 199 LEU A C 1
ATOM 1523 O O . LEU A 1 199 ? 30.535 -4.135 -19.637 1.00 88.81 199 LEU A O 1
ATOM 1527 N N . ALA A 1 200 ? 29.239 -4.809 -21.340 1.00 90.06 200 ALA A N 1
ATOM 1528 C CA . ALA A 1 200 ? 30.325 -4.836 -22.320 1.00 90.06 200 ALA A CA 1
ATOM 1529 C C . ALA A 1 200 ? 30.973 -3.452 -22.503 1.00 90.06 200 ALA A C 1
ATOM 1531 O O . ALA A 1 200 ? 32.201 -3.334 -22.536 1.00 90.06 200 ALA A O 1
ATOM 1532 N N . LYS A 1 201 ? 30.161 -2.387 -22.562 1.00 90.94 201 LYS A N 1
ATOM 1533 C CA . LYS A 1 201 ? 30.639 -1.003 -22.674 1.00 90.94 201 LYS A CA 1
ATOM 1534 C C . LYS A 1 201 ? 31.475 -0.591 -21.464 1.00 90.94 201 LYS A C 1
ATOM 1536 O O . LYS A 1 201 ? 32.537 0.003 -21.638 1.00 90.94 201 LYS A O 1
ATOM 1541 N N . LEU A 1 202 ? 31.027 -0.930 -20.256 1.00 86.19 202 LEU A N 1
ATOM 1542 C CA . LEU A 1 202 ? 31.771 -0.657 -19.023 1.00 86.19 202 LEU A CA 1
ATOM 1543 C C . LEU A 1 202 ? 33.075 -1.461 -18.959 1.00 86.19 202 LEU A C 1
ATOM 1545 O O . LEU A 1 202 ? 34.123 -0.907 -18.620 1.00 86.19 202 LEU A O 1
ATOM 1549 N N . GLY A 1 203 ? 33.044 -2.726 -19.388 1.00 84.44 203 GLY A N 1
ATOM 1550 C CA . GLY A 1 203 ? 34.220 -3.591 -19.500 1.00 84.44 203 GLY A CA 1
ATOM 1551 C C . GLY A 1 203 ? 35.295 -3.079 -20.468 1.00 84.44 203 GLY A C 1
ATOM 1552 O O . GLY A 1 203 ? 36.460 -3.434 -20.318 1.00 84.44 203 GLY A O 1
ATOM 1553 N N . GLY A 1 204 ? 34.940 -2.210 -21.421 1.00 87.38 204 GLY A N 1
ATOM 1554 C CA . GLY A 1 204 ? 35.902 -1.532 -22.295 1.00 87.38 204 GLY A CA 1
ATOM 1555 C C . GLY A 1 204 ? 36.708 -0.425 -21.604 1.00 87.38 204 GLY A C 1
ATOM 1556 O O . GLY A 1 204 ? 37.790 -0.074 -22.071 1.00 87.38 204 GLY A O 1
ATOM 1557 N N . THR A 1 205 ? 36.200 0.123 -20.497 1.00 87.12 205 THR A N 1
ATOM 1558 C CA . THR A 1 205 ? 36.829 1.232 -19.754 1.00 87.12 205 THR A CA 1
ATOM 1559 C C . THR A 1 205 ? 37.372 0.837 -18.382 1.00 87.12 205 THR A C 1
ATOM 1561 O O . THR A 1 205 ? 38.167 1.579 -17.812 1.00 87.12 205 THR A O 1
ATOM 1564 N N . MET A 1 206 ? 36.952 -0.311 -17.847 1.00 88.12 206 MET A N 1
ATOM 1565 C CA . MET A 1 206 ? 37.275 -0.772 -16.495 1.00 88.12 206 MET A CA 1
ATOM 1566 C C . MET A 1 206 ? 38.210 -1.986 -16.535 1.00 88.12 206 MET A C 1
ATOM 1568 O O . MET A 1 206 ? 38.153 -2.817 -17.441 1.00 88.12 206 MET A O 1
ATOM 1572 N N . SER A 1 207 ? 39.069 -2.133 -15.528 1.00 89.06 207 SER A N 1
ATOM 1573 C CA . SER A 1 207 ? 39.876 -3.342 -15.344 1.00 89.06 207 SER A CA 1
ATOM 1574 C C . SER A 1 207 ? 39.006 -4.554 -14.988 1.00 89.06 207 SER A C 1
ATOM 1576 O O . SER A 1 207 ? 37.899 -4.427 -14.465 1.00 89.06 207 SER A O 1
ATOM 1578 N N . LYS A 1 208 ? 39.542 -5.772 -15.164 1.00 85.50 208 LYS A N 1
ATOM 1579 C CA . LYS A 1 208 ? 38.848 -7.015 -14.760 1.00 85.50 208 LYS A CA 1
ATOM 1580 C C . LYS A 1 208 ? 38.429 -7.026 -13.284 1.00 85.50 208 LYS A C 1
ATOM 1582 O O . LYS A 1 208 ? 37.416 -7.627 -12.943 1.00 85.50 208 LYS A O 1
ATOM 1587 N N . LYS A 1 209 ? 39.217 -6.394 -12.403 1.00 88.19 209 LYS A N 1
ATOM 1588 C CA . LYS A 1 209 ? 38.917 -6.320 -10.966 1.00 88.19 209 LYS A CA 1
ATOM 1589 C C . LYS A 1 209 ? 37.740 -5.384 -10.696 1.00 88.19 209 LYS A C 1
ATOM 1591 O O . LYS A 1 209 ? 36.868 -5.733 -9.910 1.00 88.19 209 LYS A O 1
ATOM 1596 N N . GLU A 1 210 ? 37.718 -4.229 -11.354 1.00 87.25 210 GLU A N 1
ATOM 1597 C CA . GLU A 1 210 ? 36.627 -3.258 -11.243 1.00 87.25 210 GLU A CA 1
ATOM 1598 C C . GLU A 1 210 ? 35.327 -3.809 -11.832 1.00 87.25 210 GLU A C 1
ATOM 1600 O O . GLU A 1 210 ? 34.282 -3.678 -11.208 1.00 87.25 210 GLU A O 1
ATOM 1605 N N . LEU A 1 211 ? 35.397 -4.509 -12.969 1.00 80.94 211 LEU A N 1
ATOM 1606 C CA . LEU A 1 211 ? 34.227 -5.146 -13.574 1.00 80.94 211 LEU A CA 1
ATOM 1607 C C . LEU A 1 211 ? 33.625 -6.221 -12.658 1.00 80.94 211 LEU A C 1
ATOM 1609 O O . LEU A 1 211 ? 32.418 -6.236 -12.450 1.00 80.94 211 LEU A O 1
ATOM 1613 N N . LYS A 1 212 ? 34.464 -7.071 -12.049 1.00 84.25 212 LYS A N 1
ATOM 1614 C CA . LYS A 1 212 ? 34.009 -8.082 -11.081 1.00 84.25 212 LYS A CA 1
ATOM 1615 C C . LYS A 1 212 ? 33.412 -7.457 -9.815 1.00 84.25 212 LYS A C 1
ATOM 1617 O O . LYS A 1 212 ? 32.496 -8.015 -9.220 1.00 84.25 212 LYS A O 1
ATOM 1622 N N . HIS A 1 213 ? 33.943 -6.318 -9.376 1.00 85.81 213 HIS A N 1
ATOM 1623 C CA . HIS A 1 213 ? 33.375 -5.586 -8.247 1.00 85.81 213 HIS A CA 1
ATOM 1624 C C . HIS A 1 213 ? 31.993 -5.024 -8.591 1.00 85.81 213 HIS A C 1
ATOM 1626 O O . HIS A 1 213 ? 31.055 -5.238 -7.834 1.00 85.81 213 HIS A O 1
ATOM 1632 N N . LEU A 1 214 ? 31.853 -4.406 -9.763 1.00 81.75 214 LEU A N 1
ATOM 1633 C CA . LEU A 1 214 ? 30.584 -3.872 -10.246 1.00 81.75 214 LEU A CA 1
ATOM 1634 C C . LEU A 1 214 ? 29.533 -4.978 -10.470 1.00 81.75 214 LEU A C 1
ATOM 1636 O O . LEU A 1 214 ? 28.362 -4.801 -10.156 1.00 81.75 214 LEU A O 1
ATOM 1640 N N . GLU A 1 215 ? 29.946 -6.146 -10.966 1.00 81.06 215 GLU A N 1
ATOM 1641 C CA . GLU A 1 215 ? 29.090 -7.335 -11.048 1.00 81.06 215 GLU A CA 1
ATOM 1642 C C . GLU A 1 215 ? 28.573 -7.745 -9.658 1.00 81.06 215 GLU A C 1
ATOM 1644 O O . GLU A 1 215 ? 27.383 -8.003 -9.493 1.00 81.06 215 GLU A O 1
ATOM 1649 N N . SER A 1 216 ? 29.443 -7.738 -8.641 1.00 86.75 216 SER A N 1
ATOM 1650 C CA . SER A 1 216 ? 29.044 -7.997 -7.252 1.00 86.75 216 SER A CA 1
ATOM 1651 C C . SER A 1 216 ? 28.022 -6.977 -6.746 1.00 86.75 216 SER A C 1
ATOM 1653 O O . SER A 1 216 ? 27.069 -7.380 -6.087 1.00 86.75 216 SER A O 1
ATOM 1655 N N . GLU A 1 217 ? 28.180 -5.689 -7.070 1.00 83.12 217 GLU A N 1
ATOM 1656 C CA . GLU A 1 217 ? 27.200 -4.647 -6.723 1.00 83.12 217 GLU A CA 1
ATOM 1657 C C . GLU A 1 217 ? 25.850 -4.873 -7.430 1.00 83.12 217 GLU A C 1
ATOM 1659 O O . GLU A 1 217 ? 24.794 -4.655 -6.836 1.00 83.12 217 GLU A O 1
ATOM 1664 N N . ALA A 1 218 ? 25.861 -5.357 -8.680 1.00 81.62 218 ALA A N 1
ATOM 1665 C CA . ALA A 1 218 ? 24.645 -5.698 -9.425 1.00 81.62 218 ALA A CA 1
ATOM 1666 C C . ALA A 1 218 ? 23.858 -6.829 -8.747 1.00 81.62 218 ALA A C 1
ATOM 1668 O O . ALA A 1 218 ? 22.633 -6.771 -8.640 1.00 81.62 218 ALA A O 1
ATOM 1669 N N . TRP A 1 219 ? 24.570 -7.868 -8.300 1.00 89.88 219 TRP A N 1
ATOM 1670 C CA . TRP A 1 219 ? 23.976 -8.988 -7.575 1.00 89.88 219 TRP A CA 1
ATOM 1671 C C . TRP A 1 219 ? 23.506 -8.580 -6.184 1.00 89.88 219 TRP A C 1
ATOM 1673 O O . TRP A 1 219 ? 22.435 -9.007 -5.754 1.00 89.88 219 TRP A O 1
ATOM 1683 N N . GLU A 1 220 ? 24.268 -7.740 -5.491 1.00 91.62 220 GLU A N 1
ATOM 1684 C CA . GLU A 1 220 ? 23.899 -7.222 -4.178 1.00 91.62 220 GLU A CA 1
ATOM 1685 C C . GLU A 1 220 ? 22.604 -6.401 -4.222 1.00 91.62 220 GLU A C 1
ATOM 1687 O O . GLU A 1 220 ? 21.747 -6.604 -3.366 1.00 91.62 220 GLU A O 1
ATOM 1692 N N . ASP A 1 221 ? 22.371 -5.603 -5.274 1.00 88.75 221 ASP A N 1
ATOM 1693 C CA . ASP A 1 221 ? 21.090 -4.900 -5.491 1.00 88.75 221 ASP A CA 1
ATOM 1694 C C . ASP A 1 221 ? 19.890 -5.870 -5.479 1.00 88.75 221 ASP A C 1
ATOM 1696 O O . ASP A 1 221 ? 18.788 -5.511 -5.068 1.00 88.75 221 ASP A O 1
ATOM 1700 N N . PHE A 1 222 ? 20.077 -7.135 -5.871 1.00 93.88 222 PHE A N 1
ATOM 1701 C CA . PHE A 1 222 ? 19.036 -8.159 -5.752 1.00 93.88 222 PHE A CA 1
ATOM 1702 C C . PHE A 1 222 ? 19.056 -8.876 -4.407 1.00 93.88 222 PHE A C 1
ATOM 1704 O O . PHE A 1 222 ? 17.990 -9.105 -3.836 1.00 93.88 222 PHE A O 1
ATOM 1711 N N . LEU A 1 223 ? 20.225 -9.260 -3.905 1.00 96.06 223 LEU A N 1
ATOM 1712 C CA . LEU A 1 223 ? 20.346 -10.058 -2.684 1.00 96.06 223 LEU A CA 1
ATOM 1713 C C . LEU A 1 223 ? 19.956 -9.273 -1.423 1.00 96.06 223 LEU A C 1
ATOM 1715 O O . LEU A 1 223 ? 19.407 -9.866 -0.498 1.00 96.06 223 LEU A O 1
ATOM 1719 N N . ASP A 1 224 ? 20.126 -7.951 -1.419 1.00 94.94 224 ASP A N 1
ATOM 1720 C CA . ASP A 1 224 ? 19.779 -7.104 -0.275 1.00 94.94 224 ASP A CA 1
ATOM 1721 C C . ASP A 1 224 ? 18.286 -6.772 -0.177 1.00 94.94 224 ASP A C 1
ATOM 1723 O O . ASP A 1 224 ? 17.804 -6.405 0.898 1.00 94.94 224 ASP A O 1
ATOM 1727 N N . MET A 1 225 ? 17.520 -6.878 -1.271 1.00 95.25 225 MET A N 1
ATOM 1728 C CA . MET A 1 225 ? 16.109 -6.460 -1.254 1.00 95.25 225 MET A CA 1
ATOM 1729 C C . MET A 1 225 ? 15.125 -7.331 -2.035 1.00 95.25 225 MET A C 1
ATOM 1731 O O . MET A 1 225 ? 13.917 -7.247 -1.803 1.00 95.25 225 MET A O 1
ATOM 1735 N N . THR A 1 226 ? 15.558 -8.139 -3.003 1.00 96.88 226 THR A N 1
ATOM 1736 C CA . THR A 1 226 ? 14.661 -8.941 -3.854 1.00 96.88 226 THR A CA 1
ATOM 1737 C C . THR A 1 226 ? 15.322 -10.239 -4.332 1.00 96.88 226 THR A C 1
ATOM 1739 O O . THR A 1 226 ? 15.462 -10.485 -5.531 1.00 96.88 226 THR A O 1
ATOM 1742 N N . CYS A 1 227 ? 15.626 -11.148 -3.398 1.00 97.25 227 CYS A N 1
ATOM 1743 C CA . CYS A 1 227 ? 16.193 -12.468 -3.718 1.00 97.25 227 CYS A CA 1
ATOM 1744 C C . CYS A 1 227 ? 15.342 -13.283 -4.710 1.00 97.25 227 CYS A C 1
ATOM 1746 O O . CYS A 1 227 ? 15.856 -14.160 -5.395 1.00 97.25 227 CYS A O 1
ATOM 1748 N N . GLY A 1 228 ? 14.040 -12.985 -4.830 1.00 97.25 228 GLY A N 1
ATOM 1749 C CA . GLY A 1 228 ? 13.169 -13.595 -5.840 1.00 97.25 228 GLY A CA 1
ATOM 1750 C C . GLY A 1 228 ? 13.651 -13.373 -7.279 1.00 97.25 228 GLY A C 1
ATOM 1751 O O . GLY A 1 228 ? 13.509 -14.275 -8.099 1.00 97.25 228 GLY A O 1
ATOM 1752 N N . GLN A 1 229 ? 14.269 -12.224 -7.579 1.00 98.06 229 GLN A N 1
ATOM 1753 C CA . GLN A 1 229 ? 14.848 -11.966 -8.898 1.00 98.06 229 GLN A CA 1
ATOM 1754 C C . GLN A 1 229 ? 16.136 -12.764 -9.118 1.00 98.06 229 GLN A C 1
ATOM 1756 O O . GLN A 1 229 ? 16.295 -13.369 -10.175 1.00 98.06 229 GLN A O 1
ATOM 1761 N N . ALA A 1 230 ? 17.020 -12.813 -8.116 1.00 97.12 230 ALA A N 1
ATOM 1762 C CA . ALA A 1 230 ? 18.231 -13.630 -8.171 1.00 97.12 230 ALA A CA 1
ATOM 1763 C C . ALA A 1 230 ? 17.885 -15.116 -8.384 1.00 97.12 230 ALA A C 1
ATOM 1765 O O . ALA A 1 230 ? 18.419 -15.756 -9.286 1.00 97.12 230 ALA A O 1
ATOM 1766 N N . ASN A 1 231 ? 16.902 -15.636 -7.638 1.00 98.00 231 ASN A N 1
ATOM 1767 C CA . ASN A 1 231 ? 16.389 -16.996 -7.816 1.00 98.00 231 ASN A CA 1
ATOM 1768 C C . ASN A 1 231 ? 15.854 -17.233 -9.233 1.00 98.00 231 ASN A C 1
ATOM 1770 O O . ASN A 1 231 ? 16.113 -18.285 -9.814 1.00 98.00 231 ASN A O 1
ATOM 1774 N N . LEU A 1 232 ? 15.126 -16.267 -9.800 1.00 98.19 232 LEU A N 1
ATOM 1775 C CA . LEU A 1 232 ? 14.610 -16.369 -11.163 1.00 98.19 232 LEU A CA 1
ATOM 1776 C C . LEU A 1 232 ? 15.741 -16.417 -12.197 1.00 98.19 232 LEU A C 1
ATOM 1778 O O . LEU A 1 232 ? 15.682 -17.219 -13.128 1.00 98.19 232 LEU A O 1
ATOM 1782 N N . TRP A 1 233 ? 16.779 -15.595 -12.044 1.00 97.69 233 TRP A N 1
ATOM 1783 C CA . TRP A 1 233 ? 17.938 -15.621 -12.937 1.00 97.69 233 TRP A CA 1
ATOM 1784 C C . TRP A 1 233 ? 18.708 -16.937 -12.849 1.00 97.69 233 TRP A C 1
ATOM 1786 O O . TRP A 1 233 ? 18.999 -17.524 -13.891 1.00 97.69 233 TRP A O 1
ATOM 1796 N N . CYS A 1 234 ? 18.906 -17.475 -11.644 1.00 96.88 234 CYS A N 1
ATOM 1797 C CA . CYS A 1 234 ? 19.447 -18.822 -11.461 1.00 96.88 234 CYS A CA 1
ATOM 1798 C C . CYS A 1 234 ? 18.575 -19.885 -12.152 1.00 96.88 234 CYS A C 1
ATOM 1800 O O . CYS A 1 234 ? 19.085 -20.713 -12.900 1.00 96.88 234 CYS A O 1
ATOM 1802 N N . ALA A 1 235 ? 17.252 -19.841 -11.964 1.00 98.00 235 ALA A N 1
ATOM 1803 C CA . ALA A 1 235 ? 16.321 -20.822 -12.529 1.00 98.00 235 ALA A CA 1
ATOM 1804 C C . ALA A 1 235 ? 16.195 -20.755 -14.062 1.00 98.00 235 ALA A C 1
ATOM 1806 O O . ALA A 1 235 ? 15.763 -21.717 -14.693 1.00 98.00 235 ALA A O 1
ATOM 1807 N N . THR A 1 236 ? 16.555 -19.622 -14.670 1.00 97.50 236 THR A N 1
ATOM 1808 C CA . THR A 1 236 ? 16.429 -19.381 -16.117 1.00 97.50 236 THR A CA 1
ATOM 1809 C C . THR A 1 236 ? 17.772 -19.322 -16.842 1.00 97.50 236 THR A C 1
ATOM 1811 O O . THR A 1 236 ? 17.801 -18.948 -18.021 1.00 97.50 236 THR A O 1
ATOM 1814 N N . ASN A 1 237 ? 18.863 -19.692 -16.158 1.00 97.19 237 ASN A N 1
ATOM 1815 C CA . ASN A 1 237 ? 20.239 -19.599 -16.654 1.00 97.19 237 ASN A CA 1
ATOM 1816 C C . ASN A 1 237 ? 20.536 -18.208 -17.238 1.00 97.19 237 ASN A C 1
ATOM 1818 O O . ASN A 1 237 ? 21.001 -18.073 -18.371 1.00 97.19 237 ASN A O 1
ATOM 1822 N N . THR A 1 238 ? 20.157 -17.164 -16.501 1.00 95.69 238 THR A N 1
ATOM 1823 C CA . THR A 1 238 ? 20.315 -15.774 -16.929 1.00 95.69 238 THR A CA 1
ATOM 1824 C C . THR A 1 238 ? 21.537 -15.172 -16.254 1.00 95.69 238 THR A C 1
ATOM 1826 O O . THR A 1 238 ? 21.487 -14.763 -15.098 1.00 95.69 238 THR A O 1
ATOM 1829 N N . GLU A 1 239 ? 22.632 -15.134 -17.005 1.00 92.69 239 GLU A N 1
ATOM 1830 C CA . GLU A 1 239 ? 23.844 -14.387 -16.673 1.00 92.69 239 GLU A CA 1
ATOM 1831 C C . GLU A 1 239 ? 23.725 -13.000 -17.335 1.00 92.69 239 GLU A C 1
ATOM 1833 O O . GLU A 1 239 ? 23.604 -12.944 -18.566 1.00 92.69 239 GLU A O 1
ATOM 1838 N N . PRO A 1 240 ? 23.677 -11.886 -16.579 1.00 90.56 240 PRO A N 1
ATOM 1839 C CA . PRO A 1 240 ? 23.326 -10.566 -17.119 1.00 90.56 240 PRO A CA 1
ATOM 1840 C C . PRO A 1 240 ? 24.304 -10.038 -18.178 1.00 90.56 240 PRO A C 1
ATOM 1842 O O . PRO A 1 240 ? 23.926 -9.209 -19.006 1.00 90.56 240 PRO A O 1
ATOM 1845 N N . GLU A 1 241 ? 25.539 -10.529 -18.194 1.00 89.00 241 GLU A N 1
ATOM 1846 C CA . GLU A 1 241 ? 26.563 -10.231 -19.194 1.00 89.00 241 GLU A CA 1
ATOM 1847 C C . GLU A 1 241 ? 26.439 -11.074 -20.475 1.00 89.00 241 GLU A C 1
ATOM 1849 O O . GLU A 1 241 ? 27.119 -10.792 -21.461 1.00 89.00 241 GLU A O 1
ATOM 1854 N N . LYS A 1 242 ? 25.561 -12.087 -20.490 1.00 93.25 242 LYS A N 1
ATOM 1855 C CA . LYS A 1 242 ? 25.318 -12.970 -21.650 1.00 93.25 242 LYS A CA 1
ATOM 1856 C C . LYS A 1 242 ? 23.880 -12.937 -22.154 1.00 93.25 242 LYS A C 1
ATOM 1858 O O . LYS A 1 242 ? 23.639 -13.244 -23.321 1.00 93.25 242 LYS A O 1
ATOM 1863 N N . LYS A 1 243 ? 22.920 -12.617 -21.287 1.00 95.50 243 LYS A N 1
ATOM 1864 C CA . LYS A 1 243 ? 21.490 -12.695 -21.580 1.00 95.50 243 LYS A CA 1
ATOM 1865 C C . LYS A 1 243 ? 20.734 -11.530 -20.948 1.00 95.50 243 LYS A C 1
ATOM 1867 O O . LYS A 1 243 ? 20.657 -11.406 -19.729 1.00 95.50 243 LYS A O 1
ATOM 1872 N N . ASN A 1 244 ? 20.112 -10.732 -21.810 1.00 96.19 244 ASN A N 1
ATOM 1873 C CA . ASN A 1 244 ? 19.225 -9.642 -21.420 1.00 96.19 244 ASN A CA 1
ATOM 1874 C C . ASN A 1 244 ? 17.955 -10.155 -20.720 1.00 96.19 244 ASN A C 1
ATOM 1876 O O . ASN A 1 244 ? 17.547 -11.306 -20.891 1.00 96.19 244 ASN A O 1
ATOM 1880 N N . SER A 1 245 ? 17.309 -9.282 -19.946 1.00 97.38 245 SER A N 1
ATOM 1881 C CA . SER A 1 245 ? 16.102 -9.616 -19.179 1.00 97.38 245 SER A CA 1
ATOM 1882 C C . SER A 1 245 ? 14.919 -8.718 -19.527 1.00 97.38 245 SER A C 1
ATOM 1884 O O . SER A 1 245 ? 15.066 -7.514 -19.727 1.00 97.38 245 SER A O 1
ATOM 1886 N N . GLU A 1 246 ? 13.723 -9.305 -19.561 1.00 98.06 246 GLU A N 1
ATOM 1887 C CA . GLU A 1 246 ? 12.478 -8.583 -19.826 1.00 98.06 246 GLU A CA 1
ATOM 1888 C C . GLU A 1 246 ? 12.092 -7.657 -18.667 1.00 98.06 246 GLU A C 1
ATOM 1890 O O . GLU A 1 246 ? 12.241 -8.007 -17.493 1.00 98.06 246 GLU A O 1
ATOM 1895 N N . ILE A 1 247 ? 11.516 -6.503 -19.001 1.00 98.19 247 ILE A N 1
ATOM 1896 C CA . ILE A 1 247 ? 10.904 -5.561 -18.065 1.00 98.19 247 ILE A CA 1
ATOM 1897 C C . ILE A 1 247 ? 9.394 -5.550 -18.278 1.00 98.19 247 ILE A C 1
ATOM 1899 O O . ILE A 1 247 ? 8.894 -5.513 -19.400 1.00 98.19 247 ILE A O 1
ATOM 1903 N N . MET A 1 248 ? 8.651 -5.536 -17.177 1.00 97.75 248 MET A N 1
ATOM 1904 C CA . MET A 1 248 ? 7.199 -5.583 -17.190 1.00 97.75 248 MET A CA 1
ATOM 1905 C C . MET A 1 248 ? 6.618 -4.624 -16.142 1.00 97.75 248 MET A C 1
ATOM 1907 O O . MET A 1 248 ? 7.029 -4.672 -14.979 1.00 97.75 248 MET A O 1
ATOM 1911 N N . PRO A 1 249 ? 5.642 -3.770 -16.504 1.00 97.56 249 PRO A N 1
ATOM 1912 C CA . PRO A 1 249 ? 4.822 -3.068 -15.523 1.00 97.56 249 PRO A CA 1
ATOM 1913 C C . PRO A 1 249 ? 3.984 -4.079 -14.729 1.00 97.56 249 PRO A C 1
ATOM 1915 O O . PRO A 1 249 ? 3.313 -4.920 -15.328 1.00 97.56 249 PRO A O 1
ATOM 1918 N N . THR A 1 250 ? 4.011 -4.042 -13.400 1.00 98.31 250 THR A N 1
ATOM 1919 C CA . THR A 1 250 ? 3.284 -4.997 -12.535 1.00 98.31 250 THR A CA 1
ATOM 1920 C C . THR A 1 250 ? 1.783 -4.705 -12.472 1.00 98.31 250 THR A C 1
ATOM 1922 O O . THR A 1 250 ? 1.285 -3.764 -13.083 1.00 98.31 250 THR A O 1
ATOM 1925 N N . GLU A 1 251 ? 1.022 -5.480 -11.709 1.00 98.56 251 GLU A N 1
ATOM 1926 C CA . GLU A 1 251 ? -0.283 -5.042 -11.211 1.00 98.56 251 GLU A CA 1
ATOM 1927 C C . GLU A 1 251 ? -0.168 -3.794 -10.300 1.00 98.56 251 GLU A C 1
ATOM 1929 O O . GLU A 1 251 ? 0.908 -3.537 -9.752 1.00 98.56 251 GLU A O 1
ATOM 1934 N N . PRO A 1 252 ? -1.234 -2.984 -10.148 1.00 98.62 252 PRO A N 1
ATOM 1935 C CA . PRO A 1 252 ? -1.195 -1.807 -9.284 1.00 98.62 252 PRO A CA 1
ATOM 1936 C C . PRO A 1 252 ? -1.103 -2.098 -7.781 1.00 98.62 252 PRO A C 1
ATOM 1938 O O . PRO A 1 252 ? -1.761 -3.006 -7.273 1.00 98.62 252 PRO A O 1
ATOM 1941 N N . TYR A 1 253 ? -0.397 -1.220 -7.066 1.00 98.81 253 TYR A N 1
ATOM 1942 C CA . TYR A 1 253 ? -0.338 -1.168 -5.601 1.00 98.81 253 TYR A CA 1
ATOM 1943 C C . TYR A 1 253 ? -0.786 0.201 -5.079 1.00 98.81 253 TYR A C 1
ATOM 1945 O O . TYR A 1 253 ? -0.629 1.213 -5.771 1.00 98.81 253 TYR A O 1
ATOM 1953 N N . LEU A 1 254 ? -1.300 0.244 -3.848 1.00 98.81 254 LEU A N 1
ATOM 1954 C CA . LEU A 1 254 ? -1.638 1.489 -3.150 1.00 98.81 254 LEU A CA 1
ATOM 1955 C C . LEU A 1 254 ? -0.663 1.708 -2.001 1.00 98.81 254 LEU A C 1
ATOM 1957 O O . LEU A 1 254 ? -0.478 0.828 -1.167 1.00 98.81 254 LEU A O 1
ATOM 1961 N N . LEU A 1 255 ? -0.001 2.857 -2.005 1.00 98.50 255 LEU A N 1
ATOM 1962 C CA . LEU A 1 255 ? 1.037 3.227 -1.055 1.00 98.50 255 LEU A CA 1
ATOM 1963 C C . LEU A 1 255 ? 1.242 4.749 -1.060 1.00 98.50 255 LEU A C 1
ATOM 1965 O O . LEU A 1 255 ? 1.059 5.411 -2.087 1.00 98.50 255 LEU A O 1
ATOM 1969 N N . GLY A 1 256 ? 1.636 5.288 0.092 1.00 98.31 256 GLY A N 1
ATOM 1970 C CA . GLY A 1 256 ? 1.859 6.722 0.310 1.00 98.31 256 GLY A CA 1
ATOM 1971 C C . GLY A 1 256 ? 3.330 7.100 0.488 1.00 98.31 256 GLY A C 1
ATOM 1972 O O . GLY A 1 256 ? 3.676 8.276 0.411 1.00 98.31 256 GLY A O 1
ATOM 1973 N N . SER A 1 257 ? 4.220 6.124 0.707 1.00 98.38 257 SER A N 1
ATOM 1974 C CA . SER A 1 257 ? 5.631 6.386 1.013 1.00 98.38 257 SER A CA 1
ATOM 1975 C C . SER A 1 257 ? 6.564 6.313 -0.194 1.00 98.38 257 SER A C 1
ATOM 1977 O O . SER A 1 257 ? 7.590 6.991 -0.201 1.00 98.38 257 SER A O 1
ATOM 1979 N N . HIS A 1 258 ? 6.255 5.507 -1.212 1.00 97.81 258 HIS A N 1
ATOM 1980 C CA . HIS A 1 258 ? 7.121 5.327 -2.385 1.00 97.81 258 HIS A CA 1
ATOM 1981 C C . HIS A 1 258 ? 6.757 6.319 -3.500 1.00 97.81 258 HIS A C 1
ATOM 1983 O O . HIS A 1 258 ? 6.719 7.516 -3.279 1.00 97.81 258 HIS A O 1
ATOM 1989 N N . SER A 1 259 ? 6.522 5.864 -4.729 1.00 96.69 259 SER A N 1
ATOM 1990 C CA . SER A 1 259 ? 6.259 6.743 -5.882 1.00 96.69 259 SER A CA 1
ATOM 1991 C C . SER A 1 259 ? 4.769 6.978 -6.100 1.00 96.69 259 SER A C 1
ATOM 1993 O O . SER A 1 259 ? 4.399 7.703 -7.020 1.00 96.69 259 SER A O 1
ATOM 1995 N N . GLY A 1 260 ? 3.937 6.340 -5.275 1.00 97.69 260 GLY A N 1
ATOM 1996 C CA . GLY A 1 260 ? 2.551 6.721 -5.084 1.00 97.69 260 GLY A CA 1
ATOM 1997 C C . GLY A 1 260 ? 2.405 7.691 -3.911 1.00 97.69 260 GLY A C 1
ATOM 1998 O O . GLY A 1 260 ? 3.347 7.917 -3.150 1.00 97.69 260 GLY A O 1
ATOM 1999 N N . CYS A 1 261 ? 1.223 8.280 -3.796 1.00 98.25 261 CYS A N 1
ATOM 2000 C CA . CYS A 1 261 ? 0.865 9.246 -2.766 1.00 98.25 261 CYS A CA 1
ATOM 2001 C C . CYS A 1 261 ? -0.600 9.116 -2.317 1.00 98.25 261 CYS A C 1
ATOM 2003 O O . CYS A 1 261 ? -1.179 10.097 -1.854 1.00 98.25 261 CYS A O 1
ATOM 2005 N N . CYS A 1 262 ? -1.216 7.940 -2.453 1.00 98.62 262 CYS A N 1
ATOM 2006 C CA . CYS A 1 262 ? -2.525 7.701 -1.846 1.00 98.62 262 CYS A CA 1
ATOM 2007 C C . CYS A 1 262 ? -2.389 7.512 -0.334 1.00 98.62 262 CYS A C 1
ATOM 2009 O O . CYS A 1 262 ? -1.448 6.865 0.129 1.00 98.62 262 CYS A O 1
ATOM 2011 N N . GLY A 1 263 ? -3.345 8.032 0.428 1.00 98.69 263 GLY A N 1
ATOM 2012 C CA . GLY A 1 263 ? -3.412 7.778 1.859 1.00 98.69 263 GLY A CA 1
ATOM 2013 C C . GLY A 1 263 ? -4.437 8.648 2.566 1.00 98.69 263 GLY A C 1
ATOM 2014 O O . GLY A 1 263 ? -5.412 9.104 1.978 1.00 98.69 263 GLY A O 1
ATOM 2015 N N . ILE A 1 264 ? -4.204 8.864 3.849 1.00 98.88 264 ILE A N 1
ATOM 2016 C CA . ILE A 1 264 ? -5.035 9.650 4.752 1.00 98.88 264 ILE A CA 1
ATOM 2017 C C . ILE A 1 264 ? -4.605 11.117 4.655 1.00 98.88 264 ILE A C 1
ATOM 2019 O O . ILE A 1 264 ? -3.408 11.420 4.561 1.00 98.88 264 ILE A O 1
ATOM 2023 N N . TRP A 1 265 ? -5.574 12.027 4.666 1.00 98.75 265 TRP A N 1
ATOM 2024 C CA . TRP A 1 265 ? -5.326 13.459 4.765 1.00 98.75 265 TRP A CA 1
ATOM 2025 C C . TRP A 1 265 ? -4.809 13.775 6.172 1.00 98.75 265 TRP A C 1
ATOM 2027 O O . TRP A 1 265 ? -5.462 13.463 7.170 1.00 98.75 265 TRP A O 1
ATOM 2037 N N . ALA A 1 266 ? -3.600 14.333 6.260 1.00 98.62 266 ALA A N 1
ATOM 2038 C CA . ALA A 1 266 ? -2.912 14.572 7.527 1.00 98.62 266 ALA A CA 1
ATOM 2039 C C . ALA A 1 266 ? -2.367 16.003 7.596 1.00 98.62 266 ALA A C 1
ATOM 2041 O O . ALA A 1 266 ? -1.831 16.510 6.608 1.00 98.62 266 ALA A O 1
ATOM 2042 N N . SER A 1 267 ? -2.483 16.629 8.769 1.00 98.69 267 SER A N 1
ATOM 2043 C CA . SER A 1 267 ? -2.179 18.048 8.953 1.00 98.69 267 SER A CA 1
ATOM 2044 C C . SER A 1 267 ? -0.706 18.341 8.683 1.00 98.69 267 SER A C 1
ATOM 2046 O O . SER A 1 267 ? 0.191 17.577 9.064 1.00 98.69 267 SER A O 1
ATOM 2048 N N . GLY A 1 268 ? -0.443 19.497 8.083 1.00 98.50 268 GLY A N 1
ATOM 2049 C CA . GLY A 1 268 ? 0.877 20.101 7.998 1.00 98.50 268 GLY A CA 1
ATOM 2050 C C . GLY A 1 268 ? 1.404 20.575 9.362 1.00 98.50 268 GLY A C 1
ATOM 2051 O O . GLY A 1 268 ? 0.705 20.486 10.379 1.00 98.50 268 GLY A O 1
ATOM 2052 N N . PRO A 1 269 ? 2.665 21.044 9.409 1.00 98.12 269 PRO A N 1
ATOM 2053 C CA . PRO A 1 269 ? 3.223 21.659 10.603 1.00 98.12 269 PRO A CA 1
ATOM 2054 C C . PRO A 1 269 ? 2.607 23.041 10.869 1.00 98.12 269 PRO A C 1
ATOM 2056 O O . PRO A 1 269 ? 2.177 23.740 9.954 1.00 98.12 269 PRO A O 1
ATOM 2059 N N . ASP A 1 270 ? 2.602 23.417 12.144 1.00 97.75 270 ASP A N 1
ATOM 2060 C CA . ASP A 1 270 ? 2.094 24.690 12.660 1.00 97.75 270 ASP A CA 1
ATOM 2061 C C . ASP A 1 270 ? 3.099 25.825 12.405 1.00 97.75 270 ASP A C 1
ATOM 2063 O O . ASP A 1 270 ? 3.810 26.258 13.307 1.00 97.75 270 ASP A O 1
ATOM 2067 N N . GLU A 1 271 ? 3.250 26.207 11.138 1.00 98.19 271 GLU A N 1
ATOM 2068 C CA . GLU A 1 271 ? 4.250 27.171 10.671 1.00 98.19 271 GLU A CA 1
ATOM 2069 C C . GLU A 1 271 ? 3.604 28.191 9.724 1.00 98.19 271 GLU A C 1
ATOM 2071 O O . GLU A 1 271 ? 2.761 27.828 8.900 1.00 98.19 271 GLU A O 1
ATOM 2076 N N . ASP A 1 272 ? 4.034 29.453 9.777 1.00 97.69 272 ASP A N 1
ATOM 2077 C CA . ASP A 1 272 ? 3.414 30.567 9.033 1.00 97.69 272 ASP A CA 1
ATOM 2078 C C . ASP A 1 272 ? 3.420 30.381 7.506 1.00 97.69 272 ASP A C 1
ATOM 2080 O O . ASP A 1 272 ? 2.560 30.905 6.802 1.00 97.69 272 ASP A O 1
ATOM 2084 N N . TRP A 1 273 ? 4.384 29.626 6.972 1.00 98.00 273 TRP A N 1
ATOM 2085 C CA . TRP A 1 273 ? 4.505 29.363 5.534 1.00 98.00 273 TRP A CA 1
ATOM 2086 C C . TRP A 1 273 ? 3.584 28.242 5.035 1.00 98.00 273 TRP A C 1
ATOM 2088 O O . TRP A 1 273 ? 3.447 28.057 3.823 1.00 98.00 273 TRP A O 1
ATOM 2098 N N . VAL A 1 274 ? 2.973 27.471 5.937 1.00 98.25 274 VAL A N 1
ATOM 2099 C CA . VAL A 1 274 ? 1.996 26.440 5.575 1.00 98.25 274 VAL A CA 1
ATOM 2100 C C . VAL A 1 274 ? 0.617 27.102 5.449 1.00 98.25 274 VAL A C 1
ATOM 2102 O O . VAL A 1 274 ? 0.218 27.817 6.366 1.00 98.25 274 VAL A O 1
ATOM 2105 N N . PRO A 1 275 ? -0.131 26.879 4.354 1.00 98.25 275 PRO A N 1
ATOM 2106 C CA . PRO A 1 275 ? -1.490 27.403 4.211 1.00 98.25 275 PRO A CA 1
ATOM 2107 C C . PRO A 1 275 ? -2.439 26.889 5.300 1.00 98.25 275 PRO A C 1
ATOM 2109 O O . PRO A 1 275 ? -2.345 25.727 5.693 1.00 98.25 275 PRO A O 1
ATOM 2112 N N . GLU A 1 276 ? -3.387 27.722 5.733 1.00 97.62 276 GLU A N 1
ATOM 2113 C CA . GLU A 1 276 ? -4.356 27.362 6.783 1.00 97.62 276 GLU A CA 1
ATOM 2114 C C . GLU A 1 276 ? -5.217 26.150 6.413 1.00 97.62 276 GLU A C 1
ATOM 2116 O O . GLU A 1 276 ? -5.415 25.273 7.245 1.00 97.62 276 GLU A O 1
ATOM 2121 N N . ASP A 1 277 ? -5.613 26.013 5.145 1.00 97.25 277 ASP A N 1
ATOM 2122 C CA . ASP A 1 277 ? -6.385 24.853 4.666 1.00 97.25 277 ASP A CA 1
ATOM 2123 C C . ASP A 1 277 ? -5.630 23.515 4.819 1.00 97.25 277 ASP A C 1
ATOM 2125 O O . ASP A 1 277 ? -6.220 22.440 4.712 1.00 97.25 277 ASP A O 1
ATOM 2129 N N . TYR A 1 278 ? -4.312 23.557 5.052 1.00 98.12 278 TYR A N 1
ATOM 2130 C CA . TYR A 1 278 ? -3.455 22.384 5.254 1.00 98.12 278 TYR A CA 1
ATOM 2131 C C . TYR A 1 278 ? -3.077 22.176 6.724 1.00 98.12 278 TYR A C 1
ATOM 2133 O O . TYR A 1 278 ? -2.191 21.369 7.017 1.00 98.12 278 TYR A O 1
ATOM 2141 N N . LYS A 1 279 ? -3.729 22.884 7.651 1.00 98.12 279 LYS A N 1
ATOM 2142 C CA . LYS A 1 279 ? -3.514 22.772 9.092 1.00 98.12 279 LYS A CA 1
ATOM 2143 C C . LYS A 1 279 ? -4.821 22.475 9.804 1.00 98.12 279 LYS A C 1
ATOM 2145 O O . LYS A 1 279 ? -5.837 23.114 9.565 1.00 98.12 279 LYS A O 1
ATOM 2150 N N . TRP A 1 280 ? -4.783 21.541 10.741 1.00 97.69 280 TRP A N 1
ATOM 2151 C CA . TRP A 1 280 ? -5.873 21.338 11.685 1.00 97.69 280 TRP A CA 1
ATOM 2152 C C . TRP A 1 280 ? -5.363 20.669 12.954 1.00 97.69 280 TRP A C 1
ATOM 2154 O O . TRP A 1 280 ? -4.188 20.315 13.104 1.00 97.69 280 TRP A O 1
ATOM 2164 N N . GLY A 1 281 ? -6.253 20.569 13.928 1.00 95.81 281 GLY A N 1
ATOM 2165 C CA . GLY A 1 281 ? -5.855 20.365 15.296 1.00 95.81 281 GLY A CA 1
ATOM 2166 C C . GLY A 1 281 ? -7.026 20.168 16.235 1.00 95.81 281 GLY A C 1
ATOM 2167 O O . GLY A 1 281 ? -8.180 20.333 15.854 1.00 95.81 281 GLY A O 1
ATOM 2168 N N . THR A 1 282 ? -6.696 19.883 17.486 1.00 95.25 282 THR A N 1
ATOM 2169 C CA . THR A 1 282 ? -7.661 19.752 18.577 1.00 95.25 282 THR A CA 1
ATOM 2170 C C . THR A 1 282 ? -7.540 20.987 19.468 1.00 95.25 282 THR A C 1
ATOM 2172 O O . THR A 1 282 ? -6.427 21.437 19.752 1.00 95.25 282 THR A O 1
ATOM 2175 N N . ASN A 1 283 ? -8.663 21.551 19.925 1.00 92.19 283 ASN A N 1
ATOM 2176 C CA . ASN A 1 283 ? -8.684 22.686 20.862 1.00 92.19 283 ASN A CA 1
ATOM 2177 C C . ASN A 1 283 ? -7.848 23.902 20.402 1.00 92.19 283 ASN A C 1
ATOM 2179 O O . ASN A 1 283 ? -7.143 24.527 21.196 1.00 92.19 283 ASN A O 1
ATOM 2183 N N . GLY A 1 284 ? -7.899 24.219 19.103 1.00 92.75 284 GLY A N 1
ATOM 2184 C CA . GLY A 1 284 ? -7.203 25.372 18.518 1.00 92.75 284 GLY A CA 1
ATOM 2185 C C . GLY A 1 284 ? -5.682 25.222 18.398 1.00 92.75 284 GLY A C 1
ATOM 2186 O O . GLY A 1 284 ? -5.003 26.208 18.126 1.00 92.75 284 GLY A O 1
ATOM 2187 N N . LYS A 1 285 ? -5.128 24.020 18.605 1.00 97.56 285 LYS A N 1
ATOM 2188 C CA . LYS A 1 285 ? -3.694 23.733 18.444 1.00 97.56 285 LYS A CA 1
ATOM 2189 C C . LYS A 1 285 ? -3.468 22.753 17.307 1.00 97.56 285 LYS A C 1
ATOM 2191 O O . LYS A 1 285 ? -4.016 21.657 17.336 1.00 97.56 285 LYS A O 1
ATOM 2196 N N . VAL A 1 286 ? -2.613 23.113 16.355 1.00 98.31 286 VAL A N 1
ATOM 2197 C CA . VAL A 1 286 ? -2.274 22.270 15.203 1.00 98.31 286 VAL A CA 1
ATOM 2198 C C . VAL A 1 286 ? -1.283 21.172 15.602 1.00 98.31 286 VAL A C 1
ATOM 2200 O O . VAL A 1 286 ? -0.279 21.419 16.283 1.00 98.31 286 VAL A O 1
ATOM 2203 N N . TYR A 1 287 ? -1.548 19.944 15.151 1.00 98.69 287 TYR A N 1
ATOM 2204 C CA . TYR A 1 287 ? -0.696 18.780 15.402 1.00 98.69 287 TYR A CA 1
ATOM 2205 C C . TYR A 1 287 ? -0.237 18.168 14.081 1.00 98.69 287 TYR A C 1
ATOM 2207 O O . TYR A 1 287 ? -1.015 17.577 13.337 1.00 98.69 287 TYR A O 1
ATOM 2215 N N . ASN A 1 288 ? 1.060 18.283 13.798 1.00 98.69 288 ASN A N 1
ATOM 2216 C CA . ASN A 1 288 ? 1.641 17.792 12.553 1.00 98.69 288 ASN A CA 1
ATOM 2217 C C . ASN A 1 288 ? 1.391 16.278 12.378 1.00 98.69 288 ASN A C 1
ATOM 2219 O O . ASN A 1 288 ? 1.669 15.498 13.291 1.00 98.69 288 ASN A O 1
ATOM 2223 N N . ARG A 1 289 ? 0.911 15.869 11.198 1.00 98.69 289 ARG A N 1
ATOM 2224 C CA . ARG A 1 289 ? 0.516 14.492 10.829 1.00 98.69 289 ARG A CA 1
ATOM 2225 C C . ARG A 1 289 ? -0.683 13.915 11.596 1.00 98.69 289 ARG A C 1
ATOM 2227 O O . ARG A 1 289 ? -0.946 12.716 11.491 1.00 98.69 289 ARG A O 1
ATOM 2234 N N . MET A 1 290 ? -1.435 14.732 12.332 1.00 98.88 290 MET A N 1
ATOM 2235 C CA . MET A 1 290 ? -2.740 14.303 12.838 1.00 98.88 290 MET A CA 1
ATOM 2236 C C . MET A 1 290 ? -3.718 14.174 11.669 1.00 98.88 290 MET A C 1
ATOM 2238 O O . MET A 1 290 ? -3.715 15.002 10.758 1.00 98.88 290 MET A O 1
ATOM 2242 N N . THR A 1 291 ? -4.532 13.126 11.676 1.00 98.88 291 THR A N 1
ATOM 2243 C CA . THR A 1 291 ? -5.637 12.957 10.723 1.00 98.88 291 THR A CA 1
ATOM 2244 C C . THR A 1 291 ? -6.781 13.918 11.065 1.00 98.88 291 THR A C 1
ATOM 2246 O O . THR A 1 291 ? -6.667 14.700 12.009 1.00 98.88 291 THR A O 1
ATOM 2249 N N . THR A 1 292 ? -7.886 13.898 10.320 1.00 98.69 292 THR A N 1
ATOM 2250 C CA . THR A 1 292 ? -9.092 14.675 10.674 1.00 98.69 292 THR A CA 1
ATOM 2251 C C . THR A 1 292 ? -9.838 14.127 11.902 1.00 98.69 292 THR A C 1
ATOM 2253 O O . THR A 1 292 ? -10.751 14.785 12.397 1.00 98.69 292 THR A O 1
ATOM 2256 N N . VAL A 1 293 ? -9.442 12.953 12.411 1.00 98.75 293 VAL A N 1
ATOM 2257 C CA . VAL A 1 293 ? -9.918 12.369 13.674 1.00 98.75 293 VAL A CA 1
ATOM 2258 C C . VAL A 1 293 ? -8.964 12.769 14.798 1.00 98.75 293 VAL A C 1
ATOM 2260 O O . VAL A 1 293 ? -7.753 12.528 14.722 1.00 98.75 293 VAL A O 1
ATOM 2263 N N . ASP A 1 294 ? -9.508 13.359 15.859 1.00 98.44 294 ASP A N 1
ATOM 2264 C CA . ASP A 1 294 ? -8.738 13.881 16.984 1.00 98.44 294 ASP A CA 1
ATOM 2265 C C . ASP A 1 294 ? -7.942 12.773 17.681 1.00 98.44 294 ASP A C 1
ATOM 2267 O O . ASP A 1 294 ? -8.458 11.704 18.019 1.00 98.44 294 ASP A O 1
ATOM 2271 N N . GLY A 1 295 ? -6.651 13.034 17.899 1.00 98.44 295 GLY A N 1
ATOM 2272 C CA . GLY A 1 295 ? -5.729 12.096 18.538 1.00 98.44 295 GLY A CA 1
ATOM 2273 C C . GLY A 1 295 ? -5.309 10.906 17.664 1.00 98.44 295 GLY A C 1
ATOM 2274 O O . GLY A 1 295 ? -4.452 10.131 18.101 1.00 98.44 295 GLY A O 1
ATOM 2275 N N . LEU A 1 296 ? -5.841 10.751 16.445 1.00 98.88 296 LEU A N 1
ATOM 2276 C CA . LEU A 1 296 ? -5.402 9.739 15.483 1.00 98.88 296 LEU A CA 1
ATOM 2277 C C . LEU A 1 296 ? -4.345 10.323 14.540 1.00 98.88 296 LEU A C 1
ATOM 2279 O O . LEU A 1 296 ? -4.564 11.333 13.872 1.00 98.88 296 LEU A O 1
ATOM 2283 N N . PHE A 1 297 ? -3.203 9.651 14.454 1.00 98.94 297 PHE A N 1
ATOM 2284 C CA . PHE A 1 297 ? -2.066 10.012 13.614 1.00 98.94 297 PHE A CA 1
ATOM 2285 C C . PHE A 1 297 ? -1.724 8.888 12.636 1.00 98.94 297 PHE A C 1
ATOM 2287 O O . PHE A 1 297 ? -2.109 7.729 12.806 1.00 98.94 297 PHE A O 1
ATOM 2294 N N . THR A 1 298 ? -0.925 9.215 11.626 1.00 98.88 298 THR A N 1
ATOM 2295 C CA . THR A 1 298 ? -0.379 8.228 10.694 1.00 98.88 298 THR A CA 1
ATOM 2296 C C . THR A 1 298 ? 0.977 8.670 10.140 1.00 98.88 298 THR A C 1
ATOM 2298 O O . THR A 1 298 ? 1.359 9.832 10.264 1.00 98.88 298 THR A O 1
ATOM 2301 N N . ALA A 1 299 ? 1.732 7.737 9.562 1.00 98.75 299 ALA A N 1
ATOM 2302 C CA . ALA A 1 299 ? 3.066 7.974 9.012 1.00 98.75 299 ALA A CA 1
ATOM 2303 C C . ALA A 1 299 ? 3.364 7.020 7.847 1.00 98.75 299 ALA A C 1
ATOM 2305 O O . ALA A 1 299 ? 2.707 5.987 7.682 1.00 98.75 299 ALA A O 1
ATOM 2306 N N . GLY A 1 300 ? 4.393 7.338 7.058 1.00 98.62 300 GLY A N 1
ATOM 2307 C CA . GLY A 1 300 ? 4.880 6.462 5.995 1.00 98.62 300 GLY A CA 1
ATOM 2308 C C . GLY A 1 300 ? 3.832 6.304 4.900 1.00 98.62 300 GLY A C 1
ATOM 2309 O O . GLY A 1 300 ? 3.408 7.291 4.308 1.00 98.62 300 GLY A O 1
ATOM 2310 N N . ASP A 1 301 ? 3.400 5.071 4.631 1.00 98.81 301 ASP A N 1
ATOM 2311 C CA . ASP A 1 301 ? 2.356 4.810 3.631 1.00 98.81 301 ASP A CA 1
ATOM 2312 C C . ASP A 1 301 ? 0.993 5.393 3.981 1.00 98.81 301 ASP A C 1
ATOM 2314 O O . ASP A 1 301 ? 0.158 5.542 3.090 1.00 98.81 301 ASP A O 1
ATOM 2318 N N . GLY A 1 302 ? 0.756 5.699 5.254 1.00 98.75 302 GLY A N 1
ATOM 2319 C CA . GLY A 1 302 ? -0.529 6.209 5.689 1.00 98.75 302 GLY A CA 1
ATOM 2320 C C . GLY A 1 302 ? -0.763 7.675 5.351 1.00 98.75 302 GLY A C 1
ATOM 2321 O O . GLY A 1 302 ? -1.907 8.042 5.125 1.00 98.75 302 GLY A O 1
ATOM 2322 N N . VAL A 1 303 ? 0.278 8.509 5.249 1.00 98.75 303 VAL A N 1
ATOM 2323 C CA . VAL A 1 303 ? 0.114 9.932 4.906 1.00 98.75 303 VAL A CA 1
ATOM 2324 C C . VAL A 1 303 ? 0.018 10.090 3.388 1.00 98.75 303 VAL A C 1
ATOM 2326 O O . VAL A 1 303 ? 0.992 9.852 2.670 1.00 98.75 303 VAL A O 1
ATOM 2329 N N . GLY A 1 304 ? -1.142 10.536 2.904 1.00 98.38 304 GLY A N 1
ATOM 2330 C CA . GLY A 1 304 ? -1.375 10.824 1.488 1.00 98.38 304 GLY A CA 1
ATOM 2331 C C . GLY A 1 304 ? -0.651 12.081 0.988 1.00 98.38 304 GLY A C 1
ATOM 2332 O O . GLY A 1 304 ? 0.053 12.776 1.725 1.00 98.38 304 GLY A O 1
ATOM 2333 N N . CYS A 1 305 ? -0.807 12.375 -0.304 1.00 98.25 305 CYS A N 1
ATOM 2334 C CA . CYS A 1 305 ? -0.376 13.606 -0.992 1.00 98.25 305 CYS A CA 1
ATOM 2335 C C . CYS A 1 305 ? 1.134 13.907 -1.001 1.00 98.25 305 CYS A C 1
ATOM 2337 O O . CYS A 1 305 ? 1.568 14.853 -1.651 1.00 98.25 305 CYS A O 1
ATOM 2339 N N . SER A 1 306 ? 1.951 13.113 -0.312 1.00 97.56 306 SER A N 1
ATOM 2340 C CA . SER A 1 306 ? 3.343 13.442 0.009 1.00 97.56 306 SER A CA 1
ATOM 2341 C C . SER A 1 306 ? 4.263 12.230 -0.155 1.00 97.56 306 SER A C 1
ATOM 2343 O O . SER A 1 306 ? 5.007 11.868 0.757 1.00 97.56 306 SER A O 1
ATOM 2345 N N . GLY A 1 307 ? 4.188 11.606 -1.336 1.00 97.56 307 GLY A N 1
ATOM 2346 C CA . GLY A 1 307 ? 5.050 10.491 -1.733 1.00 97.56 307 GLY A CA 1
ATOM 2347 C C . GLY A 1 307 ? 6.544 10.832 -1.725 1.00 97.56 307 GLY A C 1
ATOM 2348 O O . GLY A 1 307 ? 6.966 11.936 -1.395 1.00 97.56 307 GLY A O 1
ATOM 2349 N N . HIS A 1 308 ? 7.361 9.872 -2.144 1.00 97.44 308 HIS A N 1
ATOM 2350 C CA . HIS A 1 308 ? 8.826 9.920 -2.179 1.00 97.44 308 HIS A CA 1
ATOM 2351 C C . HIS A 1 308 ? 9.499 10.002 -0.795 1.00 97.44 308 HIS A C 1
ATOM 2353 O O . HIS A 1 308 ? 10.607 10.521 -0.664 1.00 97.44 308 HIS A O 1
ATOM 2359 N N . LYS A 1 309 ? 8.868 9.420 0.230 1.00 98.06 309 LYS A N 1
ATOM 2360 C CA . LYS A 1 309 ? 9.421 9.268 1.586 1.00 98.06 309 LYS A CA 1
ATOM 2361 C C . LYS A 1 309 ? 10.442 8.124 1.663 1.00 98.06 309 LYS A C 1
ATOM 2363 O O . LYS A 1 309 ? 11.500 8.282 2.268 1.00 98.06 309 LYS A O 1
ATOM 2368 N N . PHE A 1 310 ? 10.129 6.978 1.052 1.00 97.38 310 PHE A N 1
ATOM 2369 C CA . PHE A 1 310 ? 10.886 5.720 1.140 1.00 97.38 310 PHE A CA 1
ATOM 2370 C C . PHE A 1 310 ? 11.148 5.290 2.597 1.00 97.38 310 PHE A C 1
ATOM 2372 O O . PHE A 1 310 ? 10.418 5.682 3.507 1.00 97.38 310 PHE A O 1
ATOM 2379 N N . SER A 1 311 ? 12.162 4.460 2.841 1.00 97.12 311 SER A N 1
ATOM 2380 C CA . SER A 1 311 ? 12.503 3.940 4.171 1.00 97.12 311 SER A CA 1
ATOM 2381 C C . SER A 1 311 ? 12.844 5.048 5.177 1.00 97.12 311 SER A C 1
ATOM 2383 O O . SER A 1 311 ? 12.244 5.129 6.249 1.00 97.12 311 SER A O 1
ATOM 2385 N N . SER A 1 312 ? 13.788 5.923 4.828 1.00 97.12 312 SER A N 1
ATOM 2386 C CA . SER A 1 312 ? 14.311 6.961 5.719 1.00 97.12 312 SER A CA 1
ATOM 2387 C C . SER A 1 312 ? 13.279 8.045 6.020 1.00 97.12 312 SER A C 1
ATOM 2389 O O . SER A 1 312 ? 13.099 8.408 7.182 1.00 97.12 312 SER A O 1
ATOM 2391 N N . GLY A 1 313 ? 12.557 8.523 5.003 1.00 98.12 313 GLY A N 1
ATOM 2392 C CA . GLY A 1 313 ? 11.492 9.506 5.173 1.00 98.12 313 GLY A CA 1
ATOM 2393 C C . GLY A 1 313 ? 10.311 8.949 5.962 1.00 98.12 313 GLY A C 1
ATOM 2394 O O . GLY A 1 313 ? 9.785 9.655 6.815 1.00 98.12 313 GLY A O 1
ATOM 2395 N N . SER A 1 314 ? 9.946 7.676 5.765 1.00 98.62 314 SER A N 1
ATOM 2396 C CA . SER A 1 314 ? 8.895 7.035 6.574 1.00 98.62 314 SER A CA 1
ATOM 2397 C C . SER A 1 314 ? 9.304 6.924 8.041 1.00 98.62 314 SER A C 1
ATOM 2399 O O . SER A 1 314 ? 8.516 7.245 8.929 1.00 98.62 314 SER A O 1
ATOM 2401 N N . HIS A 1 315 ? 10.555 6.537 8.312 1.00 98.56 315 HIS A N 1
ATOM 2402 C CA . HIS A 1 315 ? 11.079 6.501 9.676 1.00 98.56 315 HIS A CA 1
ATOM 2403 C C . HIS A 1 315 ? 11.113 7.902 10.308 1.00 98.56 315 HIS A C 1
ATOM 2405 O O . HIS A 1 315 ? 10.710 8.082 11.456 1.00 98.56 315 HIS A O 1
ATOM 2411 N N . TYR A 1 316 ? 11.552 8.916 9.558 1.00 98.44 316 TYR A N 1
ATOM 2412 C CA . TYR A 1 316 ? 11.583 10.298 10.031 1.00 98.44 316 TYR A CA 1
ATOM 2413 C C . TYR A 1 316 ? 10.180 10.863 10.298 1.00 98.44 316 TYR A C 1
ATOM 2415 O O . TYR A 1 316 ? 9.960 11.492 11.332 1.00 98.44 316 TYR A O 1
ATOM 2423 N N . GLU A 1 317 ? 9.210 10.593 9.425 1.00 98.75 317 GLU A N 1
ATOM 2424 C CA . GLU A 1 317 ? 7.817 10.996 9.629 1.00 98.75 317 GLU A CA 1
ATOM 2425 C C . GLU A 1 317 ? 7.205 10.324 10.867 1.00 98.75 317 GLU A C 1
ATOM 2427 O O . GLU A 1 317 ? 6.550 10.995 11.663 1.00 98.75 317 GLU A O 1
ATOM 2432 N N . GLY A 1 318 ? 7.517 9.048 11.118 1.00 98.75 318 GLY A N 1
ATOM 2433 C CA . GLY A 1 318 ? 7.141 8.374 12.365 1.00 98.75 318 GLY A CA 1
ATOM 2434 C C . GLY A 1 318 ? 7.713 9.056 13.617 1.00 98.75 318 GLY A C 1
ATOM 2435 O O . GLY A 1 318 ? 7.030 9.166 14.635 1.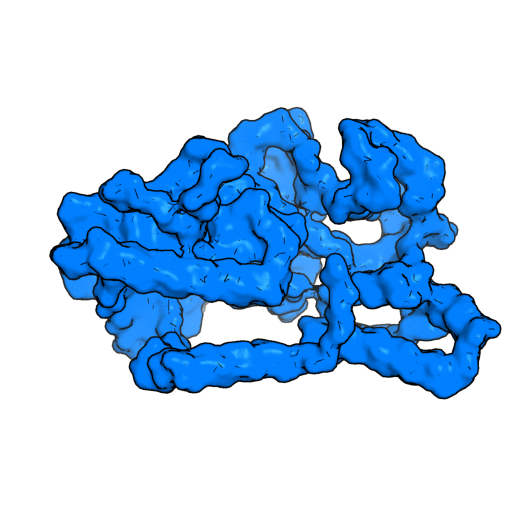00 98.75 318 GLY A O 1
ATOM 2436 N N . ARG A 1 319 ? 8.937 9.599 13.549 1.00 98.75 319 ARG A N 1
ATOM 2437 C CA . ARG A 1 319 ? 9.532 10.373 14.658 1.00 98.75 319 ARG A CA 1
ATOM 2438 C C . ARG A 1 319 ? 8.807 11.698 14.899 1.00 98.75 319 ARG A C 1
ATOM 2440 O O . ARG A 1 319 ? 8.641 12.089 16.055 1.00 98.75 319 ARG A O 1
ATOM 2447 N N . ILE A 1 320 ? 8.372 12.379 13.833 1.00 98.75 320 ILE A N 1
ATOM 2448 C CA . ILE A 1 320 ? 7.533 13.585 13.942 1.00 98.75 320 ILE A CA 1
ATOM 2449 C C . ILE A 1 320 ? 6.251 13.241 14.700 1.00 98.75 320 ILE A C 1
ATOM 2451 O O . ILE A 1 320 ? 5.922 13.914 15.679 1.00 98.75 320 ILE A O 1
ATOM 2455 N N . VAL A 1 321 ? 5.572 12.170 14.286 1.00 98.81 321 VAL A N 1
ATOM 2456 C CA . VAL A 1 321 ? 4.326 11.716 14.909 1.00 98.81 321 VAL A CA 1
ATOM 2457 C C . VAL A 1 321 ? 4.533 11.362 16.377 1.00 98.81 321 VAL A C 1
ATOM 2459 O O . VAL A 1 321 ? 3.789 11.862 17.214 1.00 98.81 321 VAL A O 1
ATOM 2462 N N . GLY A 1 322 ? 5.583 10.612 16.729 1.00 98.69 322 GLY A N 1
ATOM 2463 C CA . GLY A 1 322 ? 5.877 10.281 18.128 1.00 98.69 322 GLY A CA 1
ATOM 2464 C C . GLY A 1 322 ? 5.995 11.522 19.026 1.00 98.69 322 GLY A C 1
ATOM 2465 O O . GLY A 1 322 ? 5.421 11.565 20.114 1.00 98.69 322 GLY A O 1
ATOM 2466 N N . LYS A 1 323 ? 6.656 12.586 18.544 1.00 98.75 323 LYS A N 1
ATOM 2467 C CA . LYS A 1 323 ? 6.721 13.876 19.256 1.00 98.75 323 LYS A CA 1
ATOM 2468 C C . LYS A 1 323 ? 5.339 14.530 19.384 1.00 98.75 323 LYS A C 1
ATOM 2470 O O . LYS A 1 323 ? 5.023 15.088 20.436 1.00 98.75 323 LYS A O 1
ATOM 2475 N N . MET A 1 324 ? 4.534 14.499 18.322 1.00 98.75 324 MET A N 1
ATOM 2476 C CA . MET A 1 324 ? 3.206 15.122 18.308 1.00 98.75 324 MET A CA 1
ATOM 2477 C C . MET A 1 324 ? 2.194 14.379 19.177 1.00 98.75 324 MET A C 1
ATOM 2479 O O . MET A 1 324 ? 1.436 15.040 19.875 1.00 98.75 324 MET A O 1
ATOM 2483 N N . MET A 1 325 ? 2.241 13.049 19.233 1.00 98.81 325 MET A N 1
ATOM 2484 C CA . MET A 1 325 ? 1.406 12.242 20.128 1.00 98.81 325 MET A CA 1
ATOM 2485 C C . MET A 1 325 ? 1.660 12.599 21.598 1.00 98.81 325 MET A C 1
ATOM 2487 O O . MET A 1 325 ? 0.718 12.842 22.349 1.00 98.81 325 MET A O 1
ATOM 2491 N N . VAL A 1 326 ? 2.928 12.729 22.011 1.00 98.62 326 VAL A N 1
ATOM 2492 C CA . VAL A 1 326 ? 3.275 13.162 23.379 1.00 98.62 326 VAL A CA 1
ATOM 2493 C C . VAL A 1 326 ? 2.793 14.591 23.655 1.00 98.62 326 VAL A C 1
ATOM 2495 O O . VAL A 1 326 ? 2.236 14.858 24.721 1.00 98.62 326 VAL A O 1
ATOM 2498 N N . ARG A 1 327 ? 2.964 15.514 22.694 1.00 98.62 327 ARG A N 1
ATOM 2499 C CA . ARG A 1 327 ? 2.442 16.888 22.805 1.00 98.62 327 ARG A CA 1
ATOM 2500 C C . ARG A 1 327 ? 0.920 16.887 22.962 1.00 98.62 327 ARG A C 1
ATOM 2502 O O . ARG A 1 327 ? 0.415 17.586 23.833 1.00 98.62 327 ARG A O 1
ATOM 2509 N N . TRP A 1 328 ? 0.214 16.098 22.154 1.00 98.62 328 TRP A N 1
ATOM 2510 C CA . TRP A 1 328 ? -1.240 15.980 22.186 1.00 98.62 328 TRP A CA 1
ATOM 2511 C C . TRP A 1 328 ? -1.718 15.461 23.544 1.00 98.62 328 TRP A C 1
ATOM 2513 O O . TRP A 1 328 ? -2.589 16.078 24.147 1.00 98.62 328 TRP A O 1
ATOM 2523 N N . ILE A 1 329 ? -1.092 14.405 24.085 1.00 98.38 329 ILE A N 1
ATOM 2524 C CA . ILE A 1 329 ? -1.423 13.875 25.420 1.00 98.38 329 ILE A CA 1
ATOM 2525 C C . ILE A 1 329 ? -1.251 14.948 26.497 1.00 98.38 329 ILE A C 1
ATOM 2527 O O . ILE A 1 329 ? -2.113 15.092 27.357 1.00 98.38 329 ILE A O 1
ATOM 2531 N N . ARG A 1 330 ? -0.142 15.696 26.471 1.00 98.19 330 ARG A N 1
ATOM 2532 C CA . ARG A 1 330 ? 0.131 16.742 27.468 1.00 98.19 330 ARG A CA 1
ATOM 2533 C C . ARG A 1 330 ? -0.880 17.883 27.383 1.00 98.19 330 ARG A C 1
ATOM 2535 O O . ARG A 1 330 ? -1.332 18.380 28.406 1.00 98.19 330 ARG A O 1
ATOM 2542 N N . ASP A 1 331 ? -1.201 18.310 26.168 1.00 98.12 331 ASP A N 1
ATOM 2543 C CA . ASP A 1 331 ? -2.122 19.417 25.930 1.00 98.12 331 ASP A CA 1
ATOM 2544 C C . ASP A 1 331 ? -3.591 19.022 26.197 1.00 98.12 331 ASP A C 1
ATOM 2546 O O . ASP A 1 331 ? -4.415 19.908 26.403 1.00 98.12 331 ASP A O 1
ATOM 2550 N N . ASN A 1 332 ? -3.895 17.717 26.241 1.00 96.94 332 ASN A N 1
ATOM 2551 C CA . ASN A 1 332 ? -5.209 17.133 26.534 1.00 96.94 332 ASN A CA 1
ATOM 2552 C C . ASN A 1 332 ? -5.129 16.171 27.740 1.00 96.94 332 ASN A C 1
ATOM 2554 O O . ASN A 1 332 ? -5.655 15.056 27.705 1.00 96.94 332 ASN A O 1
ATOM 2558 N N . ALA A 1 333 ? -4.425 16.575 28.804 1.00 95.88 333 ALA A N 1
ATOM 2559 C CA . ALA A 1 333 ? -4.097 15.702 29.937 1.00 95.88 333 ALA A CA 1
ATOM 2560 C C . ALA A 1 333 ? -5.332 15.088 30.621 1.00 95.88 333 ALA A C 1
ATOM 2562 O O . ALA A 1 333 ? -5.294 13.912 31.000 1.00 95.88 333 ALA A O 1
ATOM 2563 N N . ASP A 1 334 ? -6.424 15.851 30.695 1.00 95.44 334 ASP A N 1
ATOM 2564 C CA . ASP A 1 334 ? -7.680 15.462 31.347 1.00 95.44 334 ASP A CA 1
ATOM 2565 C C . ASP A 1 334 ? -8.517 14.473 30.520 1.00 95.44 334 ASP A C 1
ATOM 2567 O O . ASP A 1 334 ? -9.470 13.879 31.030 1.00 95.44 334 ASP A O 1
ATOM 2571 N N . PHE A 1 335 ? -8.158 14.238 29.251 1.00 96.81 335 PHE A N 1
ATOM 2572 C CA . PHE A 1 335 ? -8.862 13.269 28.421 1.00 96.81 335 PHE A CA 1
ATOM 2573 C C . PHE A 1 335 ? -8.692 11.849 28.971 1.00 96.81 335 PHE A C 1
ATOM 2575 O O . PHE A 1 335 ? -7.569 11.358 29.158 1.00 96.81 335 PHE A O 1
ATOM 2582 N N . THR A 1 336 ? -9.826 11.180 29.179 1.00 97.25 336 THR A N 1
ATOM 2583 C CA . THR A 1 336 ? -9.908 9.777 29.584 1.00 97.25 336 THR A CA 1
ATOM 2584 C C . THR A 1 336 ? -10.708 9.004 28.533 1.00 97.25 336 THR A C 1
ATOM 2586 O O . THR A 1 336 ? -11.917 9.214 28.438 1.00 97.25 336 THR A O 1
ATOM 2589 N N . PRO A 1 337 ? -10.065 8.116 27.751 1.00 97.38 337 PRO A N 1
ATOM 2590 C CA . PRO A 1 337 ? -10.721 7.431 26.646 1.00 97.38 337 PRO A CA 1
ATOM 2591 C C . PRO A 1 337 ? -11.803 6.476 27.150 1.00 97.38 337 PRO A C 1
ATOM 2593 O O . PRO A 1 337 ? -11.549 5.594 27.982 1.00 97.38 337 PRO A O 1
ATOM 2596 N N . THR A 1 338 ? -13.005 6.629 26.605 1.00 97.81 338 THR A N 1
ATOM 2597 C CA . THR A 1 338 ? -14.174 5.809 26.917 1.00 97.81 338 THR A CA 1
ATOM 2598 C C . THR A 1 338 ? -14.616 5.073 25.662 1.00 97.81 338 THR A C 1
ATOM 2600 O O . THR A 1 338 ? -15.093 5.682 24.715 1.00 97.81 338 THR A O 1
ATOM 2603 N N . ILE A 1 339 ? -14.467 3.750 25.656 1.00 97.56 339 ILE A N 1
ATOM 2604 C CA . ILE A 1 339 ? -14.973 2.896 24.574 1.00 97.56 339 ILE A CA 1
ATOM 2605 C C . ILE A 1 339 ? -16.481 2.715 24.775 1.00 97.56 339 ILE A C 1
ATOM 2607 O O . ILE A 1 339 ? -16.908 2.417 25.893 1.00 97.56 339 ILE A O 1
ATOM 2611 N N . LYS A 1 340 ? -17.264 2.913 23.708 1.00 96.69 340 LYS A N 1
ATOM 2612 C CA . LYS A 1 340 ? -18.726 2.762 23.719 1.00 96.69 340 LYS A CA 1
ATOM 2613 C C . LYS A 1 340 ? -19.137 1.293 23.764 1.00 96.69 340 LYS A C 1
ATOM 2615 O O . LYS A 1 340 ? -20.072 0.940 24.476 1.00 96.69 340 LYS A O 1
ATOM 2620 N N . GLU A 1 341 ? -18.458 0.471 22.975 1.00 97.88 341 GLU A N 1
ATOM 2621 C CA . GLU A 1 341 ? -18.730 -0.950 22.825 1.00 97.88 341 GLU A CA 1
ATOM 2622 C C . GLU A 1 341 ? -18.380 -1.711 24.107 1.00 97.88 341 GLU A C 1
ATOM 2624 O O . GLU A 1 341 ? -17.363 -1.476 24.771 1.00 97.88 341 GLU A O 1
ATOM 2629 N N . THR A 1 342 ? -19.222 -2.677 24.442 1.00 98.19 342 THR A N 1
ATOM 2630 C CA . THR A 1 342 ? -18.950 -3.650 25.495 1.00 98.19 342 THR A CA 1
ATOM 2631 C C . THR A 1 342 ? -17.836 -4.609 25.076 1.00 98.19 342 THR A C 1
ATOM 2633 O O . THR A 1 342 ? -17.510 -4.780 23.898 1.00 98.19 342 THR A O 1
ATOM 2636 N N . LYS A 1 343 ? -17.238 -5.285 26.062 1.00 97.81 343 LYS A N 1
ATOM 2637 C CA . LYS A 1 343 ? -16.228 -6.316 25.804 1.00 97.81 343 LYS A CA 1
ATOM 2638 C C . LYS A 1 343 ? -16.798 -7.428 24.921 1.00 97.81 343 LYS A C 1
ATOM 2640 O O . LYS A 1 343 ? -16.108 -7.912 24.029 1.00 97.81 343 LYS A O 1
ATOM 2645 N N . GLU A 1 344 ? -18.033 -7.829 25.188 1.00 98.31 344 GLU A N 1
ATOM 2646 C CA . GLU A 1 344 ? -18.733 -8.898 24.491 1.00 98.31 344 GLU A CA 1
ATOM 2647 C C . GLU A 1 344 ? -18.977 -8.515 23.028 1.00 98.31 344 GLU A C 1
ATOM 2649 O O . GLU A 1 344 ? -18.596 -9.279 22.151 1.00 98.31 344 GLU A O 1
ATOM 2654 N N . GLU A 1 345 ? -19.466 -7.304 22.741 1.00 98.56 345 GLU A N 1
ATOM 2655 C CA . GLU A 1 345 ? -19.645 -6.818 21.361 1.00 98.56 345 GLU A CA 1
ATOM 2656 C C . GLU A 1 345 ? -18.334 -6.818 20.558 1.00 98.56 345 GLU A C 1
ATOM 2658 O O . GLU A 1 345 ? -18.319 -7.197 19.387 1.00 98.56 345 GLU A O 1
ATOM 2663 N N . LEU A 1 346 ? -17.214 -6.447 21.184 1.00 98.69 346 LEU A N 1
ATOM 2664 C CA . LEU A 1 346 ? -15.901 -6.434 20.530 1.00 98.69 346 LEU A CA 1
ATOM 2665 C C . LEU A 1 346 ? -15.353 -7.845 20.273 1.00 98.69 346 LEU A C 1
ATOM 2667 O O . LEU A 1 346 ? -14.757 -8.102 19.225 1.00 98.69 346 LEU A O 1
ATOM 2671 N N . VAL A 1 347 ? -15.554 -8.774 21.209 1.00 98.62 347 VAL A N 1
ATOM 2672 C CA . VAL A 1 347 ? -15.199 -10.191 21.024 1.00 98.62 347 VAL A CA 1
ATOM 2673 C C . VAL A 1 347 ? -16.064 -10.818 19.929 1.00 98.62 347 VAL A C 1
ATOM 2675 O O . VAL A 1 347 ? -15.552 -11.564 19.091 1.00 98.62 347 VAL A O 1
ATOM 2678 N N . ASP A 1 348 ? -17.352 -10.489 19.921 1.00 98.31 348 ASP A N 1
ATOM 2679 C CA . ASP A 1 348 ? -18.335 -10.933 18.940 1.00 98.31 348 ASP A CA 1
ATOM 2680 C C . ASP A 1 348 ? -17.989 -10.437 17.540 1.00 98.31 348 ASP A C 1
ATOM 2682 O O . ASP A 1 348 ? -17.994 -11.238 16.605 1.00 98.31 348 ASP A O 1
ATOM 2686 N N . LEU A 1 349 ? -17.613 -9.159 17.411 1.00 98.44 349 LEU A N 1
ATOM 2687 C CA . LEU A 1 349 ? -17.094 -8.584 16.175 1.00 98.44 349 LEU A CA 1
ATOM 2688 C C . LEU A 1 349 ? -15.909 -9.411 15.678 1.00 98.44 349 LEU A C 1
ATOM 2690 O O . LEU A 1 349 ? -15.996 -10.006 14.608 1.00 98.44 349 LEU A O 1
ATOM 2694 N N . VAL A 1 350 ? -14.836 -9.497 16.472 1.00 98.75 350 VAL A N 1
ATOM 2695 C CA . VAL A 1 350 ? -13.567 -10.128 16.074 1.00 98.75 350 VAL A CA 1
ATOM 2696 C C . VAL A 1 350 ? -13.741 -11.591 15.675 1.00 98.75 350 VAL A C 1
ATOM 2698 O O . VAL A 1 350 ? -13.172 -12.011 14.666 1.00 98.75 350 VAL A O 1
ATOM 2701 N N . TYR A 1 351 ? -14.516 -12.368 16.436 1.00 98.56 351 TYR A N 1
ATOM 2702 C CA . TYR A 1 351 ? -14.717 -13.798 16.187 1.00 98.56 351 TYR A CA 1
ATOM 2703 C C . TYR A 1 351 ? -15.936 -14.126 15.322 1.00 98.56 351 TYR A C 1
ATOM 2705 O O . TYR A 1 351 ? -16.209 -15.310 15.105 1.00 98.56 351 TYR A O 1
ATOM 2713 N N . LYS A 1 352 ? -16.639 -13.134 14.766 1.00 98.62 352 LYS A N 1
ATOM 2714 C CA . LYS A 1 352 ? -17.759 -13.373 13.845 1.00 98.62 352 LYS A CA 1
ATOM 2715 C C . LYS A 1 352 ? -17.414 -14.362 12.718 1.00 98.62 352 LYS A C 1
ATOM 2717 O O . LYS A 1 352 ? -18.218 -15.273 12.501 1.00 98.62 352 LYS A O 1
ATOM 2722 N N . PRO A 1 353 ? -16.236 -14.302 12.056 1.00 98.75 353 PRO A N 1
ATOM 2723 C CA . PRO A 1 353 ? -15.889 -15.297 11.041 1.00 98.75 353 PRO A CA 1
ATOM 2724 C C . PRO A 1 353 ? -15.721 -16.718 11.593 1.00 98.75 353 PRO A C 1
ATOM 2726 O O . PRO A 1 353 ? -16.035 -17.692 10.913 1.00 98.75 353 PRO A O 1
ATOM 2729 N N . VAL A 1 354 ? -15.252 -16.860 12.835 1.00 98.62 354 VAL A N 1
ATOM 2730 C CA . VAL A 1 354 ? -15.122 -18.172 13.489 1.00 98.62 354 VAL A CA 1
ATOM 2731 C C . VAL A 1 354 ? -16.495 -18.744 13.822 1.00 98.62 354 VAL A C 1
ATOM 2733 O O . VAL A 1 354 ? -16.750 -19.910 13.545 1.00 98.62 354 VAL A O 1
ATOM 2736 N N . ARG A 1 355 ? -17.413 -17.923 14.345 1.00 98.38 355 ARG A N 1
ATOM 2737 C CA . ARG A 1 355 ? -18.800 -18.348 14.608 1.00 98.38 355 ARG A CA 1
ATOM 2738 C C . ARG A 1 355 ? -19.510 -18.757 13.325 1.00 98.38 355 ARG A C 1
ATOM 2740 O O . ARG A 1 355 ? -20.056 -19.848 13.254 1.00 98.38 355 ARG A O 1
ATOM 2747 N N . THR A 1 356 ? -19.374 -17.946 12.277 1.00 98.56 356 THR A N 1
ATOM 2748 C CA . THR A 1 356 ? -19.914 -18.255 10.945 1.00 98.56 356 THR A CA 1
ATOM 2749 C C . THR A 1 356 ? -19.417 -19.609 10.435 1.00 98.56 356 THR A C 1
ATOM 2751 O O . THR A 1 356 ? -20.204 -20.374 9.877 1.00 98.56 356 THR A O 1
ATOM 2754 N N . TYR A 1 357 ? -18.134 -19.927 10.647 1.00 98.56 357 TYR A N 1
ATOM 2755 C CA . TYR A 1 357 ? -17.580 -21.237 10.312 1.00 98.56 357 TYR A CA 1
ATOM 2756 C C . TYR A 1 357 ? -18.200 -22.356 11.156 1.00 98.56 357 TYR A C 1
ATOM 2758 O O . TYR A 1 357 ? -18.735 -23.299 10.583 1.00 98.56 357 TYR A O 1
ATOM 2766 N N . LEU A 1 358 ? -18.162 -22.249 12.488 1.00 98.25 358 LEU A N 1
ATOM 2767 C CA . LEU A 1 358 ? -18.636 -23.297 13.403 1.00 98.25 358 LEU A CA 1
ATOM 2768 C C . LEU A 1 358 ? -20.132 -23.595 13.248 1.00 98.25 358 LEU A C 1
ATOM 2770 O O . LEU A 1 358 ? -20.528 -24.753 13.301 1.00 98.25 358 LEU A O 1
ATOM 2774 N N . ASP A 1 359 ? -20.948 -22.574 12.990 1.00 98.25 359 ASP A N 1
ATOM 2775 C CA . ASP A 1 359 ? -22.396 -22.730 12.823 1.00 98.25 359 ASP A CA 1
ATOM 2776 C C . ASP A 1 359 ? -22.771 -23.448 11.513 1.00 98.25 359 ASP A C 1
ATOM 2778 O O . ASP A 1 359 ? -23.904 -23.902 11.353 1.00 98.25 359 ASP A O 1
ATOM 2782 N N . ASN A 1 360 ? -21.851 -23.529 10.543 1.00 98.25 360 ASN A N 1
ATOM 2783 C CA . ASN A 1 360 ? -22.172 -23.945 9.175 1.00 98.25 360 ASN A CA 1
ATOM 2784 C C . ASN A 1 360 ? -21.192 -24.956 8.556 1.00 98.25 360 ASN A C 1
ATOM 2786 O O . ASN A 1 360 ? -21.435 -25.401 7.429 1.00 98.25 360 ASN A O 1
ATOM 2790 N N . CYS A 1 361 ? -20.082 -25.307 9.218 1.00 97.12 361 CYS A N 1
ATOM 2791 C CA . CYS A 1 361 ? -19.026 -26.140 8.631 1.00 97.12 361 CYS A CA 1
ATOM 2792 C C . CYS A 1 361 ? -19.533 -27.518 8.202 1.00 97.12 361 CYS A C 1
ATOM 2794 O O . CYS A 1 361 ? -19.135 -27.990 7.141 1.00 97.12 361 CYS A O 1
ATOM 2796 N N . ASP A 1 362 ? -20.488 -28.080 8.942 1.00 97.31 362 ASP A N 1
ATOM 2797 C CA . ASP A 1 362 ? -21.041 -29.417 8.701 1.00 97.31 362 ASP A CA 1
ATOM 2798 C C . ASP A 1 362 ? -22.083 -29.463 7.568 1.00 97.31 362 ASP A C 1
ATOM 2800 O O . ASP A 1 362 ? -22.547 -30.538 7.193 1.00 97.31 362 ASP A O 1
ATOM 2804 N N . TYR A 1 363 ? -22.457 -28.315 6.982 1.00 97.62 363 TYR A N 1
ATOM 2805 C CA . TYR A 1 363 ? -23.396 -28.278 5.851 1.00 97.62 363 TYR A CA 1
ATOM 2806 C C . TYR A 1 363 ? -22.821 -28.955 4.592 1.00 97.62 363 TYR A C 1
ATOM 2808 O O . TYR A 1 363 ? -23.569 -29.440 3.742 1.00 97.62 363 TYR A O 1
ATOM 2816 N N . SER A 1 364 ? -21.494 -28.974 4.446 1.00 97.25 364 SER A N 1
ATOM 2817 C CA . SER A 1 364 ? -20.792 -29.556 3.301 1.00 97.25 364 SER A CA 1
ATOM 2818 C C . SER A 1 364 ? -19.675 -30.476 3.770 1.00 97.25 364 SER A C 1
ATOM 2820 O O . SER A 1 364 ? -19.067 -30.256 4.810 1.00 97.25 364 SER A O 1
ATOM 2822 N N . THR A 1 365 ? -19.342 -31.480 2.962 1.00 96.69 365 THR A N 1
ATOM 2823 C CA . THR A 1 365 ? -18.205 -32.374 3.220 1.00 96.69 365 THR A CA 1
ATOM 2824 C C . THR A 1 365 ? -16.855 -31.758 2.835 1.00 96.69 365 THR A C 1
ATOM 2826 O O . THR A 1 365 ? -15.821 -32.385 3.044 1.00 96.69 365 THR A O 1
ATOM 2829 N N . MET A 1 366 ? -16.843 -30.561 2.239 1.00 95.62 366 MET A N 1
ATOM 2830 C CA . MET A 1 366 ? -15.631 -29.813 1.898 1.00 95.62 366 MET A CA 1
ATOM 2831 C C . MET A 1 366 ? -15.720 -28.396 2.465 1.00 95.62 366 MET A C 1
ATOM 2833 O O . MET A 1 366 ? -16.603 -27.631 2.076 1.00 95.62 366 MET A O 1
ATOM 2837 N N . SER A 1 367 ? -14.775 -28.027 3.335 1.00 93.00 367 SER A N 1
ATOM 2838 C CA . SER A 1 367 ? -14.752 -26.719 4.009 1.00 93.00 367 SER A CA 1
ATOM 2839 C C . SER A 1 367 ? -14.713 -25.540 3.039 1.00 93.00 367 SER A C 1
ATOM 2841 O O . SER A 1 367 ? -15.239 -24.477 3.336 1.00 93.00 367 SER A O 1
ATOM 2843 N N . ASP A 1 368 ? -14.111 -25.710 1.865 1.00 93.88 368 ASP A N 1
ATOM 2844 C CA . ASP A 1 368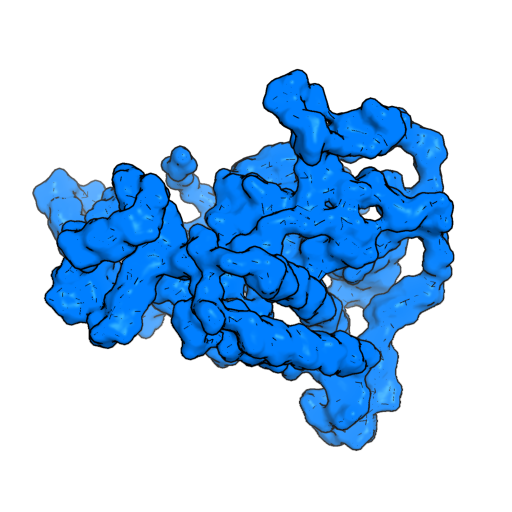 ? -13.954 -24.617 0.901 1.00 93.88 368 ASP A CA 1
ATOM 2845 C C . ASP A 1 368 ? -15.130 -24.494 -0.077 1.00 93.88 368 ASP A C 1
ATOM 2847 O O . ASP A 1 368 ? -15.193 -23.545 -0.859 1.00 93.88 368 ASP A O 1
ATOM 2851 N N . VAL A 1 369 ? -16.084 -25.430 -0.021 1.00 96.56 369 VAL A N 1
ATOM 2852 C CA . VAL A 1 369 ? -17.262 -25.473 -0.893 1.00 96.56 369 VAL A CA 1
ATOM 2853 C C . VAL A 1 369 ? -18.508 -25.541 -0.020 1.00 96.56 369 VAL A C 1
ATOM 2855 O O . VAL A 1 369 ? -19.049 -26.615 0.233 1.00 96.56 369 VAL A O 1
ATOM 2858 N N . ASN A 1 370 ? -18.970 -24.385 0.456 1.00 97.56 370 ASN A N 1
ATOM 2859 C CA . ASN A 1 370 ? -20.117 -24.286 1.354 1.00 97.56 370 ASN A CA 1
ATOM 2860 C C . ASN A 1 370 ? -21.028 -23.111 0.943 1.00 97.56 370 ASN A C 1
ATOM 2862 O O . ASN A 1 370 ? -20.543 -21.990 0.838 1.00 97.56 370 ASN A O 1
ATOM 2866 N N . PRO A 1 371 ? -22.339 -23.309 0.710 1.00 97.12 371 PRO A N 1
ATOM 2867 C CA . PRO A 1 371 ? -23.234 -22.226 0.292 1.00 97.12 371 PRO A CA 1
ATOM 2868 C C . PRO A 1 371 ? -23.637 -21.277 1.432 1.00 97.12 371 PRO A C 1
ATOM 2870 O O . PRO A 1 371 ? -24.341 -20.298 1.188 1.00 97.12 371 PRO A O 1
ATOM 2873 N N . LYS A 1 372 ? -23.258 -21.568 2.682 1.00 97.69 372 LYS A N 1
ATOM 2874 C CA . LYS A 1 372 ? -23.582 -20.741 3.851 1.00 97.69 372 LYS A CA 1
ATOM 2875 C C . LYS A 1 372 ? -22.507 -19.711 4.182 1.00 97.69 372 LYS A C 1
ATOM 2877 O O . LYS A 1 372 ? -22.805 -18.773 4.916 1.00 97.69 372 LYS A O 1
ATOM 2882 N N . TYR A 1 373 ? -21.297 -19.854 3.641 1.00 98.12 373 TYR A N 1
ATOM 2883 C CA . TYR A 1 373 ? -20.199 -18.927 3.895 1.00 98.12 373 TYR A CA 1
ATOM 2884 C C . TYR A 1 373 ? -19.193 -18.848 2.748 1.00 98.12 373 TYR A C 1
ATOM 2886 O O . TYR A 1 373 ? -19.175 -19.678 1.846 1.00 98.12 373 TYR A O 1
ATOM 2894 N N . CYS A 1 374 ? -18.295 -17.866 2.815 1.00 97.44 374 CYS A N 1
ATOM 2895 C CA . CYS A 1 374 ? -17.139 -17.756 1.926 1.00 97.44 374 CYS A CA 1
ATOM 2896 C C . CYS A 1 374 ? -15.825 -17.896 2.702 1.00 97.44 374 CYS A C 1
ATOM 2898 O O . CYS A 1 374 ? -15.659 -17.315 3.774 1.00 97.44 374 CYS A O 1
ATOM 2900 N N . LYS A 1 375 ? -14.853 -18.618 2.136 1.00 97.94 375 LYS A N 1
ATOM 2901 C CA . LYS A 1 375 ? -13.485 -18.665 2.674 1.00 97.94 375 LYS A CA 1
ATOM 2902 C C . LYS A 1 375 ? -12.681 -17.432 2.237 1.00 97.94 375 LYS A C 1
ATOM 2904 O O . LYS A 1 375 ? -12.850 -16.980 1.097 1.00 97.94 375 LYS A O 1
ATOM 2909 N N . PRO A 1 376 ? -11.742 -16.926 3.061 1.00 98.19 376 PRO A N 1
ATOM 2910 C CA . PRO A 1 376 ? -10.942 -15.745 2.729 1.00 98.19 376 PRO A CA 1
ATOM 2911 C C . PRO A 1 376 ? -10.181 -15.871 1.407 1.00 98.19 376 PRO A C 1
ATOM 2913 O O . PRO A 1 376 ? -10.110 -14.911 0.645 1.00 98.19 376 PRO A O 1
ATOM 2916 N N . ALA A 1 377 ? -9.658 -17.060 1.089 1.00 96.69 377 ALA A N 1
ATOM 2917 C CA . ALA A 1 377 ? -8.934 -17.300 -0.158 1.00 96.69 377 ALA A CA 1
ATOM 2918 C C . ALA A 1 377 ? -9.818 -17.098 -1.403 1.00 96.69 377 ALA A C 1
ATOM 2920 O O . ALA A 1 377 ? -9.398 -16.437 -2.354 1.00 96.69 377 ALA A O 1
ATOM 2921 N N . GLY A 1 378 ? -11.051 -17.618 -1.385 1.00 96.38 378 GLY A N 1
ATOM 2922 C CA . GLY A 1 378 ? -12.019 -17.426 -2.467 1.00 96.38 378 GLY A CA 1
ATOM 2923 C C . GLY A 1 378 ? -12.453 -15.966 -2.596 1.00 96.38 378 GLY A C 1
ATOM 2924 O O . GLY A 1 378 ? -12.484 -15.423 -3.702 1.00 96.38 378 GLY A O 1
ATOM 2925 N N . MET A 1 379 ? -12.691 -15.295 -1.464 1.00 97.69 379 MET A N 1
ATOM 2926 C CA . MET A 1 379 ? -13.047 -13.873 -1.455 1.00 97.69 379 MET A CA 1
ATOM 2927 C C . MET A 1 379 ? -11.913 -12.989 -2.002 1.00 97.69 379 MET A C 1
ATOM 2929 O O . MET A 1 379 ? -12.168 -12.061 -2.769 1.00 97.69 379 MET A O 1
ATOM 2933 N N . ALA A 1 380 ? -10.655 -13.318 -1.693 1.00 97.75 380 ALA A N 1
ATOM 2934 C CA . ALA A 1 380 ? -9.484 -12.639 -2.246 1.00 97.75 380 ALA A CA 1
ATOM 2935 C C . ALA A 1 380 ? -9.422 -12.747 -3.777 1.00 97.75 380 ALA A C 1
ATOM 2937 O O . ALA A 1 380 ? -9.173 -11.756 -4.463 1.00 97.75 380 ALA A O 1
ATOM 2938 N N . LEU A 1 381 ? -9.660 -13.946 -4.324 1.00 97.69 381 LEU A N 1
ATOM 2939 C CA . LEU A 1 381 ? -9.675 -14.176 -5.772 1.00 97.69 381 LEU A CA 1
ATOM 2940 C C . LEU A 1 381 ? -10.788 -13.379 -6.457 1.00 97.69 381 LEU A C 1
ATOM 2942 O O . LEU A 1 381 ? -10.545 -12.764 -7.494 1.00 97.69 381 LEU A O 1
ATOM 2946 N N . ARG A 1 382 ? -11.983 -13.345 -5.858 1.00 98.44 382 ARG A N 1
ATOM 2947 C CA . ARG A 1 382 ? -13.109 -12.547 -6.357 1.00 98.44 382 ARG A CA 1
ATOM 2948 C C . ARG A 1 382 ? -12.777 -11.056 -6.385 1.00 98.44 382 ARG A C 1
ATOM 2950 O O . ARG A 1 382 ? -12.948 -10.436 -7.432 1.00 98.44 382 ARG A O 1
ATOM 2957 N N . LEU A 1 383 ? -12.252 -10.511 -5.282 1.00 98.69 383 LEU A N 1
ATOM 2958 C CA . LEU A 1 383 ? -11.834 -9.108 -5.189 1.00 98.69 383 LEU A CA 1
ATOM 2959 C C . LEU A 1 383 ? -10.849 -8.751 -6.306 1.00 98.69 383 LEU A C 1
ATOM 2961 O O . LEU A 1 383 ? -11.076 -7.815 -7.069 1.00 98.69 383 LEU A O 1
ATOM 2965 N N . MET A 1 384 ? -9.778 -9.541 -6.417 1.00 98.62 384 MET A N 1
ATOM 2966 C CA . MET A 1 384 ? -8.726 -9.339 -7.406 1.00 98.62 384 MET A CA 1
ATOM 2967 C C . MET A 1 384 ? -9.241 -9.445 -8.841 1.00 98.62 384 MET A C 1
ATOM 2969 O O . MET A 1 384 ? -8.776 -8.691 -9.687 1.00 98.62 384 MET A O 1
ATOM 2973 N N . LYS A 1 385 ? -10.185 -10.349 -9.130 1.00 98.69 385 LYS A N 1
ATOM 2974 C CA . LYS A 1 385 ? -10.793 -10.475 -10.462 1.00 98.69 385 LYS A CA 1
ATOM 2975 C C . LYS A 1 385 ? -11.577 -9.217 -10.838 1.00 98.69 385 LYS A C 1
ATOM 2977 O O . LYS A 1 385 ? -11.357 -8.671 -11.915 1.00 98.69 385 LYS A O 1
ATOM 2982 N N . ILE A 1 386 ? -12.442 -8.734 -9.943 1.00 98.75 386 ILE A N 1
ATOM 2983 C CA . ILE A 1 386 ? -13.267 -7.538 -10.185 1.00 98.75 386 ILE A CA 1
ATOM 2984 C C . ILE A 1 386 ? -12.376 -6.332 -10.492 1.00 98.75 386 ILE A C 1
ATOM 2986 O O . ILE A 1 386 ? -12.553 -5.643 -11.498 1.00 98.75 386 ILE A O 1
ATOM 2990 N N . THR A 1 387 ? -11.373 -6.086 -9.655 1.00 98.69 387 THR A N 1
ATOM 2991 C CA . THR A 1 387 ? -10.466 -4.947 -9.831 1.00 98.69 387 THR A CA 1
ATOM 2992 C C . THR A 1 387 ? -9.579 -5.113 -11.062 1.00 98.69 387 THR A C 1
ATOM 2994 O O . THR A 1 387 ? -9.312 -4.139 -11.764 1.00 98.69 387 THR A O 1
ATOM 2997 N N . HIS A 1 388 ? -9.162 -6.339 -11.376 1.00 98.44 388 HIS A N 1
ATOM 2998 C CA . HIS A 1 388 ? -8.375 -6.651 -12.562 1.00 98.44 388 HIS A CA 1
ATOM 2999 C C . HIS A 1 388 ? -9.114 -6.327 -13.866 1.00 98.44 388 HIS A C 1
ATOM 3001 O O . HIS A 1 388 ? -8.516 -5.727 -14.760 1.00 98.44 388 HIS A O 1
ATOM 3007 N N . GLU A 1 389 ? -10.400 -6.675 -13.951 1.00 98.69 389 GLU A N 1
ATOM 3008 C CA . GLU A 1 389 ? -11.219 -6.531 -15.162 1.00 98.69 389 GLU A CA 1
ATOM 3009 C C . GLU A 1 389 ? -11.806 -5.126 -15.328 1.00 98.69 389 GLU A C 1
ATOM 3011 O O . GLU A 1 389 ? -11.854 -4.601 -16.439 1.00 98.69 389 GLU A O 1
ATOM 3016 N N . TYR A 1 390 ? -12.221 -4.489 -14.233 1.00 98.69 390 TYR A N 1
ATOM 3017 C CA . TYR A 1 390 ? -12.986 -3.240 -14.289 1.00 98.69 390 TYR A CA 1
ATOM 3018 C C . TYR A 1 390 ? -12.252 -2.044 -13.657 1.00 98.69 390 TYR A C 1
ATOM 3020 O O . TYR A 1 390 ? -12.440 -0.895 -14.066 1.00 98.69 390 TYR A O 1
ATOM 3028 N N . GLY A 1 391 ? -11.351 -2.297 -12.705 1.00 98.38 391 GLY A N 1
ATOM 3029 C CA . GLY A 1 391 ? -10.621 -1.288 -11.929 1.00 98.38 391 GLY A CA 1
ATOM 3030 C C . GLY A 1 391 ? -9.315 -0.790 -12.560 1.00 98.38 391 GLY A C 1
ATOM 3031 O O . GLY A 1 391 ? -8.446 -0.298 -11.838 1.00 98.38 391 GLY A O 1
ATOM 3032 N N . ALA A 1 392 ? -9.136 -0.912 -13.880 1.00 98.25 392 ALA A N 1
ATOM 3033 C CA . ALA A 1 392 ? -7.868 -0.620 -14.562 1.00 98.25 392 ALA A CA 1
ATOM 3034 C C . ALA A 1 392 ? -6.701 -1.511 -14.079 1.00 98.25 392 ALA A C 1
ATOM 3036 O O . ALA A 1 392 ? -5.618 -1.019 -13.747 1.00 98.25 392 ALA A O 1
ATOM 3037 N N . GLY A 1 393 ? -6.916 -2.827 -14.026 1.00 98.38 393 GLY A N 1
ATOM 3038 C CA . GLY A 1 393 ? -5.840 -3.799 -13.837 1.00 98.38 393 GLY A CA 1
ATOM 3039 C C . GLY A 1 393 ? -5.045 -4.080 -15.118 1.00 98.38 393 GLY A C 1
ATOM 3040 O O . GLY A 1 393 ? -5.175 -3.400 -16.137 1.00 98.38 393 GLY A O 1
ATOM 3041 N N . THR A 1 394 ? -4.205 -5.113 -15.078 1.00 97.75 394 THR A N 1
ATOM 3042 C CA . THR A 1 394 ? -3.369 -5.533 -16.214 1.00 97.75 394 THR A CA 1
ATOM 3043 C C . THR A 1 394 ? -4.177 -6.076 -17.402 1.00 97.75 394 THR A C 1
ATOM 3045 O O . THR A 1 394 ? -3.776 -5.820 -18.535 1.00 97.75 394 THR A O 1
ATOM 3048 N N . ALA A 1 395 ? -5.323 -6.737 -17.182 1.00 97.56 395 ALA A N 1
ATOM 3049 C CA . ALA A 1 395 ? -6.206 -7.279 -18.229 1.00 97.56 395 ALA A CA 1
ATOM 3050 C C . ALA A 1 395 ? -6.672 -6.232 -19.246 1.00 97.56 395 ALA A C 1
ATOM 3052 O O . ALA A 1 395 ? -6.869 -6.546 -20.416 1.00 97.56 395 ALA A O 1
ATOM 3053 N N . THR A 1 396 ? -6.823 -4.979 -18.819 1.00 97.50 396 THR A N 1
ATOM 3054 C CA . THR A 1 396 ? -7.280 -3.878 -19.673 1.00 97.50 396 THR A CA 1
ATOM 3055 C C . THR A 1 396 ? -6.162 -2.895 -20.003 1.00 97.50 396 THR A C 1
ATOM 3057 O O . THR A 1 396 ? -6.426 -1.751 -20.372 1.00 97.50 396 THR A O 1
ATOM 3060 N N . TYR A 1 397 ? -4.893 -3.292 -19.841 1.00 97.62 397 TYR A N 1
ATOM 3061 C CA . TYR A 1 397 ? -3.742 -2.390 -19.944 1.00 97.62 397 TYR A CA 1
ATOM 3062 C C . TYR A 1 397 ? -3.945 -1.092 -19.144 1.00 97.62 397 TYR A C 1
ATOM 3064 O O . TYR A 1 397 ? -3.717 0.020 -19.647 1.00 97.62 397 TYR A O 1
ATOM 3072 N N . TYR A 1 398 ? -4.400 -1.255 -17.902 1.00 98.62 398 TYR A N 1
ATOM 3073 C CA . TYR A 1 398 ? -4.654 -0.186 -16.944 1.00 98.62 398 TYR A CA 1
ATOM 3074 C C . TYR A 1 398 ? -5.710 0.824 -17.405 1.00 98.62 398 TYR A C 1
ATOM 3076 O O . TYR A 1 398 ? -5.684 1.985 -16.998 1.00 98.62 398 TYR A O 1
ATOM 3084 N N . GLN A 1 399 ? -6.636 0.418 -18.273 1.00 98.50 399 GLN A N 1
ATOM 3085 C CA . GLN A 1 399 ? -7.734 1.266 -18.733 1.00 98.50 399 GLN A CA 1
ATOM 3086 C C . GLN A 1 399 ? -9.018 0.981 -17.949 1.00 98.50 399 GLN A C 1
ATOM 3088 O O . GLN A 1 399 ? -9.340 -0.165 -17.641 1.00 98.50 399 GLN A O 1
ATOM 3093 N N . THR A 1 400 ? -9.764 2.037 -17.644 1.00 98.69 400 THR A N 1
ATOM 3094 C CA . THR A 1 400 ? -11.119 1.982 -17.082 1.00 98.69 400 THR A CA 1
ATOM 3095 C C . THR A 1 400 ? -11.949 3.158 -17.611 1.00 98.69 400 THR A C 1
ATOM 3097 O O . THR A 1 400 ? -11.419 4.052 -18.277 1.00 98.69 400 THR A O 1
ATOM 3100 N N . ASN A 1 401 ? -13.250 3.165 -17.340 1.00 98.31 401 ASN A N 1
ATOM 3101 C CA . ASN A 1 401 ? -14.189 4.226 -17.708 1.00 98.31 401 ASN A CA 1
ATOM 3102 C C . ASN A 1 401 ? -15.336 4.295 -16.680 1.00 98.31 401 ASN A C 1
ATOM 3104 O O . ASN A 1 401 ? -15.346 3.550 -15.700 1.00 98.31 401 ASN A O 1
ATOM 3108 N N . GLY A 1 402 ? -16.294 5.208 -16.881 1.00 97.75 402 GLY A N 1
ATOM 3109 C CA . GLY A 1 402 ? -17.432 5.368 -15.967 1.00 97.75 402 GLY A CA 1
ATOM 3110 C C . GLY A 1 402 ? -18.218 4.074 -15.742 1.00 97.75 402 GLY A C 1
ATOM 3111 O O . GLY A 1 402 ? -18.452 3.703 -14.594 1.00 97.75 402 GLY A O 1
ATOM 3112 N N . ARG A 1 403 ? -18.534 3.351 -16.823 1.00 97.88 403 ARG A N 1
ATOM 3113 C CA . ARG A 1 403 ? -19.350 2.134 -16.771 1.00 97.88 403 ARG A CA 1
ATOM 3114 C C . ARG A 1 403 ? -18.642 0.974 -16.073 1.00 97.88 403 ARG A C 1
ATOM 3116 O O . ARG A 1 403 ? -19.258 0.284 -15.269 1.00 97.88 403 ARG A O 1
ATOM 3123 N N . SER A 1 404 ? -17.350 0.773 -16.330 1.00 98.38 404 SER A N 1
ATOM 3124 C CA . SER A 1 404 ? -16.564 -0.242 -15.618 1.00 98.38 404 SER A CA 1
ATOM 3125 C C . SER A 1 404 ? -16.524 0.036 -14.114 1.00 98.38 404 SER A C 1
ATOM 3127 O O . SER A 1 404 ? -16.656 -0.884 -13.314 1.00 98.38 404 SER A O 1
ATOM 3129 N N . LEU A 1 405 ? -16.392 1.304 -13.712 1.00 98.56 405 LEU A N 1
ATOM 3130 C CA . LEU A 1 405 ? -16.372 1.674 -12.296 1.00 98.56 405 LEU A CA 1
ATOM 3131 C C . LEU A 1 405 ? -17.741 1.492 -11.626 1.00 98.56 405 LEU A C 1
ATOM 3133 O O . LEU A 1 405 ? -17.777 1.069 -10.478 1.00 98.56 405 LEU A O 1
ATOM 3137 N N . GLU A 1 406 ? -18.852 1.738 -12.328 1.00 98.50 406 GLU A N 1
ATOM 3138 C CA . GLU A 1 406 ? -20.198 1.389 -11.838 1.00 98.50 406 GLU A CA 1
ATOM 3139 C C . GLU A 1 406 ? -20.320 -0.114 -11.558 1.00 98.50 406 GLU A C 1
ATOM 3141 O O . GLU A 1 406 ? -20.729 -0.496 -10.464 1.00 98.50 406 GLU A O 1
ATOM 3146 N N . ILE A 1 407 ? -19.858 -0.961 -12.485 1.00 98.62 407 ILE A N 1
ATOM 3147 C CA . ILE A 1 407 ? -19.852 -2.423 -12.309 1.00 98.62 407 ILE A CA 1
ATOM 3148 C C . ILE A 1 407 ? -18.983 -2.833 -11.109 1.00 98.62 407 ILE A C 1
ATOM 3150 O O . ILE A 1 407 ? -19.375 -3.721 -10.349 1.00 98.62 407 ILE A O 1
ATOM 3154 N N . CYS A 1 408 ? -17.825 -2.191 -10.891 1.00 98.31 408 CYS A N 1
ATOM 3155 C CA . CYS A 1 408 ? -17.042 -2.414 -9.670 1.00 98.31 408 CYS A CA 1
ATOM 3156 C C . CYS A 1 408 ? -17.867 -2.127 -8.414 1.00 98.31 408 CYS A C 1
ATOM 3158 O O . CYS A 1 408 ? -17.849 -2.938 -7.495 1.00 98.31 408 CYS A O 1
ATOM 3160 N N . MET A 1 409 ? -18.568 -0.989 -8.365 1.00 98.62 409 MET A N 1
ATOM 3161 C CA . MET A 1 409 ? -19.342 -0.593 -7.184 1.00 98.62 409 MET A CA 1
ATOM 3162 C C . MET A 1 409 ? -20.508 -1.551 -6.915 1.00 98.62 409 MET A C 1
ATOM 3164 O O . MET A 1 409 ? -20.708 -1.940 -5.768 1.00 98.62 409 MET A O 1
ATOM 3168 N N . GLU A 1 410 ? -21.222 -1.993 -7.956 1.00 98.62 410 GLU A N 1
ATOM 3169 C CA . GLU A 1 410 ? -22.276 -3.016 -7.843 1.00 98.62 410 GLU A CA 1
ATOM 3170 C C . GLU A 1 410 ? -21.716 -4.333 -7.273 1.00 98.62 410 GLU A C 1
ATOM 3172 O O . GLU A 1 410 ? -22.279 -4.924 -6.351 1.00 98.62 410 GLU A O 1
ATOM 3177 N N . ASN A 1 411 ? -20.556 -4.777 -7.769 1.00 98.75 411 ASN A N 1
ATOM 3178 C CA . ASN A 1 411 ? -19.907 -5.986 -7.266 1.00 98.75 411 ASN A CA 1
ATOM 3179 C C . ASN A 1 411 ? -19.384 -5.827 -5.834 1.00 98.75 411 ASN A C 1
ATOM 3181 O O . ASN A 1 411 ? -19.467 -6.776 -5.058 1.00 98.75 411 ASN A O 1
ATOM 3185 N N . PHE A 1 412 ? -18.849 -4.659 -5.471 1.00 98.69 412 PHE A N 1
ATOM 3186 C CA . PHE A 1 412 ? -18.379 -4.388 -4.113 1.00 98.69 412 PHE A CA 1
ATOM 3187 C C . PHE A 1 412 ? -19.522 -4.332 -3.109 1.00 98.69 412 PHE A C 1
ATOM 3189 O O . PHE A 1 412 ? -19.366 -4.864 -2.015 1.00 98.69 412 PHE A O 1
ATOM 3196 N N . GLN A 1 413 ? -20.683 -3.793 -3.488 1.00 98.50 413 GLN A N 1
ATOM 3197 C CA . GLN A 1 413 ? -21.881 -3.861 -2.654 1.00 98.50 413 GLN A CA 1
ATOM 3198 C C . GLN A 1 413 ? -22.241 -5.316 -2.323 1.00 98.50 413 GLN A C 1
ATOM 3200 O O . GLN A 1 413 ? -22.346 -5.671 -1.152 1.00 98.50 413 GLN A O 1
ATOM 3205 N N . MET A 1 414 ? -22.324 -6.179 -3.340 1.00 98.38 414 MET A N 1
ATOM 3206 C CA . MET A 1 414 ? -22.569 -7.610 -3.135 1.00 98.38 414 MET A CA 1
ATOM 3207 C C . MET A 1 414 ? -21.452 -8.272 -2.305 1.00 98.38 414 MET A C 1
ATOM 3209 O O . MET A 1 414 ? -21.713 -9.131 -1.470 1.00 98.38 414 MET A O 1
ATOM 3213 N N . MET A 1 415 ? -20.191 -7.877 -2.499 1.00 98.38 415 MET A N 1
ATOM 3214 C CA . MET A 1 415 ? -19.086 -8.401 -1.692 1.00 98.38 415 MET A CA 1
ATOM 3215 C C . MET A 1 415 ? -19.170 -7.991 -0.221 1.00 98.38 415 MET A C 1
ATOM 3217 O O . MET A 1 415 ? -18.813 -8.806 0.621 1.00 98.38 415 MET A O 1
ATOM 3221 N N . HIS A 1 416 ? -19.633 -6.782 0.108 1.00 98.12 416 HIS A N 1
ATOM 3222 C CA . HIS A 1 416 ? -19.879 -6.389 1.502 1.00 98.12 416 HIS A CA 1
ATOM 3223 C C . HIS A 1 416 ? -20.945 -7.274 2.144 1.00 98.12 416 HIS A C 1
ATOM 3225 O O . HIS A 1 416 ? -20.737 -7.768 3.247 1.00 98.12 416 HIS A O 1
ATOM 3231 N N . GLU A 1 417 ? -22.040 -7.549 1.432 1.00 98.12 417 GLU A N 1
ATOM 3232 C CA . GLU A 1 417 ? -23.086 -8.474 1.892 1.00 98.12 417 GLU A CA 1
ATOM 3233 C C . GLU A 1 417 ? -22.543 -9.896 2.111 1.00 98.12 417 GLU A C 1
ATOM 3235 O O . GLU A 1 417 ? -22.909 -10.570 3.075 1.00 98.12 417 GLU A O 1
ATOM 3240 N N . ASP A 1 418 ? -21.636 -10.356 1.248 1.00 98.00 418 ASP A N 1
ATOM 3241 C CA . ASP A 1 418 ? -21.022 -11.680 1.369 1.00 98.00 418 ASP A CA 1
ATOM 3242 C C . ASP A 1 418 ? -19.906 -11.739 2.428 1.00 98.00 418 ASP A C 1
ATOM 3244 O O . ASP A 1 418 ? -19.667 -12.801 3.009 1.00 98.00 418 ASP A O 1
ATOM 3248 N N . LEU A 1 419 ? -19.233 -10.621 2.728 1.00 96.56 419 LEU A N 1
ATOM 3249 C CA . LEU A 1 419 ? -18.257 -10.529 3.821 1.00 96.56 419 LEU A CA 1
ATOM 3250 C C . LEU A 1 419 ? -18.908 -10.720 5.190 1.00 96.56 419 LEU A C 1
ATOM 3252 O O . LEU A 1 419 ? -18.265 -11.256 6.090 1.00 96.56 419 LEU A O 1
ATOM 3256 N N . GLU A 1 420 ? -20.191 -10.392 5.333 1.00 96.75 420 GLU A N 1
ATOM 3257 C CA . GLU A 1 420 ? -20.961 -10.708 6.541 1.00 96.75 420 GLU A CA 1
ATOM 3258 C C . GLU A 1 420 ? -21.047 -12.219 6.808 1.00 96.75 420 GLU A C 1
ATOM 3260 O O . GLU A 1 420 ? -21.312 -12.628 7.939 1.00 96.75 420 GLU A O 1
ATOM 3265 N N . LYS A 1 421 ? -20.784 -13.037 5.780 1.00 97.69 421 LYS A N 1
ATOM 3266 C CA . LYS A 1 421 ? -20.760 -14.503 5.809 1.00 97.69 421 LYS A CA 1
ATOM 3267 C C . LYS A 1 421 ? -19.353 -15.065 5.578 1.00 97.69 421 LYS A C 1
ATOM 3269 O O . LYS A 1 421 ? -19.211 -16.206 5.135 1.00 97.69 421 LYS A O 1
ATOM 3274 N N . ILE A 1 422 ? -18.292 -14.292 5.810 1.00 98.12 422 ILE A N 1
ATOM 3275 C CA . ILE A 1 422 ? -16.928 -14.828 5.734 1.00 98.12 422 ILE A CA 1
ATOM 3276 C C . ILE A 1 422 ? -16.677 -15.801 6.894 1.00 98.12 422 ILE A C 1
ATOM 3278 O O . ILE A 1 422 ? -17.110 -15.555 8.015 1.00 98.12 422 ILE A O 1
ATOM 3282 N N . ALA A 1 423 ? -15.975 -16.906 6.638 1.00 98.50 423 ALA A N 1
ATOM 3283 C CA . ALA A 1 423 ? -15.753 -17.966 7.621 1.00 98.50 423 ALA A CA 1
ATOM 3284 C C . ALA A 1 423 ? -14.270 -18.310 7.802 1.00 98.50 423 ALA A C 1
ATOM 3286 O O . ALA A 1 423 ? -13.540 -18.492 6.825 1.00 98.50 423 ALA A O 1
ATOM 3287 N N . ALA A 1 424 ? -13.841 -18.470 9.055 1.00 98.56 424 ALA A N 1
ATOM 3288 C CA . ALA A 1 424 ? -12.473 -18.821 9.430 1.00 98.56 424 ALA A CA 1
ATOM 3289 C C . ALA A 1 424 ? -12.450 -20.051 10.346 1.00 98.56 424 ALA A C 1
ATOM 3291 O O . ALA A 1 424 ? -13.056 -20.036 11.414 1.00 98.56 424 ALA A O 1
ATOM 3292 N N . GLY A 1 425 ? -11.746 -21.105 9.930 1.00 97.44 425 GLY A N 1
ATOM 3293 C CA . GLY A 1 425 ? -11.594 -22.346 10.692 1.00 97.44 425 GLY A CA 1
ATOM 3294 C C . GLY A 1 425 ? -10.394 -22.347 11.639 1.00 97.44 425 GLY A C 1
ATOM 3295 O O . GLY A 1 425 ? -10.346 -23.158 12.560 1.00 97.44 425 GLY A O 1
ATOM 3296 N N . ASP A 1 426 ? -9.445 -21.428 11.451 1.00 98.25 426 ASP A N 1
ATOM 3297 C CA . ASP A 1 426 ? -8.291 -21.244 12.329 1.00 98.25 426 ASP A CA 1
ATOM 3298 C C . ASP A 1 426 ? -7.891 -19.758 12.464 1.00 98.25 426 ASP A C 1
ATOM 3300 O O . ASP A 1 426 ? -8.447 -18.869 11.812 1.00 98.25 426 ASP A O 1
ATOM 3304 N N . LEU A 1 427 ? -6.914 -19.469 13.332 1.00 98.69 427 LEU A N 1
ATOM 3305 C CA . LEU A 1 427 ? -6.436 -18.102 13.584 1.00 98.69 427 LEU A CA 1
ATOM 3306 C C . LEU A 1 427 ? -5.729 -17.466 12.377 1.00 98.69 427 LEU A C 1
ATOM 3308 O O . LEU A 1 427 ? -5.719 -16.239 12.245 1.00 98.69 427 LEU A O 1
ATOM 3312 N N . HIS A 1 428 ? -5.118 -18.270 11.503 1.00 98.75 428 HIS A N 1
ATOM 3313 C CA . HIS A 1 428 ? -4.495 -17.761 10.287 1.00 98.75 428 HIS A CA 1
ATOM 3314 C C . HIS A 1 428 ? -5.564 -17.296 9.301 1.00 98.75 428 HIS A C 1
ATOM 3316 O O . HIS A 1 428 ? -5.485 -16.186 8.778 1.00 98.75 428 HIS A O 1
ATOM 3322 N N . GLU A 1 429 ? -6.587 -18.112 9.083 1.00 98.62 429 GLU A N 1
ATOM 3323 C CA . GLU A 1 429 ? -7.734 -17.755 8.266 1.00 98.62 429 GLU A CA 1
ATOM 3324 C C . GLU A 1 429 ? -8.522 -16.593 8.855 1.00 98.62 429 GLU A C 1
ATOM 3326 O O . GLU A 1 429 ? -9.004 -15.764 8.091 1.00 98.62 429 GLU A O 1
ATOM 3331 N N . LEU A 1 430 ? -8.604 -16.469 10.183 1.00 98.88 430 LEU A N 1
ATOM 3332 C CA . LEU A 1 430 ? -9.233 -15.315 10.821 1.00 98.88 430 LEU A CA 1
ATOM 3333 C C . LEU A 1 430 ? -8.489 -14.020 10.478 1.00 98.88 430 LEU A C 1
ATOM 3335 O O . LEU A 1 430 ? -9.110 -13.030 10.096 1.00 98.88 430 LEU A O 1
ATOM 3339 N N . MET A 1 431 ? -7.153 -14.037 10.527 1.00 98.88 431 MET A N 1
ATOM 3340 C CA . MET A 1 431 ? -6.331 -12.916 10.053 1.00 98.88 431 MET A CA 1
ATOM 3341 C C . MET A 1 431 ? -6.581 -12.643 8.573 1.00 98.88 431 MET A C 1
ATOM 3343 O O . MET A 1 431 ? -6.801 -11.497 8.194 1.00 98.88 431 MET A O 1
ATOM 3347 N N . ARG A 1 432 ? -6.613 -13.680 7.731 1.00 98.81 432 ARG A N 1
ATOM 3348 C CA . ARG A 1 432 ? -6.897 -13.511 6.300 1.00 98.81 432 ARG A CA 1
ATOM 3349 C C . ARG A 1 432 ? -8.297 -12.949 6.054 1.00 98.81 432 ARG A C 1
ATOM 3351 O O . ARG A 1 432 ? -8.439 -12.125 5.161 1.00 98.81 432 ARG A O 1
ATOM 3358 N N . ALA A 1 433 ? -9.305 -13.336 6.833 1.00 98.81 433 ALA A N 1
ATOM 3359 C CA . ALA A 1 433 ? -10.665 -12.817 6.719 1.00 98.81 433 ALA A CA 1
ATOM 3360 C C . ALA A 1 433 ? -10.695 -11.298 6.930 1.00 98.81 433 ALA A C 1
ATOM 3362 O O . ALA A 1 433 ? -11.187 -10.562 6.072 1.00 98.81 433 ALA A O 1
ATOM 3363 N N . TRP A 1 434 ? -10.076 -10.828 8.015 1.00 98.88 434 TRP A N 1
ATOM 3364 C CA . TRP A 1 434 ? -9.980 -9.400 8.318 1.00 98.88 434 TRP A CA 1
ATOM 3365 C C . TRP A 1 434 ? -9.099 -8.629 7.337 1.00 98.88 434 TRP A C 1
ATOM 3367 O O . TRP A 1 434 ? -9.435 -7.519 6.937 1.00 98.88 434 TRP A O 1
ATOM 3377 N N . GLU A 1 435 ? -8.011 -9.223 6.855 1.00 98.88 435 GLU A N 1
ATOM 3378 C CA . GLU A 1 435 ? -7.228 -8.601 5.791 1.00 98.88 435 GLU A CA 1
ATOM 3379 C C . GLU A 1 435 ? -8.023 -8.439 4.484 1.00 98.88 435 GLU A C 1
ATOM 3381 O O . GLU A 1 435 ? -7.791 -7.477 3.757 1.00 98.88 435 GLU A O 1
ATOM 3386 N N . ILE A 1 436 ? -8.941 -9.351 4.141 1.00 98.50 436 ILE A N 1
ATOM 3387 C CA . ILE A 1 436 ? -9.807 -9.172 2.963 1.00 98.50 436 ILE A CA 1
ATOM 3388 C C . ILE A 1 436 ? -10.836 -8.071 3.191 1.00 98.50 436 ILE A C 1
ATOM 3390 O O . ILE A 1 436 ? -11.063 -7.273 2.280 1.00 98.50 436 ILE A O 1
ATOM 3394 N N . PHE A 1 437 ? -11.384 -7.970 4.401 1.00 98.56 437 PHE A N 1
ATOM 3395 C CA . PHE A 1 437 ? -12.212 -6.833 4.791 1.00 98.56 437 PHE A CA 1
ATOM 3396 C C . PHE A 1 437 ? -11.452 -5.505 4.594 1.00 98.56 437 PHE A C 1
ATOM 3398 O O . PHE A 1 437 ? -11.945 -4.614 3.902 1.00 98.56 437 PHE A O 1
ATOM 3405 N N . HIS A 1 438 ? -10.200 -5.407 5.061 1.00 98.88 438 HIS A N 1
ATOM 3406 C CA . HIS A 1 438 ? -9.351 -4.228 4.830 1.00 98.88 438 HIS A CA 1
ATOM 3407 C C . HIS A 1 438 ? -9.058 -3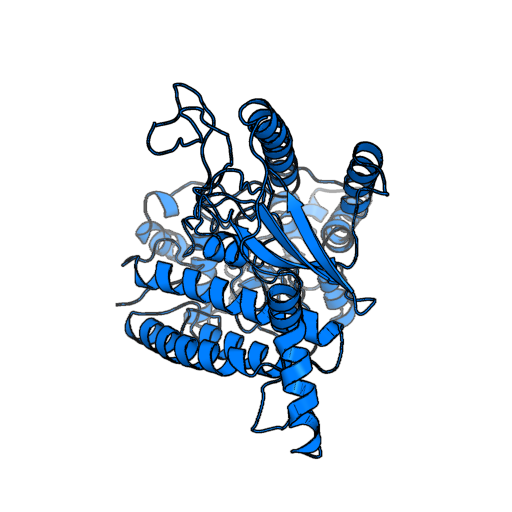.974 3.345 1.00 98.88 438 HIS A C 1
ATOM 3409 O O . HIS A 1 438 ? -9.092 -2.836 2.870 1.00 98.88 438 HIS A O 1
ATOM 3415 N N . ARG A 1 439 ? -8.801 -5.022 2.560 1.00 98.81 439 ARG A N 1
ATOM 3416 C CA . ARG A 1 439 ? -8.548 -4.853 1.124 1.00 98.81 439 ARG A CA 1
ATOM 3417 C C . ARG A 1 439 ? -9.772 -4.315 0.385 1.00 98.81 439 ARG A C 1
ATOM 3419 O O . ARG A 1 439 ? -9.591 -3.458 -0.481 1.00 98.81 439 ARG A O 1
ATOM 3426 N N . LEU A 1 440 ? -10.984 -4.773 0.721 1.00 98.75 440 LEU A N 1
ATOM 3427 C CA . LEU A 1 440 ? -12.216 -4.337 0.053 1.00 98.75 440 LEU A CA 1
ATOM 3428 C C . LEU A 1 440 ? -12.471 -2.840 0.260 1.00 98.75 440 LEU A C 1
ATOM 3430 O O . LEU A 1 440 ? -12.562 -2.110 -0.724 1.00 98.75 440 LEU A O 1
ATOM 3434 N N . TYR A 1 441 ? -12.500 -2.367 1.510 1.00 98.69 441 TYR A N 1
ATOM 3435 C CA . TYR A 1 441 ? -12.704 -0.942 1.812 1.00 98.69 441 TYR A CA 1
ATOM 3436 C C . TYR A 1 441 ? -11.638 -0.059 1.161 1.00 98.69 441 TYR A C 1
ATOM 3438 O O . TYR A 1 441 ? -11.944 0.974 0.564 1.00 98.69 441 TYR A O 1
ATOM 3446 N N . THR A 1 442 ? -10.379 -0.495 1.225 1.00 98.88 442 THR A N 1
ATOM 3447 C CA . THR A 1 442 ? -9.261 0.233 0.624 1.00 98.88 442 THR A CA 1
ATOM 3448 C C . THR A 1 442 ? -9.424 0.391 -0.887 1.00 98.88 442 THR A C 1
ATOM 3450 O O . THR A 1 442 ? -9.282 1.497 -1.418 1.00 98.88 442 THR A O 1
ATOM 3453 N N . VAL A 1 443 ? -9.696 -0.704 -1.606 1.00 98.81 443 VAL A N 1
ATOM 3454 C CA . VAL A 1 443 ? -9.789 -0.649 -3.070 1.00 98.81 443 VAL A CA 1
ATOM 3455 C C . VAL A 1 443 ? -11.090 -0.001 -3.538 1.00 98.81 443 VAL A C 1
ATOM 3457 O O . VAL A 1 443 ? -11.109 0.641 -4.588 1.00 98.81 443 VAL A O 1
ATOM 3460 N N . GLU A 1 444 ? -12.161 -0.090 -2.751 1.00 98.81 444 GLU A N 1
ATOM 3461 C CA . GLU A 1 444 ? -13.383 0.663 -3.002 1.00 98.81 444 GLU A CA 1
ATOM 3462 C C . GLU A 1 444 ? -13.136 2.170 -2.910 1.00 98.81 444 GLU A C 1
ATOM 3464 O O . GLU A 1 444 ? -13.449 2.883 -3.864 1.00 98.81 444 GLU A O 1
ATOM 3469 N N . ALA A 1 445 ? -12.510 2.660 -1.832 1.00 98.81 445 ALA A N 1
ATOM 3470 C CA . ALA A 1 445 ? -12.139 4.071 -1.703 1.00 98.81 445 ALA A CA 1
ATOM 3471 C C . ALA A 1 445 ? -11.279 4.533 -2.892 1.00 98.81 445 ALA A C 1
ATOM 3473 O O . ALA A 1 445 ? -11.559 5.551 -3.528 1.00 98.81 445 ALA A O 1
ATOM 3474 N N . HIS A 1 446 ? -10.285 3.731 -3.265 1.00 98.88 446 HIS A N 1
ATOM 3475 C CA . HIS A 1 446 ? -9.450 3.976 -4.435 1.00 98.88 446 HIS A CA 1
ATOM 3476 C C . HIS A 1 446 ? -10.245 4.121 -5.744 1.00 98.88 446 HIS A C 1
ATOM 3478 O O . HIS A 1 446 ? -10.049 5.082 -6.496 1.00 98.88 446 HIS A O 1
ATOM 3484 N N . LEU A 1 447 ? -11.153 3.185 -6.034 1.00 98.81 447 LEU A N 1
ATOM 3485 C CA . LEU A 1 447 ? -11.932 3.215 -7.271 1.00 98.81 447 LEU A CA 1
ATOM 3486 C C . LEU A 1 447 ? -13.011 4.303 -7.259 1.00 98.81 447 LEU A C 1
ATOM 3488 O O . LEU A 1 447 ? -13.261 4.896 -8.309 1.00 98.81 447 LEU A O 1
ATOM 3492 N N . ARG A 1 448 ? -13.579 4.646 -6.096 1.00 98.69 448 ARG A N 1
ATOM 3493 C CA . ARG A 1 448 ? -14.468 5.809 -5.937 1.00 98.69 448 ARG A CA 1
ATOM 3494 C C . ARG A 1 448 ? -13.739 7.117 -6.241 1.00 98.69 448 ARG A C 1
ATOM 3496 O O . ARG A 1 448 ? -14.276 7.951 -6.965 1.00 98.69 448 ARG A O 1
ATOM 3503 N N . HIS A 1 449 ? -12.492 7.272 -5.794 1.00 98.81 449 HIS A N 1
ATOM 3504 C CA . HIS A 1 449 ? -11.676 8.440 -6.137 1.00 98.81 449 HIS A CA 1
ATOM 3505 C C . HIS A 1 449 ? -11.378 8.530 -7.644 1.00 98.81 449 HIS A C 1
ATOM 3507 O O . HIS A 1 449 ? -11.487 9.609 -8.234 1.00 98.81 449 HIS A O 1
ATOM 3513 N N . ILE A 1 450 ? -11.079 7.405 -8.309 1.00 98.62 450 ILE A N 1
ATOM 3514 C CA . ILE A 1 450 ? -10.945 7.382 -9.778 1.00 98.62 450 ILE A CA 1
ATOM 3515 C C . ILE A 1 450 ? -12.276 7.738 -10.442 1.00 98.62 450 ILE A C 1
ATOM 3517 O O . ILE A 1 450 ? -12.296 8.494 -11.411 1.00 98.62 450 ILE A O 1
ATOM 3521 N N . GLN A 1 451 ? -13.397 7.224 -9.931 1.00 98.00 451 GLN A N 1
ATOM 3522 C CA . GLN A 1 451 ? -14.731 7.502 -10.461 1.00 98.00 451 GLN A CA 1
ATOM 3523 C C . GLN A 1 451 ? -15.107 8.979 -10.315 1.00 98.00 451 GLN A C 1
ATOM 3525 O O . GLN A 1 451 ? -15.723 9.535 -11.236 1.00 98.00 451 GLN A O 1
ATOM 3530 N N . PHE A 1 452 ? -14.672 9.626 -9.235 1.00 98.38 452 PHE A N 1
ATOM 3531 C CA . PHE A 1 452 ? -14.836 11.054 -8.990 1.00 98.38 452 PHE A CA 1
ATOM 3532 C C . PHE A 1 452 ? -13.989 11.900 -9.953 1.00 98.38 452 PHE A C 1
ATOM 3534 O O . PHE A 1 452 ? -14.541 12.716 -10.689 1.00 98.38 452 PHE A O 1
ATOM 3541 N N . ARG A 1 453 ? -12.676 11.652 -10.054 1.00 98.00 453 ARG A N 1
ATOM 3542 C CA . ARG A 1 453 ? -11.747 12.453 -10.876 1.00 98.00 453 ARG A CA 1
ATOM 3543 C C . ARG A 1 453 ? -11.935 12.225 -12.383 1.00 98.00 453 ARG A C 1
ATOM 3545 O O . ARG A 1 453 ? -11.475 11.222 -12.930 1.00 98.00 453 ARG A O 1
ATOM 3552 N N . LYS A 1 454 ? -12.578 13.158 -13.092 1.00 97.00 454 LYS A N 1
ATOM 3553 C CA . LYS A 1 454 ? -12.914 13.071 -14.536 1.00 97.00 454 LYS A CA 1
ATOM 3554 C C . LYS A 1 454 ? -11.738 13.419 -15.474 1.00 97.00 454 LYS A C 1
ATOM 3556 O O . LYS A 1 454 ? -11.918 14.122 -16.458 1.00 97.00 454 LYS A O 1
ATOM 3561 N N . GLU A 1 455 ? -10.534 12.930 -15.179 1.00 96.88 455 GLU A N 1
ATOM 3562 C CA . GLU A 1 455 ? -9.327 13.124 -16.003 1.00 96.88 455 GLU A CA 1
ATOM 3563 C C . GLU A 1 455 ? -8.401 11.894 -15.948 1.00 96.88 455 GLU A C 1
ATOM 3565 O O . GLU A 1 455 ? -8.576 11.007 -15.113 1.00 96.88 455 GLU A O 1
ATOM 3570 N N . THR A 1 456 ? -7.378 11.854 -16.810 1.00 97.31 456 THR A N 1
ATOM 3571 C CA . THR A 1 456 ? -6.246 10.917 -16.696 1.00 97.31 456 THR A CA 1
ATOM 3572 C C . THR A 1 456 ? -4.993 11.690 -16.294 1.00 97.31 456 THR A C 1
ATOM 3574 O O . THR A 1 456 ? -4.244 12.164 -17.143 1.00 97.31 456 THR A O 1
ATOM 3577 N N . ARG A 1 457 ? -4.766 11.823 -14.983 1.00 97.25 457 ARG A N 1
ATOM 3578 C CA . ARG A 1 457 ? -3.598 12.537 -14.436 1.00 97.25 457 ARG A CA 1
ATOM 3579 C C . ARG A 1 457 ? -2.310 11.712 -14.454 1.00 97.25 457 ARG A C 1
ATOM 3581 O O . ARG A 1 457 ? -1.227 12.275 -14.576 1.00 97.25 457 ARG A O 1
ATOM 3588 N N . TYR A 1 458 ? -2.428 10.390 -14.323 1.00 98.06 458 TYR A N 1
ATOM 3589 C CA . TYR A 1 458 ? -1.296 9.466 -14.192 1.00 98.06 458 TYR A CA 1
ATOM 3590 C C . TYR A 1 458 ? -1.288 8.403 -15.306 1.00 98.06 458 TYR A C 1
ATOM 3592 O O . TYR A 1 458 ? -1.349 7.205 -15.006 1.00 98.06 458 TYR A O 1
ATOM 3600 N N . PRO A 1 459 ? -1.226 8.806 -16.590 1.00 97.81 459 PRO A N 1
ATOM 3601 C CA . PRO A 1 459 ? -1.135 7.856 -17.696 1.00 97.81 459 PRO A CA 1
ATOM 3602 C C . PRO A 1 459 ? 0.103 6.977 -17.507 1.00 97.81 459 PRO A C 1
ATOM 3604 O O . PRO A 1 459 ? 1.174 7.469 -17.168 1.00 97.81 459 PRO A O 1
ATOM 3607 N N . GLY A 1 460 ? -0.069 5.666 -17.662 1.00 97.50 460 GLY A N 1
ATOM 3608 C CA . GLY A 1 460 ? 0.943 4.649 -17.355 1.00 97.50 460 GLY A CA 1
ATOM 3609 C C . GLY A 1 460 ? 0.793 4.007 -15.973 1.00 97.50 460 GLY A C 1
ATOM 3610 O O . GLY A 1 460 ? 1.335 2.926 -15.748 1.00 97.50 460 GLY A O 1
ATOM 3611 N N . PHE A 1 461 ? 0.026 4.626 -15.070 1.00 98.56 461 PHE A N 1
ATOM 3612 C CA . PHE A 1 461 ? -0.498 3.981 -13.859 1.00 98.56 461 PHE A CA 1
ATOM 3613 C C . PHE A 1 461 ? -1.961 3.576 -14.050 1.00 98.56 461 PHE A C 1
ATOM 3615 O O . PHE A 1 461 ? -2.331 2.445 -13.747 1.00 98.56 461 PHE A O 1
ATOM 3622 N N . TYR A 1 462 ? -2.786 4.475 -14.591 1.00 98.62 462 TYR A N 1
ATOM 3623 C CA . TYR A 1 462 ? -4.115 4.154 -15.112 1.00 98.62 462 TYR A CA 1
ATOM 3624 C C . TYR A 1 462 ? -4.530 5.139 -16.208 1.00 98.62 462 TYR A C 1
ATOM 3626 O O . TYR A 1 462 ? -3.966 6.225 -16.338 1.00 98.62 462 TYR A O 1
ATOM 3634 N N . TYR A 1 463 ? -5.547 4.766 -16.978 1.00 98.44 463 TYR A N 1
ATOM 3635 C CA . TYR A 1 463 ? -6.194 5.614 -17.970 1.00 98.44 463 TYR A CA 1
ATOM 3636 C C . TYR A 1 463 ? -7.698 5.590 -17.742 1.00 98.44 463 TYR A C 1
ATOM 3638 O O . TYR A 1 463 ? -8.317 4.527 -17.806 1.00 98.44 463 TYR A O 1
ATOM 3646 N N . ARG A 1 464 ? -8.290 6.763 -17.534 1.00 96.44 464 ARG A N 1
ATOM 3647 C CA . ARG A 1 464 ? -9.735 6.946 -17.573 1.00 96.44 464 ARG A CA 1
ATOM 3648 C C . ARG A 1 464 ? -10.131 7.360 -18.987 1.00 96.44 464 ARG A C 1
ATOM 3650 O O . ARG A 1 464 ? -9.851 8.481 -19.409 1.00 96.44 464 ARG A O 1
ATOM 3657 N N . ARG A 1 465 ? -10.723 6.430 -19.731 1.00 90.69 465 ARG A N 1
ATOM 3658 C CA . ARG A 1 465 ? -11.288 6.684 -21.062 1.00 90.69 465 ARG A CA 1
ATOM 3659 C C . ARG A 1 465 ? -12.719 7.219 -20.925 1.00 90.69 465 ARG A C 1
ATOM 3661 O O . ARG A 1 465 ? -13.303 7.100 -19.843 1.00 90.69 465 ARG A O 1
ATOM 3668 N N . ALA A 1 466 ? -13.189 7.873 -21.991 1.00 77.00 466 ALA A N 1
ATOM 3669 C CA . ALA A 1 466 ? -14.516 8.485 -22.072 1.00 77.00 466 ALA A CA 1
ATOM 3670 C C . ALA A 1 466 ? -15.625 7.492 -21.703 1.00 77.00 466 ALA A C 1
ATOM 3672 O O . ALA A 1 466 ? -15.476 6.294 -22.050 1.00 77.00 466 ALA A O 1
#

Radius of gyration: 23.83 Å; chains: 1; bounding box: 64×63×64 Å